Protein AF-A0A2M7YN92-F1 (afdb_monomer_lite)

pLDDT: mean 88.81, std 13.62, range [32.31, 98.88]

Foldseek 3Di:
DDDDDDDPDPLPPADDLVPDDQQQWEDAPPDPWIWGWHDDRNAIATETQLDPVSQVVVVPHDPVRYDHDHPVSVVSHHYAQWEDEVPGPWIWRWEHDPPHSATATATQPDDPVQLVVLCVVPVSSDPRSYYYGHPSSNVSHHYFYHNDHSDRDYVVDDTQQFAKE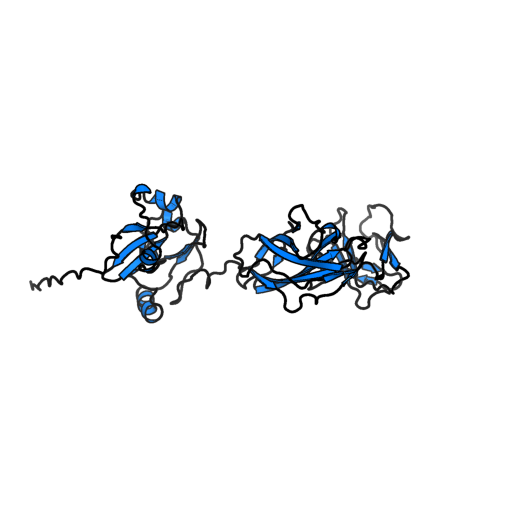KAWDPPQDDAEEDEAQDDFAFWTKMKIFTALRFKWKWQKWKKAKDFQFDQLQFPWKWKAFPVVRDTDADTFGQDPRRITMGRDIDIGGHGGMTIITIGTGGHNACPVTAFTKIHMWTADIDTPHHYDDDPGHGGHIYGYHGPDDDKDKDKDWDPLAPPDDDDDDQPDPPDDNGGMDIDIDPRDDDWAFKDKDFDPDDDALVSDDQDFDDPPDDTFGFDADPRRTMTMGGDPGTDD

Radius of gyration: 31.55 Å; chains: 1; bounding box: 85×42×100 Å

Organism: NCBI:txid1974804

Structure (mmCIF, N/CA/C/O backbone):
data_AF-A0A2M7YN92-F1
#
_entry.id   AF-A0A2M7YN92-F1
#
loop_
_atom_site.group_PDB
_atom_site.id
_atom_site.type_symbol
_atom_site.label_atom_id
_atom_site.label_alt_id
_atom_site.label_comp_id
_atom_site.label_asym_id
_atom_site.label_entity_id
_atom_site.label_seq_id
_atom_site.pdbx_PDB_ins_code
_atom_site.Cartn_x
_atom_site.Cartn_y
_atom_site.Cartn_z
_atom_site.occupancy
_atom_site.B_iso_or_equiv
_atom_site.auth_seq_id
_atom_site.auth_comp_id
_atom_site.auth_asym_id
_atom_site.auth_atom_id
_atom_site.pdbx_PDB_model_num
ATOM 1 N N . MET A 1 1 ? -37.850 16.494 66.453 1.00 46.06 1 MET A N 1
ATOM 2 C CA . MET A 1 1 ? -38.950 15.513 66.335 1.00 46.06 1 MET A CA 1
ATOM 3 C C . MET A 1 1 ? -39.955 16.023 65.319 1.00 46.06 1 MET A C 1
ATOM 5 O O . MET A 1 1 ? -40.653 16.950 65.680 1.00 46.06 1 MET A O 1
ATOM 9 N N . VAL A 1 2 ? -39.972 15.456 64.105 1.00 33.09 2 VAL A N 1
ATOM 10 C CA . VAL A 1 2 ? -41.103 15.280 63.152 1.00 33.09 2 VAL A CA 1
ATOM 11 C C . VAL A 1 2 ? -40.532 14.321 62.079 1.00 33.09 2 VAL A C 1
ATOM 13 O O . VAL A 1 2 ? -39.683 14.736 61.304 1.00 33.09 2 VAL A O 1
ATOM 16 N N . SER A 1 3 ? -40.547 12.996 62.262 1.00 41.69 3 SER A N 1
ATOM 17 C CA . SER A 1 3 ? -41.571 12.027 61.817 1.00 41.69 3 SER A CA 1
ATOM 18 C C . SER A 1 3 ? -42.148 12.295 60.421 1.00 41.69 3 SER A C 1
ATOM 20 O O . SER A 1 3 ? -42.930 13.222 60.245 1.00 41.69 3 SER A O 1
ATOM 22 N N . GLY A 1 4 ? -41.792 11.451 59.449 1.00 33.94 4 GLY A N 1
ATOM 23 C CA . GLY A 1 4 ? -42.294 11.502 58.075 1.00 33.94 4 GLY A CA 1
ATOM 24 C C . GLY A 1 4 ? -42.100 10.166 57.360 1.00 33.94 4 GLY A C 1
ATOM 25 O O . GLY A 1 4 ? -41.165 10.010 56.592 1.00 33.94 4 GLY A O 1
ATOM 26 N N . ILE A 1 5 ? -42.949 9.201 57.725 1.00 36.53 5 ILE A N 1
ATOM 27 C CA . ILE A 1 5 ? -43.490 8.078 56.936 1.00 36.53 5 ILE A CA 1
ATOM 28 C C . ILE A 1 5 ? -42.608 7.575 55.776 1.00 36.53 5 ILE A C 1
ATOM 30 O O . ILE A 1 5 ? -42.550 8.161 54.698 1.00 36.53 5 ILE A O 1
ATOM 34 N N . ALA A 1 6 ? -42.014 6.399 55.990 1.00 36.91 6 ALA A N 1
ATOM 35 C CA . ALA A 1 6 ? -41.484 5.550 54.935 1.00 36.91 6 ALA A CA 1
ATOM 36 C C . ALA A 1 6 ? -42.622 5.132 53.988 1.00 36.91 6 ALA A C 1
ATOM 38 O O . ALA A 1 6 ? -43.455 4.289 54.325 1.00 36.91 6 ALA A O 1
ATOM 39 N N . MET A 1 7 ? -42.656 5.728 52.798 1.00 35.84 7 MET A N 1
ATOM 40 C CA . MET A 1 7 ? -43.399 5.188 51.667 1.00 35.84 7 MET A CA 1
ATOM 41 C C . MET A 1 7 ? -42.570 4.025 51.111 1.00 35.84 7 MET A C 1
ATOM 43 O O . MET A 1 7 ? -41.581 4.229 50.411 1.00 35.84 7 MET A O 1
ATOM 47 N N . LEU A 1 8 ? -42.945 2.795 51.470 1.00 38.88 8 LEU A N 1
ATOM 48 C CA . LEU A 1 8 ? -42.503 1.603 50.754 1.00 38.88 8 LEU A CA 1
ATOM 49 C C . LEU A 1 8 ? -43.148 1.668 49.359 1.00 38.88 8 LEU A C 1
ATOM 51 O O . LEU A 1 8 ? -44.290 1.252 49.168 1.00 38.88 8 LEU A O 1
ATOM 55 N N . ALA A 1 9 ? -42.448 2.268 48.398 1.00 35.72 9 ALA A N 1
ATOM 56 C CA . ALA A 1 9 ? -42.793 2.105 46.996 1.00 35.72 9 ALA A CA 1
ATOM 57 C C . ALA A 1 9 ? -42.590 0.621 46.638 1.00 35.72 9 ALA A C 1
ATOM 59 O O . ALA A 1 9 ? -41.571 0.044 47.033 1.00 35.72 9 ALA A O 1
ATOM 60 N N . PRO A 1 10 ? -43.531 -0.023 45.929 1.00 37.25 10 PRO A N 1
ATOM 61 C CA . PRO A 1 10 ? -43.310 -1.376 45.460 1.00 37.25 10 PRO A CA 1
ATOM 62 C C . PRO A 1 10 ? -42.100 -1.340 44.528 1.00 37.25 10 PRO A C 1
ATOM 64 O O . PRO A 1 10 ? -42.077 -0.569 43.567 1.00 37.25 10 PRO A O 1
ATOM 67 N N . LEU A 1 11 ? -41.085 -2.147 44.844 1.00 44.62 11 LEU A N 1
ATOM 68 C CA . LEU A 1 11 ? -39.973 -2.426 43.949 1.00 44.62 11 LEU A CA 1
ATOM 69 C C . LEU A 1 11 ? -40.599 -3.027 42.686 1.00 44.62 11 LEU A C 1
ATOM 71 O O . LEU A 1 11 ? -41.012 -4.187 42.683 1.00 44.62 11 LEU A O 1
ATOM 75 N N . ALA A 1 12 ? -40.789 -2.201 41.658 1.00 41.38 12 ALA A N 1
ATOM 76 C CA . ALA A 1 12 ? -41.260 -2.663 40.369 1.00 41.38 12 ALA A CA 1
ATOM 77 C C . ALA A 1 12 ? -40.287 -3.752 39.916 1.00 41.38 12 ALA A C 1
ATOM 79 O O . ALA A 1 12 ? -39.087 -3.499 39.805 1.00 41.38 12 ALA A O 1
ATOM 80 N N . ALA A 1 13 ? -40.794 -4.971 39.730 1.00 46.00 13 ALA A N 1
ATOM 81 C CA . ALA A 1 13 ? -40.035 -6.052 39.131 1.00 46.00 13 ALA A CA 1
ATOM 82 C C . ALA A 1 13 ? -39.577 -5.566 37.749 1.00 46.00 13 ALA A C 1
ATOM 84 O O . ALA A 1 13 ? -40.390 -5.426 36.835 1.00 46.00 13 ALA A O 1
ATOM 85 N N . GLY A 1 14 ? -38.296 -5.208 37.644 1.00 48.12 14 GLY A N 1
ATOM 86 C CA . GLY A 1 14 ? -37.673 -4.814 36.388 1.00 48.12 14 GLY A CA 1
ATOM 87 C C . GLY A 1 14 ? -37.814 -5.932 35.363 1.00 48.12 14 GLY A C 1
ATOM 88 O O . GLY A 1 14 ? -37.937 -7.104 35.723 1.00 48.12 14 GLY A O 1
ATOM 89 N N . ALA A 1 15 ? -37.829 -5.576 34.081 1.00 53.09 15 ALA A N 1
ATOM 90 C CA . ALA A 1 15 ? -37.784 -6.554 33.006 1.00 53.09 15 ALA A CA 1
ATOM 91 C C . ALA A 1 15 ? -36.497 -7.384 33.151 1.00 53.09 15 ALA A C 1
ATOM 93 O O . ALA A 1 15 ? -35.403 -6.875 32.940 1.00 53.09 15 ALA A O 1
ATOM 94 N N . VAL A 1 16 ? -36.628 -8.644 33.567 1.00 63.00 16 VAL A N 1
ATOM 95 C CA . VAL A 1 16 ? -35.515 -9.594 33.628 1.00 63.00 16 VAL A CA 1
ATOM 96 C C . VAL A 1 16 ? -35.482 -10.331 32.297 1.00 63.00 16 VAL A C 1
ATOM 98 O O . VAL A 1 16 ? -36.481 -10.950 31.911 1.00 63.00 16 VAL A O 1
ATOM 101 N N . VAL A 1 17 ? -34.347 -10.300 31.597 1.00 76.75 17 VAL A N 1
ATOM 102 C CA . VAL A 1 17 ? -34.144 -11.174 30.440 1.00 76.75 17 VAL A CA 1
ATOM 103 C C . VAL A 1 17 ? -34.221 -12.607 30.941 1.00 76.75 17 VAL A C 1
ATOM 105 O O . VAL A 1 17 ? -33.464 -13.022 31.820 1.00 76.75 17 VAL A O 1
ATOM 108 N N . THR A 1 18 ? -35.172 -13.374 30.413 1.00 79.94 18 THR A N 1
ATOM 109 C CA . THR A 1 18 ? -35.425 -14.737 30.888 1.00 79.94 18 THR A CA 1
ATOM 110 C C . THR A 1 18 ? -34.141 -15.566 30.808 1.00 79.94 18 THR A C 1
ATOM 112 O O . THR A 1 18 ? -33.582 -15.748 29.729 1.00 79.94 18 THR A O 1
ATOM 115 N N . GLY A 1 19 ? -33.670 -16.060 31.957 1.00 85.12 19 GLY A N 1
ATOM 116 C CA . GLY A 1 19 ? -32.453 -16.872 32.062 1.00 85.12 19 GLY A CA 1
ATOM 117 C C . GLY A 1 19 ? -31.147 -16.108 32.322 1.00 85.12 19 GLY A C 1
ATOM 118 O O . GLY A 1 19 ? -30.121 -16.767 32.485 1.00 85.12 19 GLY A O 1
ATOM 119 N N . VAL A 1 20 ? -31.169 -14.771 32.415 1.00 94.19 20 VAL A N 1
ATOM 120 C CA . VAL A 1 20 ? -29.994 -13.942 32.747 1.00 94.19 20 VAL A CA 1
ATOM 121 C C . VAL A 1 20 ? -30.288 -13.066 33.969 1.00 94.19 20 VAL A C 1
ATOM 123 O O . VAL A 1 20 ? -31.099 -12.145 33.907 1.00 94.19 20 VAL A O 1
ATOM 126 N N . ALA A 1 21 ? -29.626 -13.351 35.084 1.00 94.25 21 ALA A N 1
ATOM 127 C CA . ALA A 1 21 ? -29.694 -12.607 36.338 1.00 94.25 21 ALA A CA 1
ATOM 128 C C . ALA A 1 21 ? -28.643 -11.480 36.414 1.00 94.25 21 ALA A C 1
ATOM 130 O O . ALA A 1 21 ? -27.712 -11.417 35.613 1.00 94.25 21 ALA A O 1
ATOM 131 N N . GLU A 1 22 ? -28.791 -10.592 37.401 1.00 93.94 22 GLU A N 1
ATOM 132 C CA . GLU A 1 22 ? -27.792 -9.566 37.737 1.00 93.94 22 GLU A CA 1
ATOM 133 C C . GLU A 1 22 ? -26.414 -10.189 37.984 1.00 93.94 22 GLU A C 1
ATOM 135 O O . GLU A 1 22 ? -26.293 -11.151 38.744 1.00 93.94 22 GLU A O 1
ATOM 140 N N . GLY A 1 23 ? -25.375 -9.624 37.364 1.00 93.56 23 GLY A N 1
ATOM 141 C CA . GLY A 1 23 ? -23.997 -10.087 37.517 1.00 93.56 23 GLY A CA 1
ATOM 142 C C . GLY A 1 23 ? -23.666 -11.376 36.762 1.00 93.56 23 GLY A C 1
ATOM 143 O O . GLY A 1 23 ? -22.524 -11.833 36.833 1.00 93.56 23 GLY A O 1
ATOM 144 N N . ASP A 1 24 ? -24.615 -11.961 36.024 1.00 96.75 24 ASP A N 1
ATOM 145 C CA . ASP A 1 24 ? -24.324 -13.109 35.171 1.00 96.75 24 ASP A CA 1
ATOM 146 C C . ASP A 1 24 ? -23.291 -12.749 34.101 1.00 96.75 24 ASP A C 1
ATOM 148 O O . ASP A 1 24 ? -23.352 -11.693 33.467 1.00 96.75 24 ASP A O 1
ATOM 152 N N . MET A 1 25 ? -22.370 -13.679 33.860 1.00 97.12 25 MET A N 1
ATOM 153 C CA . MET A 1 25 ? -21.445 -13.613 32.737 1.00 97.12 25 MET A CA 1
ATOM 154 C C . MET A 1 25 ? -22.054 -14.365 31.561 1.00 97.12 25 MET A C 1
ATOM 156 O O . MET A 1 25 ? -22.380 -15.546 31.686 1.00 97.12 25 MET A O 1
ATOM 160 N N . ILE A 1 26 ? -22.210 -13.692 30.429 1.00 97.00 26 ILE A N 1
ATOM 161 C CA . ILE A 1 26 ? -22.888 -14.214 29.244 1.00 97.00 26 ILE A CA 1
ATOM 162 C C . ILE A 1 26 ? -22.012 -14.070 27.998 1.00 97.00 26 ILE A C 1
ATOM 164 O O . ILE A 1 26 ? -21.315 -13.071 27.829 1.00 97.00 26 ILE A O 1
ATOM 168 N N . LYS A 1 27 ? -22.075 -15.064 27.112 1.00 95.69 27 LYS A N 1
ATOM 169 C CA . LYS A 1 27 ? -21.457 -15.062 25.775 1.00 95.69 27 LYS A CA 1
ATOM 170 C C . LYS A 1 27 ? -22.376 -15.726 24.751 1.00 95.69 27 LYS A C 1
ATOM 172 O O . LYS A 1 27 ? -23.318 -16.421 25.136 1.00 95.69 27 LYS A O 1
ATOM 177 N N . THR A 1 28 ? -22.090 -15.573 23.461 1.00 93.56 28 THR A N 1
ATOM 178 C CA . THR A 1 28 ? -22.725 -16.395 22.415 1.00 93.56 28 THR A CA 1
ATOM 179 C C . THR A 1 28 ? -21.878 -17.619 22.080 1.00 93.56 28 THR A C 1
ATOM 181 O O . THR A 1 28 ? -20.736 -17.739 22.518 1.00 93.56 28 THR A O 1
ATOM 184 N N . ALA A 1 29 ? -22.448 -18.574 21.342 1.00 89.50 29 ALA A N 1
ATOM 185 C CA . ALA A 1 29 ? -21.736 -19.795 20.960 1.00 89.50 29 ALA A CA 1
ATOM 186 C C . ALA A 1 29 ? -20.528 -19.505 20.049 1.00 89.50 29 ALA A C 1
ATOM 188 O O . ALA A 1 29 ? -19.479 -20.126 20.213 1.00 89.50 29 ALA A O 1
ATOM 189 N N . ASP A 1 30 ? -20.672 -18.525 19.152 1.00 88.94 30 ASP A N 1
ATOM 190 C CA . ASP A 1 30 ? -19.717 -18.251 18.073 1.00 88.94 30 ASP A CA 1
ATOM 191 C C . ASP A 1 30 ? -18.767 -17.076 18.365 1.00 88.94 30 ASP A C 1
ATOM 193 O O . ASP A 1 30 ? -17.828 -16.851 17.604 1.00 88.94 30 ASP A O 1
ATOM 197 N N . ASN A 1 31 ? -18.977 -16.332 19.461 1.00 84.25 31 ASN A N 1
ATOM 198 C CA . ASN A 1 31 ? -18.101 -15.234 19.882 1.00 84.25 31 ASN A CA 1
ATOM 199 C C . ASN A 1 31 ? -17.433 -15.561 21.241 1.00 84.25 31 ASN A C 1
ATOM 201 O O . ASN A 1 31 ? -18.128 -15.923 22.199 1.00 84.25 31 ASN A O 1
ATOM 205 N N . PRO A 1 32 ? -16.090 -15.481 21.355 1.00 86.62 32 PRO A N 1
ATOM 206 C CA . PRO A 1 32 ? -15.392 -15.663 22.626 1.00 86.62 32 PRO A CA 1
ATOM 207 C C . PRO A 1 32 ? -15.656 -14.564 23.669 1.00 86.62 32 PRO A C 1
ATOM 209 O O . PRO A 1 32 ? -15.455 -14.850 24.849 1.00 86.62 32 PRO A O 1
ATOM 212 N N . ASP A 1 33 ? -16.127 -13.380 23.272 1.00 91.44 33 ASP A N 1
ATOM 213 C CA . ASP A 1 33 ? -16.373 -12.230 24.147 1.00 91.44 33 ASP A CA 1
ATOM 214 C C . ASP A 1 33 ? -17.337 -12.565 25.290 1.00 91.44 33 ASP A C 1
ATOM 216 O O . ASP A 1 33 ? -18.448 -13.069 25.085 1.00 91.44 33 ASP A O 1
ATOM 220 N N . ILE A 1 34 ? -16.918 -12.237 26.514 1.00 96.06 34 ILE A N 1
ATOM 221 C CA . ILE A 1 34 ? -17.716 -12.418 27.726 1.00 96.06 34 ILE A CA 1
ATOM 222 C C . ILE A 1 34 ? -18.181 -11.057 28.214 1.00 96.06 34 ILE A C 1
ATOM 224 O O . ILE A 1 34 ? -17.375 -10.157 28.453 1.00 96.06 34 ILE A O 1
ATOM 228 N N . TYR A 1 35 ? -19.483 -10.936 28.443 1.00 97.00 35 TYR A N 1
ATOM 229 C CA . TYR A 1 35 ? -20.083 -9.744 29.015 1.00 97.00 35 TYR A CA 1
ATOM 230 C C . TYR A 1 35 ? -20.635 -10.013 30.409 1.00 97.00 35 TYR A C 1
ATOM 232 O O . TYR A 1 35 ? -21.180 -11.084 30.656 1.00 97.00 35 TYR A O 1
ATOM 240 N N . ILE A 1 36 ? -20.558 -9.026 31.300 1.00 97.00 36 ILE A N 1
ATOM 241 C CA . ILE A 1 36 ? -21.242 -9.050 32.597 1.00 97.00 36 ILE A CA 1
ATOM 242 C C . ILE A 1 36 ? -22.549 -8.249 32.528 1.00 97.00 36 ILE A C 1
ATOM 244 O O . ILE A 1 36 ? -22.549 -7.077 32.139 1.00 97.00 36 ILE A O 1
ATOM 248 N N . ALA A 1 37 ? -23.664 -8.885 32.886 1.00 97.06 37 ALA A N 1
ATOM 249 C CA . ALA A 1 37 ? -24.996 -8.287 32.873 1.00 97.06 37 ALA A CA 1
ATOM 250 C C . ALA A 1 37 ? -25.239 -7.402 34.107 1.00 97.06 37 ALA A C 1
ATOM 252 O O . ALA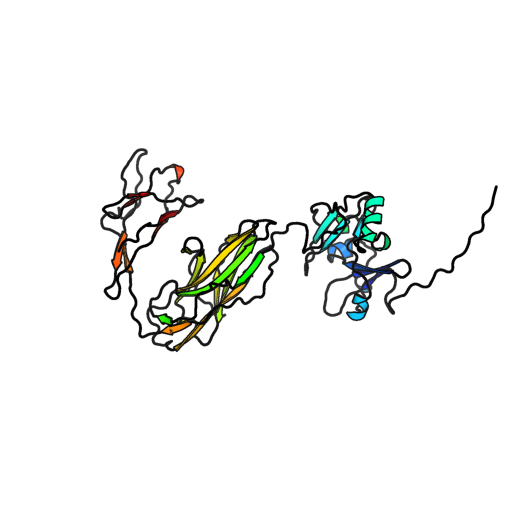 A 1 37 ? -24.831 -7.747 35.216 1.00 97.06 37 ALA A O 1
ATOM 253 N N . LYS A 1 38 ? -25.923 -6.272 33.909 1.00 95.31 38 LYS A N 1
ATOM 254 C CA . LYS A 1 38 ? -26.356 -5.340 34.959 1.00 95.31 38 LYS A CA 1
ATOM 255 C C . LYS A 1 38 ? -27.775 -4.857 34.687 1.00 95.31 38 LYS A C 1
ATOM 257 O O . LYS A 1 38 ? -28.114 -4.532 33.554 1.00 95.31 38 LYS A O 1
ATOM 262 N N . TYR A 1 39 ? -28.569 -4.719 35.729 1.00 95.00 39 TYR A N 1
ATOM 263 C CA . TYR A 1 39 ? -29.934 -4.237 35.737 1.00 95.00 39 TYR A CA 1
ATOM 264 C C . TYR A 1 39 ? -30.035 -3.052 36.694 1.00 95.00 39 TYR A C 1
ATOM 266 O O . TYR A 1 39 ? -29.590 -3.102 37.840 1.00 95.00 39 TYR A O 1
ATOM 274 N N . VAL A 1 40 ? -30.657 -1.969 36.232 1.00 93.25 40 VAL A N 1
ATOM 275 C CA . VAL A 1 40 ? -30.976 -0.803 37.064 1.00 93.25 40 VAL A CA 1
ATOM 276 C C . VAL A 1 40 ? -32.412 -0.393 36.771 1.00 93.25 40 VAL A C 1
ATOM 278 O O . VAL A 1 40 ? -32.718 0.175 35.722 1.00 93.25 40 VAL A O 1
ATOM 281 N N . GLY A 1 41 ? -33.328 -0.735 37.679 1.00 90.69 41 GLY A N 1
ATOM 282 C CA . GLY A 1 41 ? -34.762 -0.581 37.436 1.00 90.69 41 GLY A CA 1
ATOM 283 C C . GLY A 1 41 ? -35.210 -1.408 36.227 1.00 90.69 41 GLY A C 1
ATOM 284 O O . GLY A 1 41 ? -35.116 -2.631 36.244 1.00 90.69 41 GLY A O 1
ATOM 285 N N . SER A 1 42 ? -35.701 -0.744 35.178 1.00 88.44 42 SER A N 1
ATOM 286 C CA . SER A 1 42 ? -36.083 -1.376 33.906 1.00 88.44 42 SER A CA 1
ATOM 287 C C . SER A 1 42 ? -34.967 -1.398 32.855 1.00 88.44 42 SER A C 1
ATOM 289 O O . SER A 1 42 ? -35.171 -1.957 31.778 1.00 88.44 42 SER A O 1
ATOM 291 N N . LYS A 1 43 ? -33.815 -0.773 33.126 1.00 90.75 43 LYS A N 1
ATOM 292 C CA . LYS A 1 43 ? -32.677 -0.739 32.203 1.00 90.75 43 LYS A CA 1
ATOM 293 C C . LYS A 1 43 ? -31.822 -1.987 32.375 1.00 90.75 43 LYS A C 1
ATOM 295 O O . LYS A 1 43 ? -31.637 -2.466 33.492 1.00 90.75 43 LYS A O 1
ATOM 300 N N . GLN A 1 44 ? -31.264 -2.455 31.268 1.00 94.25 44 GLN A N 1
ATOM 301 C CA . GLN A 1 44 ? -30.427 -3.646 31.202 1.00 94.25 44 GLN A CA 1
ATOM 302 C C . GLN A 1 44 ? -29.176 -3.348 30.373 1.00 94.25 44 GLN A C 1
ATOM 304 O O . GLN A 1 44 ? -29.259 -2.932 29.215 1.00 94.25 44 GLN A O 1
ATOM 309 N N . PHE A 1 45 ? -28.014 -3.541 30.987 1.00 95.62 45 PHE A N 1
ATOM 310 C CA . PHE A 1 45 ? -26.705 -3.244 30.431 1.00 95.62 45 PHE A CA 1
ATOM 311 C C . PHE A 1 45 ? -25.821 -4.486 30.393 1.00 95.62 45 PHE A C 1
ATOM 313 O O . PHE A 1 45 ? -25.963 -5.404 31.202 1.00 95.62 45 PHE A O 1
ATOM 320 N N . LYS A 1 46 ? -24.876 -4.493 29.457 1.00 95.56 46 LYS A N 1
ATOM 321 C CA . LYS A 1 46 ? -23.797 -5.475 29.391 1.00 95.56 46 LYS A CA 1
ATOM 322 C C . LYS A 1 46 ? -22.459 -4.759 29.240 1.00 95.56 46 LYS A C 1
ATOM 324 O O . LYS A 1 46 ? -22.365 -3.800 28.479 1.00 95.56 46 LYS A O 1
ATOM 329 N N . ARG A 1 47 ? -21.414 -5.233 29.917 1.00 96.00 47 ARG A N 1
ATOM 330 C CA . ARG A 1 47 ? -20.041 -4.716 29.764 1.00 96.00 47 ARG A CA 1
ATOM 331 C C . ARG A 1 47 ? -19.098 -5.839 29.376 1.00 96.00 47 ARG A C 1
ATOM 333 O O . ARG A 1 47 ? -19.137 -6.891 30.005 1.00 96.00 47 ARG A O 1
ATOM 340 N N . LEU A 1 48 ? -18.244 -5.599 28.386 1.00 95.50 48 LEU A N 1
ATOM 341 C CA . LEU A 1 48 ? -17.200 -6.540 27.992 1.00 95.50 48 LEU A CA 1
ATOM 342 C C . LEU A 1 48 ? -16.170 -6.724 29.118 1.00 95.50 48 LEU A C 1
ATOM 344 O O . LEU A 1 48 ? -15.703 -5.752 29.717 1.00 95.50 48 LEU A O 1
ATOM 348 N N . ILE A 1 49 ? -15.783 -7.972 29.362 1.00 95.44 49 ILE A N 1
ATOM 349 C CA . ILE A 1 49 ? -14.575 -8.331 30.106 1.00 95.44 49 ILE A CA 1
ATOM 350 C C . ILE A 1 49 ? -13.456 -8.503 29.075 1.00 95.44 49 ILE A C 1
ATOM 352 O O . ILE A 1 49 ? -13.483 -9.459 28.309 1.00 95.44 49 ILE A O 1
ATOM 356 N N . LEU A 1 50 ? -12.500 -7.565 29.053 1.00 93.25 50 LEU A N 1
ATOM 357 C CA . LEU A 1 50 ? -11.557 -7.375 27.938 1.00 93.25 50 LEU A CA 1
ATOM 358 C C . LEU A 1 50 ? -10.740 -8.616 27.570 1.00 93.25 50 LEU A C 1
ATOM 360 O O . LEU A 1 50 ? -10.453 -8.829 26.404 1.00 93.25 50 LEU A O 1
ATOM 364 N N . SER A 1 51 ? -10.293 -9.374 28.570 1.00 92.31 51 SER A N 1
ATOM 365 C CA . SER A 1 51 ? -9.359 -10.477 28.360 1.00 92.31 51 SER A CA 1
ATOM 366 C C . SER A 1 51 ? -9.428 -11.500 29.496 1.00 92.31 51 SER A C 1
ATOM 368 O O . SER A 1 51 ? -9.907 -11.184 30.596 1.00 92.31 51 SER A O 1
ATOM 370 N N . PRO A 1 52 ? -8.880 -12.714 29.301 1.00 92.44 52 PRO A N 1
ATOM 371 C CA . PRO A 1 52 ? -8.750 -13.700 30.371 1.00 92.44 52 PRO A CA 1
ATOM 372 C C . PRO A 1 52 ? -7.980 -13.186 31.597 1.00 92.44 52 PRO A C 1
ATOM 374 O O . PRO A 1 52 ? -8.302 -13.547 32.729 1.00 92.44 52 PRO A O 1
ATOM 377 N N . SER A 1 53 ? -6.987 -12.313 31.400 1.00 90.50 53 SER A N 1
ATOM 378 C CA . SER A 1 53 ? -6.237 -11.690 32.499 1.00 90.50 53 SER A CA 1
ATOM 379 C C . SER A 1 53 ? -7.120 -10.762 33.333 1.00 90.50 53 SER A C 1
ATOM 381 O O . SER A 1 53 ? -7.096 -10.839 34.563 1.00 90.50 53 SER A O 1
ATOM 383 N N . VAL A 1 54 ? -7.953 -9.941 32.680 1.00 95.50 54 VAL A N 1
ATOM 384 C CA . VAL A 1 54 ? -8.939 -9.097 33.371 1.00 95.50 54 VAL A CA 1
ATOM 385 C C . VAL A 1 54 ? -9.940 -9.964 34.123 1.00 95.50 54 VAL A C 1
ATOM 387 O O . VAL A 1 54 ? -10.179 -9.717 35.303 1.00 95.50 54 VAL A O 1
ATOM 390 N N . PHE A 1 55 ? -10.463 -11.015 33.487 1.00 96.38 55 PHE A N 1
ATOM 391 C CA . PHE A 1 55 ? -11.388 -11.958 34.117 1.00 96.38 55 PHE A CA 1
ATOM 392 C C . PHE A 1 55 ? -10.815 -12.528 35.424 1.00 96.38 55 PHE A C 1
ATOM 394 O O . PHE A 1 55 ? -11.435 -12.433 36.484 1.00 96.38 55 PHE A O 1
ATOM 401 N N . ASN A 1 56 ? -9.592 -13.061 35.365 1.00 93.69 56 ASN A N 1
ATOM 402 C CA . ASN A 1 56 ? -8.933 -13.690 36.508 1.00 93.69 56 ASN A CA 1
ATOM 403 C C . ASN A 1 56 ? -8.572 -12.685 37.619 1.00 93.69 56 ASN A C 1
ATOM 405 O O . ASN A 1 56 ? -8.495 -13.071 38.786 1.00 93.69 56 ASN A O 1
ATOM 409 N N . SER A 1 57 ? -8.399 -11.398 37.292 1.00 94.69 57 SER A N 1
ATOM 410 C CA . SER A 1 57 ? -8.059 -10.352 38.269 1.00 94.69 57 SER A CA 1
ATOM 411 C C . SER A 1 57 ? -9.138 -10.118 39.333 1.00 94.69 57 SER A C 1
ATOM 413 O O . SER A 1 57 ? -8.837 -9.644 40.426 1.00 94.69 57 SER A O 1
ATOM 415 N N . TYR A 1 58 ? -10.398 -10.452 39.039 1.00 93.81 58 TYR A N 1
ATOM 416 C CA . TYR A 1 58 ? -11.501 -10.262 39.978 1.00 93.81 58 TYR A CA 1
ATOM 417 C C . TYR A 1 58 ? -11.504 -11.295 41.113 1.00 93.81 58 TYR A C 1
ATOM 419 O O . TYR A 1 58 ? -12.086 -11.033 42.166 1.00 93.81 58 TYR A O 1
ATOM 427 N N . GLY A 1 59 ? -10.872 -12.461 40.927 1.00 91.75 59 GLY A N 1
ATOM 428 C CA . GLY A 1 59 ? -10.731 -13.533 41.927 1.00 91.75 59 GLY A CA 1
ATOM 429 C C . GLY A 1 59 ? -12.025 -14.270 42.311 1.00 91.75 59 GLY A C 1
ATOM 430 O O . GLY A 1 59 ? -11.989 -15.460 42.609 1.00 91.75 59 GLY A O 1
ATOM 431 N N . HIS A 1 60 ? -13.173 -13.592 42.283 1.00 91.12 60 HIS A N 1
ATOM 432 C CA . HIS A 1 60 ? -14.494 -14.158 42.562 1.00 91.12 60 HIS A CA 1
ATOM 433 C C . HIS A 1 60 ? -15.246 -14.597 41.296 1.00 91.12 60 HIS A C 1
ATOM 435 O O . HIS A 1 60 ? -16.200 -15.370 41.396 1.00 91.12 60 HIS A O 1
ATOM 441 N N . LEU A 1 61 ? -14.826 -14.130 40.114 1.00 94.25 61 LEU A N 1
ATOM 442 C CA . LEU A 1 61 ? -15.360 -14.598 38.835 1.00 94.25 61 LEU A CA 1
ATOM 443 C C . LEU A 1 61 ? -14.813 -15.991 38.516 1.00 94.25 61 LEU A C 1
ATOM 445 O O . LEU A 1 61 ? -13.644 -16.288 38.763 1.00 94.25 61 LEU A O 1
ATOM 449 N N . LYS A 1 62 ? -15.663 -16.851 37.951 1.00 95.75 62 LYS A N 1
ATOM 450 C CA . LYS A 1 62 ? -15.311 -18.233 37.613 1.00 95.75 62 LYS A CA 1
ATOM 451 C C . LYS A 1 62 ? -15.757 -18.575 36.201 1.00 95.75 62 LYS A C 1
ATOM 453 O O . LYS A 1 62 ? -16.915 -18.352 35.859 1.00 95.75 62 LYS A O 1
ATOM 458 N N . TRP A 1 63 ? -14.862 -19.161 35.408 1.00 95.06 63 TRP A N 1
ATOM 459 C CA . TRP A 1 63 ? -15.133 -19.550 34.018 1.00 95.06 63 TRP A CA 1
ATOM 460 C C . TRP A 1 63 ? -16.316 -20.520 33.890 1.00 95.06 63 TRP A C 1
ATOM 462 O O . TRP A 1 63 ? -17.095 -20.423 32.949 1.00 95.06 63 TRP A O 1
ATOM 472 N N . GLU A 1 64 ? -16.505 -21.395 34.880 1.00 96.25 64 GLU A N 1
ATOM 473 C CA . GLU A 1 64 ? -17.641 -22.327 34.971 1.00 96.25 64 GLU A CA 1
ATOM 474 C C . GLU A 1 64 ? -19.012 -21.639 35.104 1.00 96.25 64 GLU A C 1
ATOM 476 O O . GLU A 1 64 ? -20.033 -22.247 34.796 1.00 96.25 64 GLU A O 1
ATOM 481 N N . ASN A 1 65 ? -19.040 -20.367 35.516 1.00 95.44 65 ASN A N 1
ATOM 482 C CA . ASN A 1 65 ? -20.266 -19.582 35.654 1.00 95.44 65 ASN A CA 1
ATOM 483 C C . ASN A 1 65 ? -20.616 -18.790 34.382 1.00 95.44 65 ASN A C 1
ATOM 485 O O . ASN A 1 65 ? -21.617 -18.073 34.373 1.00 95.44 65 ASN A O 1
ATOM 489 N N . VAL A 1 66 ? -19.807 -18.882 33.319 1.00 97.06 66 VAL A N 1
ATOM 490 C CA . VAL A 1 66 ? -20.079 -18.208 32.044 1.00 97.06 66 VAL A CA 1
ATOM 491 C C . VAL A 1 66 ? -21.185 -18.957 31.301 1.00 97.06 66 VAL A C 1
ATOM 493 O O . VAL A 1 66 ? -21.029 -20.110 30.899 1.00 97.06 66 VAL A O 1
ATOM 496 N N . LYS A 1 67 ? -22.320 -18.290 31.100 1.00 96.31 67 LYS A N 1
ATOM 497 C CA . LYS A 1 67 ? -23.504 -18.833 30.431 1.00 96.31 67 LYS A CA 1
ATOM 498 C C . LYS A 1 67 ? -23.437 -18.562 28.931 1.00 96.31 67 LYS A C 1
ATOM 500 O O . LYS A 1 67 ? -23.154 -17.448 28.497 1.00 96.31 67 LYS A O 1
ATOM 505 N N . THR A 1 68 ? -23.754 -19.573 28.129 1.00 96.31 68 THR A N 1
ATOM 506 C CA . THR A 1 68 ? -23.966 -19.380 26.688 1.00 96.31 68 THR A CA 1
ATOM 507 C C . THR A 1 68 ? -25.428 -19.025 26.444 1.00 96.31 68 THR A C 1
ATOM 509 O O . THR A 1 68 ? -26.321 -19.766 26.852 1.00 96.31 68 THR A O 1
ATOM 512 N N . VAL A 1 69 ? -25.671 -17.894 25.787 1.00 94.62 69 VAL A N 1
ATOM 513 C CA . VAL A 1 69 ? -27.005 -17.389 25.439 1.00 94.62 69 VAL A CA 1
ATOM 514 C C . VAL A 1 69 ? -27.123 -17.179 23.928 1.00 94.62 69 VAL A C 1
ATOM 516 O O . VAL A 1 69 ? -26.128 -17.173 23.203 1.00 94.62 69 VAL A O 1
ATOM 519 N N . SER A 1 70 ? -28.351 -17.011 23.430 1.00 91.75 70 SER A N 1
ATOM 520 C CA . SER A 1 70 ? -28.569 -16.668 22.020 1.00 91.75 70 SER A CA 1
ATOM 521 C C . SER A 1 70 ? -28.145 -15.223 21.730 1.00 91.75 70 SER A C 1
ATOM 523 O O . SER A 1 70 ? -28.185 -14.376 22.625 1.00 91.75 70 SER A O 1
ATOM 525 N N . GLN A 1 71 ? -27.817 -14.910 20.473 1.00 88.75 71 GLN A N 1
ATOM 526 C CA . GLN A 1 71 ? -27.532 -13.530 20.060 1.00 88.75 71 GLN A CA 1
ATOM 527 C C . GLN A 1 71 ? -28.713 -12.592 20.373 1.00 88.75 71 GLN A C 1
ATOM 529 O O . GLN A 1 71 ? -28.516 -11.531 20.950 1.00 88.75 71 GLN A O 1
ATOM 534 N N . ALA A 1 72 ? -29.952 -13.039 20.137 1.00 84.31 72 ALA A N 1
ATOM 535 C CA . ALA A 1 72 ? -31.161 -12.275 20.460 1.00 84.31 72 ALA A CA 1
ATOM 536 C C . ALA A 1 72 ? -31.345 -12.017 21.970 1.00 84.31 72 ALA A C 1
ATOM 538 O O . ALA A 1 72 ? -31.966 -11.035 22.369 1.00 84.31 72 ALA A O 1
ATOM 539 N N . THR A 1 73 ? -30.824 -12.894 22.832 1.00 91.19 73 THR A N 1
ATOM 540 C CA . THR A 1 73 ? -30.780 -12.673 24.286 1.00 91.19 73 THR A CA 1
ATOM 541 C C . THR A 1 73 ? -29.722 -11.631 24.633 1.00 91.19 73 THR A C 1
ATOM 543 O O . THR A 1 73 ? -29.992 -10.719 25.408 1.00 91.19 73 THR A O 1
ATOM 546 N N . LEU A 1 74 ? -28.530 -11.742 24.042 1.00 88.69 74 LEU A N 1
ATOM 547 C CA . LEU A 1 74 ? -27.430 -10.811 24.273 1.00 88.69 74 LEU A CA 1
ATOM 548 C C . LEU A 1 74 ? -27.777 -9.388 23.793 1.00 88.69 74 LEU A C 1
ATOM 550 O O . LEU A 1 74 ? -27.402 -8.414 24.445 1.00 88.69 74 LEU A O 1
ATOM 554 N N . ASP A 1 75 ? -28.501 -9.255 22.682 1.00 87.81 75 ASP A N 1
ATOM 555 C CA . ASP A 1 75 ? -28.882 -7.975 22.063 1.00 87.81 75 ASP A CA 1
ATOM 556 C C . ASP A 1 75 ? -29.981 -7.216 22.818 1.00 87.81 75 ASP A C 1
ATOM 558 O O . ASP A 1 75 ? -30.204 -6.038 22.552 1.00 87.81 75 ASP A O 1
ATOM 562 N N . GLN A 1 76 ? -30.634 -7.845 23.801 1.00 86.38 76 GLN A N 1
ATOM 563 C CA . GLN A 1 76 ? -31.558 -7.143 24.698 1.00 86.38 76 GLN A CA 1
ATOM 564 C C . GLN A 1 76 ? -30.829 -6.162 25.625 1.00 86.38 76 GLN A C 1
ATOM 566 O O . GLN A 1 76 ? -31.428 -5.181 26.064 1.00 86.38 76 GLN A O 1
ATOM 571 N N . PHE A 1 77 ? -29.548 -6.404 25.910 1.00 90.81 77 PHE A N 1
ATOM 572 C CA . PHE A 1 77 ? -28.732 -5.554 26.770 1.00 90.81 77 PHE A CA 1
ATOM 573 C C . PHE A 1 77 ? -28.035 -4.448 25.980 1.00 90.81 77 PHE A C 1
ATOM 575 O O . PHE A 1 77 ? -27.319 -4.714 25.009 1.00 90.81 77 PHE A O 1
ATOM 582 N N . THR A 1 78 ? -28.146 -3.216 26.472 1.00 90.44 78 THR A N 1
ATOM 583 C CA . THR A 1 78 ? -27.367 -2.080 25.970 1.00 90.44 78 THR A CA 1
ATOM 584 C C . THR A 1 78 ? -25.906 -2.237 26.385 1.00 90.44 78 THR A C 1
ATOM 586 O O . THR A 1 78 ? -25.608 -2.474 27.555 1.00 90.44 78 THR A O 1
ATOM 589 N N . VAL A 1 79 ? -24.964 -2.102 25.451 1.00 90.50 79 VAL A N 1
ATOM 590 C CA . VAL A 1 79 ? -23.537 -2.117 25.806 1.00 90.50 79 VAL A CA 1
ATOM 591 C C . VAL A 1 79 ? -23.210 -0.876 26.631 1.00 90.50 79 VAL A C 1
ATOM 593 O O . VAL A 1 79 ? -23.483 0.241 26.200 1.00 90.50 79 VAL A O 1
ATOM 596 N N . SER A 1 80 ? -22.605 -1.075 27.798 1.00 93.81 80 SER A N 1
ATOM 597 C CA . SER A 1 80 ? -22.009 -0.002 28.584 1.00 93.81 80 SER A CA 1
ATOM 598 C C . SER A 1 80 ? -20.494 -0.023 28.447 1.00 93.81 80 SER A C 1
ATOM 600 O O . SER A 1 80 ? -19.845 -1.043 28.695 1.00 93.81 80 SER A O 1
ATOM 602 N N . THR A 1 81 ? -19.939 1.130 28.088 1.00 93.94 81 THR A N 1
ATOM 603 C CA . THR A 1 81 ? -18.498 1.394 28.062 1.00 93.94 81 THR A CA 1
ATOM 604 C C . THR A 1 81 ? -18.035 2.197 29.275 1.00 93.94 81 THR A C 1
ATOM 606 O O . THR A 1 81 ? -16.836 2.332 29.503 1.00 93.94 81 THR A O 1
ATOM 609 N N . LEU A 1 82 ? -18.963 2.734 30.070 1.00 96.56 82 LEU A N 1
ATOM 610 C CA . LEU A 1 82 ? -18.635 3.622 31.173 1.00 96.56 82 LEU A CA 1
ATOM 611 C C . LEU A 1 82 ? -18.297 2.835 32.434 1.00 96.56 82 LEU A C 1
ATOM 613 O O . LEU A 1 82 ? -19.062 1.982 32.891 1.00 96.56 82 LEU A O 1
ATOM 617 N N . VAL A 1 83 ? -17.158 3.159 33.035 1.00 97.25 83 VAL A N 1
ATOM 618 C CA . VAL A 1 83 ? -16.668 2.503 34.245 1.00 97.25 83 VAL A CA 1
ATOM 619 C C . VAL A 1 83 ? -16.092 3.492 35.242 1.00 97.25 83 VAL A C 1
ATOM 621 O O . VAL A 1 83 ? -15.611 4.565 34.890 1.00 97.25 83 VAL A O 1
ATOM 624 N N . ARG A 1 84 ? -16.070 3.088 36.505 1.00 96.94 84 ARG A N 1
ATOM 625 C CA . ARG A 1 84 ? -15.346 3.753 37.581 1.00 96.94 84 ARG A CA 1
ATOM 626 C C . ARG A 1 84 ? -14.544 2.705 38.337 1.00 96.94 84 ARG A C 1
ATOM 628 O O . ARG A 1 84 ? -15.104 1.708 38.790 1.00 96.94 84 ARG A O 1
ATOM 635 N N . ALA A 1 85 ? -13.238 2.911 38.465 1.00 95.31 85 ALA A N 1
ATOM 636 C CA . ALA A 1 85 ? -12.421 2.006 39.263 1.00 95.31 85 ALA A CA 1
ATOM 637 C C . ALA A 1 85 ? -12.658 2.240 40.759 1.00 95.31 85 ALA A C 1
ATOM 639 O O . ALA A 1 85 ? -12.900 3.367 41.195 1.00 95.31 85 ALA A O 1
ATOM 640 N N . GLU A 1 86 ? -12.587 1.178 41.555 1.00 91.31 86 GLU A N 1
ATOM 641 C CA . GLU A 1 86 ? -12.688 1.273 43.008 1.00 91.31 86 GLU A CA 1
ATOM 642 C C . GLU A 1 86 ? -11.643 2.256 43.569 1.00 91.31 86 GLU A C 1
ATOM 644 O O . GLU A 1 86 ? -10.454 2.176 43.265 1.00 91.31 86 GLU A O 1
ATOM 649 N N . GLY A 1 87 ? -12.101 3.233 44.358 1.00 90.50 87 GLY A N 1
ATOM 650 C CA . GLY A 1 87 ? -11.251 4.294 44.912 1.00 90.50 87 GLY A CA 1
ATOM 651 C C . GLY A 1 87 ? -10.884 5.429 43.943 1.00 90.50 87 GLY A C 1
ATOM 652 O O . GLY A 1 87 ? -10.330 6.432 44.387 1.00 90.50 87 GLY A O 1
ATOM 653 N N . ASP A 1 88 ? -11.229 5.334 42.657 1.00 92.00 88 ASP A N 1
ATOM 654 C CA . ASP A 1 88 ? -10.981 6.381 41.661 1.00 92.00 88 ASP A CA 1
ATOM 655 C C . ASP A 1 88 ? -12.245 7.236 41.469 1.00 92.00 88 ASP A C 1
ATOM 657 O O . ASP A 1 88 ? -13.312 6.691 41.179 1.00 92.00 88 ASP A O 1
ATOM 661 N N . PRO A 1 89 ? -12.213 8.568 41.656 1.00 90.88 89 PRO A N 1
ATOM 662 C CA . PRO A 1 89 ? -13.372 9.416 41.385 1.00 90.88 89 PRO A CA 1
ATOM 663 C C . PRO A 1 89 ? -13.696 9.563 39.892 1.00 90.88 89 PRO A C 1
ATOM 665 O O . PRO A 1 89 ? -14.796 10.009 39.570 1.00 90.88 89 PRO A O 1
ATOM 668 N N . LYS A 1 90 ? -12.775 9.211 38.987 1.00 95.31 90 LYS A N 1
ATOM 669 C CA . LYS A 1 90 ? -12.949 9.407 37.546 1.00 95.31 90 LYS A CA 1
ATOM 670 C C . LYS A 1 90 ? -13.862 8.349 36.931 1.00 95.31 90 LYS A C 1
ATOM 672 O O . LYS A 1 90 ? -13.724 7.155 37.197 1.00 95.31 90 LYS A O 1
ATOM 677 N N . VAL A 1 91 ? -14.755 8.803 36.053 1.00 96.94 91 VAL A N 1
ATOM 678 C CA . VAL A 1 91 ? -15.489 7.936 35.128 1.00 96.94 91 VAL A CA 1
ATOM 679 C C . VAL A 1 91 ? -14.684 7.836 33.840 1.00 96.94 91 VAL A C 1
ATOM 681 O O . VAL A 1 91 ? -14.309 8.849 33.252 1.00 96.94 91 VAL A O 1
ATOM 684 N N . TYR A 1 92 ? -14.411 6.614 33.414 1.00 96.25 92 TYR A N 1
ATOM 685 C CA . TYR A 1 92 ? -13.733 6.317 32.167 1.00 96.25 92 TYR A CA 1
ATOM 686 C C . TYR A 1 92 ? -14.715 5.739 31.160 1.00 96.25 92 TYR A C 1
ATOM 688 O O . TYR A 1 92 ? -15.567 4.930 31.514 1.00 96.25 92 TYR A O 1
ATOM 696 N N . ASN A 1 93 ? -14.556 6.122 29.904 1.00 94.94 93 ASN A N 1
ATOM 697 C CA . ASN A 1 93 ? -15.164 5.469 28.762 1.00 94.94 93 ASN A CA 1
ATOM 698 C C . ASN A 1 93 ? -14.150 4.473 28.180 1.00 94.94 93 ASN A C 1
ATOM 700 O O . ASN A 1 93 ? -13.065 4.870 27.749 1.00 94.94 93 ASN A O 1
ATOM 704 N N . LEU A 1 94 ? -14.467 3.181 28.253 1.00 93.12 94 LEU A N 1
ATOM 705 C CA . LEU A 1 94 ? -13.626 2.088 27.774 1.00 93.12 94 LEU A CA 1
ATOM 706 C C . LEU A 1 94 ? -13.873 1.814 26.294 1.00 93.12 94 LEU A C 1
ATOM 708 O O . LEU A 1 94 ? -15.014 1.681 25.858 1.00 93.12 94 LEU A O 1
ATOM 712 N N . TYR A 1 95 ? -12.793 1.624 25.549 1.00 82.25 95 TYR A N 1
ATOM 713 C CA . TYR A 1 95 ? -12.836 1.249 24.146 1.00 82.25 95 TYR A CA 1
ATOM 714 C C . TYR A 1 95 ? -12.006 -0.024 23.930 1.00 82.25 95 TYR A C 1
ATOM 716 O O . TYR A 1 95 ? -10.779 0.026 23.883 1.00 82.25 95 TYR A O 1
ATOM 724 N N . PRO A 1 96 ? -12.634 -1.206 23.859 1.00 80.75 96 PRO A N 1
ATOM 725 C CA . PRO A 1 96 ? -11.936 -2.414 23.441 1.00 80.75 96 PRO A CA 1
ATOM 726 C C . PRO A 1 96 ? -11.640 -2.359 21.937 1.00 80.75 96 PRO A C 1
ATOM 728 O O . PRO A 1 96 ? -12.503 -1.982 21.142 1.00 80.75 96 PRO A O 1
ATOM 731 N N . THR A 1 97 ? -10.436 -2.757 21.532 1.00 76.31 97 THR A N 1
ATOM 732 C CA . THR A 1 97 ? -10.099 -2.929 20.117 1.00 76.31 97 THR A CA 1
ATOM 733 C C . THR A 1 97 ? -10.856 -4.150 19.577 1.00 76.31 97 THR A C 1
ATOM 735 O O . THR A 1 97 ? -10.742 -5.229 20.162 1.00 76.31 97 THR A O 1
ATOM 738 N N . PRO A 1 98 ? -11.622 -4.031 18.473 1.00 74.06 98 PRO A N 1
ATOM 739 C CA . PRO A 1 98 ? -12.407 -5.145 17.947 1.00 74.06 98 PRO A CA 1
ATOM 740 C C . PRO A 1 98 ? -11.563 -6.399 17.691 1.00 74.06 98 PRO A C 1
ATOM 742 O O . PRO A 1 98 ? -10.500 -6.316 17.074 1.00 74.06 98 PRO A O 1
ATOM 745 N N . ASN A 1 99 ? -12.071 -7.563 18.109 1.00 71.88 99 ASN A N 1
ATOM 746 C CA . ASN A 1 99 ? -11.408 -8.867 17.969 1.00 71.88 99 ASN A CA 1
ATOM 747 C C . ASN A 1 99 ? -9.999 -8.920 18.596 1.00 71.88 99 ASN A C 1
ATOM 749 O O . ASN A 1 99 ? -9.100 -9.558 18.046 1.00 71.88 99 ASN A O 1
ATOM 753 N N . SER A 1 100 ? -9.793 -8.228 19.718 1.00 73.06 100 SER A N 1
ATOM 754 C CA . SER A 1 100 ? -8.512 -8.181 20.422 1.00 73.06 100 SER A CA 1
ATOM 755 C C . SER A 1 100 ? -8.698 -8.111 21.940 1.00 73.06 100 SER A C 1
ATOM 757 O O . SER A 1 100 ? -9.710 -7.617 22.427 1.00 73.06 100 SER A O 1
ATOM 759 N N . ASP A 1 101 ? -7.674 -8.540 22.680 1.00 79.88 101 ASP A N 1
ATOM 760 C CA . ASP A 1 101 ? -7.604 -8.497 24.151 1.00 79.88 101 ASP A CA 1
ATOM 761 C C . ASP A 1 101 ? -7.001 -7.174 24.677 1.00 79.88 101 ASP A C 1
ATOM 763 O O . ASP A 1 101 ? -6.547 -7.085 25.822 1.00 79.88 101 ASP A O 1
ATOM 767 N N . ILE A 1 102 ? -6.935 -6.148 23.824 1.00 80.06 102 ILE A N 1
ATOM 768 C CA . ILE A 1 102 ? -6.413 -4.817 24.153 1.00 80.06 102 ILE A CA 1
ATOM 769 C C . ILE A 1 102 ? -7.480 -3.757 23.903 1.00 80.06 102 ILE A C 1
ATOM 771 O O . ILE A 1 102 ? -8.411 -3.949 23.126 1.00 80.06 102 ILE A O 1
ATOM 775 N N . GLY A 1 103 ? -7.315 -2.608 24.537 1.00 82.19 103 GLY A N 1
ATOM 776 C CA . GLY A 1 103 ? -8.151 -1.440 24.324 1.00 82.19 103 GLY A CA 1
ATOM 777 C C . GLY A 1 103 ? -7.575 -0.247 25.064 1.00 82.19 103 GLY A C 1
ATOM 778 O O . GLY A 1 103 ? -6.507 -0.350 25.677 1.00 82.19 103 GLY A O 1
ATOM 779 N N . GLY A 1 104 ? -8.305 0.860 25.090 1.00 85.44 104 GLY A N 1
ATOM 780 C CA . GLY A 1 104 ? -7.976 1.941 26.003 1.00 85.44 104 GLY A CA 1
ATOM 781 C C . GLY A 1 104 ? -9.147 2.580 26.734 1.00 85.44 104 GLY A C 1
ATOM 782 O O . GLY A 1 104 ? -10.273 2.087 26.750 1.00 85.44 104 GLY A O 1
ATOM 783 N N . LYS A 1 105 ? -8.836 3.677 27.421 1.00 91.62 105 LYS A N 1
ATOM 784 C CA . LYS A 1 105 ? -9.757 4.441 28.255 1.00 91.62 105 LYS A CA 1
ATOM 785 C C . LYS A 1 105 ? -9.615 5.938 28.003 1.00 91.62 105 LYS A C 1
ATOM 787 O O . LYS A 1 105 ? -8.506 6.473 28.020 1.00 91.62 105 LYS A O 1
ATOM 792 N N . HIS A 1 106 ? -10.746 6.609 27.838 1.00 90.19 106 HIS A N 1
ATOM 793 C CA . HIS A 1 106 ? -10.860 8.065 27.849 1.00 90.19 106 HIS A CA 1
ATOM 794 C C . HIS A 1 106 ? -11.383 8.485 29.218 1.00 90.19 106 HIS A C 1
ATOM 796 O O . HIS A 1 106 ? -12.362 7.913 29.701 1.00 90.19 106 HIS A O 1
ATOM 802 N N . TRP A 1 107 ? -10.756 9.456 29.882 1.00 94.88 107 TRP A N 1
ATOM 803 C CA . TRP A 1 107 ? -11.406 10.057 31.044 1.00 94.88 107 TRP A CA 1
ATOM 804 C C . TRP A 1 107 ? -12.561 10.922 30.541 1.00 94.88 107 TRP A C 1
ATOM 806 O O . TRP A 1 107 ? -12.355 11.803 29.712 1.00 94.88 107 TRP A O 1
ATOM 816 N N . VAL A 1 108 ? -13.769 10.680 31.047 1.00 95.88 108 VAL A N 1
ATOM 817 C CA . VAL A 1 108 ? -14.919 11.561 30.833 1.00 95.88 108 VAL A CA 1
ATOM 818 C C . VAL A 1 108 ? -14.713 12.799 31.706 1.00 95.88 108 VAL A C 1
ATOM 820 O O . VAL A 1 108 ? -15.123 12.859 32.867 1.00 95.88 108 VAL A O 1
ATOM 823 N N . ASN A 1 109 ? -13.952 13.748 31.167 1.00 95.44 109 ASN A N 1
ATOM 824 C CA . ASN A 1 109 ? -13.430 14.912 31.867 1.00 95.44 109 ASN A CA 1
ATOM 825 C C . ASN A 1 109 ? -14.447 16.054 31.820 1.00 95.44 109 ASN A C 1
ATOM 827 O O . ASN A 1 109 ? -14.331 17.016 31.061 1.00 95.44 109 ASN A O 1
ATOM 831 N N . MET A 1 110 ? -15.485 15.897 32.635 1.00 93.38 110 MET A N 1
ATOM 832 C CA . MET A 1 110 ? -16.556 16.867 32.825 1.00 93.38 110 MET A CA 1
ATOM 833 C C . MET A 1 110 ? -17.112 16.768 34.249 1.00 93.38 110 MET A C 1
ATOM 835 O O . MET A 1 110 ? -16.871 15.789 34.961 1.00 93.38 110 MET A O 1
ATOM 839 N N . THR A 1 111 ? -17.857 17.783 34.686 1.00 94.81 111 THR A N 1
ATOM 840 C CA . THR A 1 111 ? -18.527 17.753 35.992 1.00 94.81 111 THR A CA 1
ATOM 841 C C . THR A 1 111 ? -19.719 16.793 35.990 1.00 94.81 111 THR A C 1
ATOM 843 O O . THR A 1 111 ? -20.233 16.407 34.937 1.00 94.81 111 THR A O 1
ATOM 846 N N . ALA A 1 112 ? -20.205 16.419 37.177 1.00 93.56 112 ALA A N 1
ATOM 847 C CA . ALA A 1 112 ? -21.365 15.539 37.291 1.00 93.56 112 ALA A CA 1
ATOM 848 C C . ALA A 1 112 ? -22.643 16.174 36.708 1.00 93.56 112 ALA A C 1
ATOM 850 O O . ALA A 1 112 ? -23.487 15.485 36.129 1.00 93.56 112 ALA A O 1
ATOM 851 N N . GLU A 1 113 ? -22.767 17.497 36.814 1.00 95.00 113 GLU A N 1
ATOM 852 C CA . GLU A 1 113 ? -23.853 18.273 36.218 1.00 95.00 113 GLU A CA 1
ATOM 853 C C . GLU A 1 113 ? -23.762 18.251 34.689 1.00 95.00 113 GLU A C 1
ATOM 855 O O . GLU A 1 113 ? -24.772 18.026 34.023 1.00 95.00 113 GLU A O 1
ATOM 860 N N . GLN A 1 114 ? -22.556 18.414 34.130 1.00 94.69 114 GLN A N 1
ATOM 861 C CA . GLN A 1 114 ? -22.323 18.322 32.686 1.00 94.69 114 GLN A CA 1
ATOM 862 C C . GLN A 1 114 ? -22.651 16.923 32.163 1.00 94.69 114 GLN A C 1
ATOM 864 O O . GLN A 1 114 ? -23.419 16.807 31.211 1.00 94.69 114 GLN A O 1
ATOM 869 N N . PHE A 1 115 ? -22.173 15.872 32.833 1.00 95.06 115 PHE A N 1
ATOM 870 C CA . PHE A 1 115 ? -22.500 14.488 32.485 1.00 95.06 115 PHE A CA 1
ATOM 871 C C . PHE A 1 115 ? -24.018 14.258 32.468 1.00 95.06 115 PHE A C 1
ATOM 873 O O . PHE A 1 115 ? -24.569 13.741 31.499 1.00 95.06 115 PHE A O 1
ATOM 880 N N . THR A 1 116 ? -24.715 14.723 33.510 1.00 95.31 116 THR A N 1
ATOM 881 C CA . THR A 1 116 ? -26.180 14.618 33.604 1.00 95.31 116 THR A CA 1
ATOM 882 C C . THR A 1 116 ? -26.873 15.394 32.480 1.00 95.31 116 THR A C 1
ATOM 884 O O . THR A 1 116 ? -27.854 14.916 31.915 1.00 95.31 116 THR A O 1
ATOM 887 N N . SER A 1 117 ? -26.352 16.567 32.108 1.00 93.75 117 SER A N 1
ATOM 888 C CA . SER A 1 117 ? -26.889 17.352 30.993 1.00 93.75 117 SER A CA 1
ATOM 889 C C . SER A 1 117 ? -26.670 16.675 29.634 1.00 93.75 117 SER A C 1
ATOM 891 O O . SER A 1 117 ? -27.568 16.708 28.793 1.00 93.75 117 SER A O 1
ATOM 893 N N . CYS A 1 118 ? -25.535 15.994 29.439 1.00 92.25 118 CYS A N 1
ATOM 894 C CA . CYS A 1 118 ? -25.216 15.282 28.204 1.00 92.25 118 CYS A CA 1
ATOM 895 C C . CYS A 1 118 ? -26.190 14.141 27.901 1.00 92.25 118 CYS A C 1
ATOM 897 O O . CYS A 1 118 ? -26.431 13.861 26.732 1.00 92.25 118 CYS A O 1
ATOM 899 N N . ASN A 1 119 ? -26.831 13.553 28.916 1.00 92.25 119 ASN A N 1
ATOM 900 C CA . ASN A 1 119 ? -27.874 12.539 28.721 1.00 92.25 119 ASN A CA 1
ATOM 901 C C . ASN A 1 119 ? -29.043 13.044 27.848 1.00 92.25 119 ASN A C 1
ATOM 903 O O . ASN A 1 119 ? -29.658 12.285 27.106 1.00 92.25 119 ASN A O 1
ATOM 907 N N . THR A 1 120 ? -29.335 14.350 27.886 1.00 90.44 120 THR A N 1
ATOM 908 C CA . THR A 1 120 ? -30.434 14.936 27.097 1.00 90.44 120 THR A CA 1
ATOM 909 C C . THR A 1 120 ? -30.182 14.917 25.588 1.00 90.44 120 THR A C 1
ATOM 911 O O . THR A 1 120 ? -31.138 14.917 24.813 1.00 90.44 120 THR A O 1
ATOM 914 N N . THR A 1 121 ? -28.915 14.895 25.164 1.00 85.69 121 THR A N 1
ATOM 915 C CA . THR A 1 121 ? -28.501 14.890 23.752 1.00 85.69 121 THR A CA 1
ATOM 916 C C . THR A 1 121 ? -27.886 13.561 23.324 1.00 85.69 121 THR A C 1
ATOM 918 O O . THR A 1 121 ? -27.955 13.208 22.149 1.00 85.69 121 THR A O 1
ATOM 921 N N . ASN A 1 122 ? -27.312 12.814 24.264 1.00 86.44 122 ASN A N 1
ATOM 922 C CA . ASN A 1 122 ? -26.689 11.522 24.044 1.00 86.44 122 ASN A CA 1
ATOM 923 C C . ASN A 1 122 ? -26.981 10.596 25.230 1.00 86.44 122 ASN A C 1
ATOM 925 O O . ASN A 1 122 ? -26.352 10.682 26.286 1.00 86.44 122 ASN A O 1
ATOM 929 N N . THR A 1 123 ? -27.905 9.659 25.024 1.00 85.56 123 THR A N 1
ATOM 930 C CA . THR A 1 123 ? -28.394 8.739 26.061 1.00 85.56 123 THR A CA 1
ATOM 931 C C . THR A 1 123 ? -27.342 7.748 26.566 1.00 85.56 123 THR A C 1
ATOM 933 O O . THR A 1 123 ? -27.620 6.993 27.492 1.00 85.56 123 THR A O 1
ATOM 936 N N . LEU A 1 124 ? -26.145 7.712 25.967 1.00 87.00 124 LEU A N 1
ATOM 937 C CA . LEU A 1 124 ? -25.022 6.920 26.475 1.00 87.00 124 LEU A CA 1
ATOM 938 C C . LEU A 1 124 ? -24.419 7.521 27.756 1.00 87.00 124 LEU A C 1
ATOM 940 O O . LEU A 1 124 ? -23.833 6.788 28.553 1.00 87.00 124 LEU A O 1
ATOM 9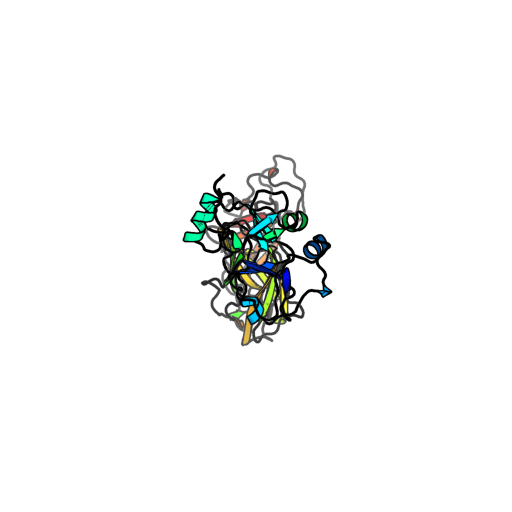44 N N . PHE A 1 125 ? -24.590 8.829 27.987 1.00 91.50 125 PHE A N 1
ATOM 945 C CA . PHE A 1 125 ? -24.211 9.503 29.235 1.00 91.50 125 PHE A CA 1
ATOM 946 C C . PHE A 1 125 ? -25.239 9.215 30.333 1.00 91.50 125 PHE A C 1
ATOM 948 O O . PHE A 1 125 ? -26.002 10.078 30.761 1.00 91.50 125 PHE A O 1
ATOM 955 N N . ASP A 1 126 ? -25.271 7.966 30.782 1.00 93.50 126 ASP A N 1
ATOM 956 C CA . ASP A 1 126 ? -26.226 7.474 31.766 1.00 93.50 126 ASP A CA 1
ATOM 957 C C . ASP A 1 126 ? -25.503 7.000 33.028 1.00 93.50 126 ASP A C 1
ATOM 959 O O . ASP A 1 126 ? -24.696 6.073 32.977 1.00 93.50 126 ASP A O 1
ATOM 963 N N . TRP A 1 127 ? -25.808 7.607 34.178 1.00 95.56 127 TRP A N 1
ATOM 964 C CA . TRP A 1 127 ? -25.235 7.188 35.461 1.00 95.56 127 TRP A CA 1
ATOM 965 C C . TRP A 1 127 ? -25.577 5.732 35.792 1.00 95.56 127 TRP A C 1
ATOM 967 O O . TRP A 1 127 ? -24.772 5.039 36.417 1.00 95.56 127 TRP A O 1
ATOM 97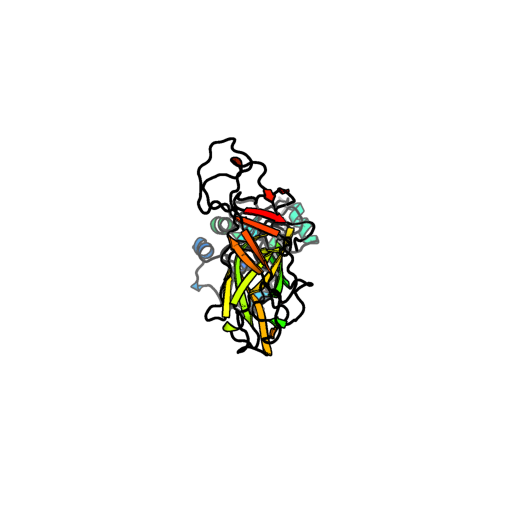7 N N . ASP A 1 128 ? -26.727 5.242 35.320 1.00 96.06 128 ASP A N 1
ATOM 978 C CA . ASP A 1 128 ? -27.153 3.862 35.538 1.00 96.06 128 ASP A CA 1
ATOM 979 C C . ASP A 1 128 ? -26.303 2.861 34.740 1.00 96.06 128 ASP A C 1
ATOM 981 O O . ASP A 1 128 ? -26.183 1.700 35.143 1.00 96.06 128 ASP A O 1
ATOM 985 N N . SER A 1 129 ? -25.659 3.289 33.648 1.00 94.88 129 SER A N 1
ATOM 986 C CA . SER A 1 129 ? -24.817 2.416 32.824 1.00 94.88 129 SER A CA 1
ATOM 987 C C . SER A 1 129 ? -23.419 2.211 33.417 1.00 94.88 129 SER A C 1
ATOM 989 O O . SER A 1 129 ? -22.773 1.216 33.096 1.00 94.88 129 SER A O 1
ATOM 991 N N . VAL A 1 130 ? -22.955 3.079 34.326 1.00 96.62 130 VAL A N 1
ATOM 992 C CA . VAL A 1 130 ? -21.580 3.045 34.854 1.00 96.62 130 VAL A CA 1
ATOM 993 C C . VAL A 1 130 ? -21.329 1.783 35.688 1.00 96.62 130 VAL A C 1
ATOM 995 O O . VAL A 1 130 ? -22.025 1.526 36.675 1.00 96.62 130 VAL A O 1
ATOM 998 N N . TYR A 1 131 ? -20.320 0.989 35.326 1.00 97.25 131 TYR A N 1
ATOM 999 C CA . TYR A 1 131 ? -19.884 -0.171 36.112 1.00 97.25 131 TYR A CA 1
ATOM 1000 C C . TYR A 1 131 ? -18.790 0.208 37.105 1.00 97.25 131 TYR A C 1
ATOM 1002 O O . TYR A 1 131 ? -17.870 0.954 36.775 1.00 97.25 131 TYR A O 1
ATOM 1010 N N . GLN A 1 132 ? -18.836 -0.368 38.304 1.00 95.88 132 GLN A N 1
ATOM 1011 C CA . GLN A 1 132 ? -17.680 -0.357 39.192 1.00 95.88 132 GLN A CA 1
ATOM 1012 C C . GLN A 1 132 ? -16.741 -1.507 38.812 1.00 95.88 132 GLN A C 1
ATOM 1014 O O . GLN A 1 132 ? -17.184 -2.648 38.689 1.00 95.88 132 GLN A O 1
ATOM 1019 N N . ILE A 1 133 ? -15.459 -1.203 38.614 1.00 96.88 133 ILE A N 1
ATOM 1020 C CA . ILE A 1 133 ? -14.425 -2.179 38.240 1.00 96.88 133 ILE A CA 1
ATOM 1021 C C . ILE A 1 133 ? -13.250 -2.137 39.219 1.00 96.88 133 ILE A C 1
ATOM 1023 O O . ILE A 1 133 ? -13.080 -1.165 39.957 1.00 96.88 133 ILE A O 1
ATOM 1027 N N . ASN A 1 134 ? -12.418 -3.179 39.228 1.00 95.19 134 ASN A N 1
ATOM 1028 C CA . ASN A 1 134 ? -11.168 -3.147 39.985 1.00 95.19 134 ASN A CA 1
ATOM 1029 C C . ASN A 1 134 ? -10.085 -2.343 39.229 1.00 95.19 134 ASN A C 1
ATOM 1031 O O . ASN A 1 134 ? -10.211 -2.016 38.045 1.00 95.19 134 ASN A O 1
ATOM 1035 N N . THR A 1 135 ? -8.992 -2.027 39.921 1.00 95.06 135 THR A N 1
ATOM 1036 C CA . THR A 1 135 ? -7.865 -1.272 39.353 1.00 95.06 135 THR A CA 1
ATOM 1037 C C . THR A 1 135 ? -7.175 -2.009 38.199 1.00 95.06 135 THR A C 1
ATOM 1039 O O . THR A 1 135 ? -6.749 -1.371 37.241 1.00 95.06 135 THR A O 1
ATOM 1042 N N . ALA A 1 136 ? -7.095 -3.343 38.255 1.00 93.50 136 ALA A N 1
ATOM 1043 C CA . ALA A 1 136 ? -6.431 -4.157 37.235 1.00 93.50 136 ALA A CA 1
ATOM 1044 C C . ALA A 1 136 ? -7.176 -4.149 35.888 1.00 93.50 136 ALA A C 1
ATOM 1046 O O . ALA A 1 136 ? -6.543 -4.042 34.841 1.00 93.50 136 ALA A O 1
ATOM 1047 N N . ASP A 1 137 ? -8.510 -4.203 35.910 1.00 95.62 137 ASP A N 1
ATOM 1048 C CA . ASP A 1 137 ? -9.371 -4.046 34.736 1.00 95.62 137 ASP A CA 1
ATOM 1049 C C . ASP A 1 137 ? -9.129 -2.664 34.122 1.00 95.62 137 ASP A C 1
ATOM 1051 O O . ASP A 1 137 ? -8.698 -2.571 32.978 1.00 95.62 137 ASP A O 1
ATOM 1055 N N . ARG A 1 138 ? -9.224 -1.589 34.925 1.00 94.12 138 ARG A N 1
ATOM 1056 C CA . ARG A 1 138 ? -8.948 -0.212 34.472 1.00 94.12 138 ARG A CA 1
ATOM 1057 C C . ARG A 1 138 ? -7.562 -0.082 33.833 1.00 94.12 138 ARG A C 1
ATOM 1059 O O . ARG A 1 138 ? -7.412 0.621 32.836 1.00 94.12 138 ARG A O 1
ATOM 1066 N N . ASP A 1 139 ? -6.535 -0.681 34.426 1.00 92.50 139 ASP A N 1
ATOM 1067 C CA . ASP A 1 139 ? -5.142 -0.536 33.981 1.00 92.50 139 ASP A CA 1
ATOM 1068 C C . ASP A 1 139 ? -4.749 -1.482 32.845 1.00 92.50 139 ASP A C 1
ATOM 1070 O O . ASP A 1 139 ? -3.691 -1.298 32.249 1.00 92.50 139 ASP A O 1
ATOM 1074 N N . SER A 1 140 ? -5.631 -2.413 32.473 1.00 87.81 140 SER A N 1
ATOM 1075 C CA . SER A 1 140 ? -5.500 -3.199 31.239 1.00 87.81 140 SER A CA 1
ATOM 1076 C C . SER A 1 140 ? -5.798 -2.373 29.979 1.00 87.81 140 SER A C 1
ATOM 1078 O O . SER A 1 140 ? -5.443 -2.783 28.877 1.00 87.81 140 SER A O 1
ATOM 1080 N N . TYR A 1 141 ? -6.410 -1.196 30.141 1.00 89.50 141 TYR A N 1
ATOM 1081 C CA . TYR A 1 141 ? -6.703 -0.244 29.074 1.00 89.50 141 TYR A CA 1
ATOM 1082 C C . TYR A 1 141 ? -5.652 0.877 29.018 1.00 89.50 141 TYR A C 1
ATOM 1084 O O . TYR A 1 141 ? -5.363 1.537 30.026 1.00 89.50 141 TYR A O 1
ATOM 1092 N N . THR A 1 142 ? -5.119 1.144 27.824 1.00 86.38 142 THR A N 1
ATOM 1093 C CA . THR A 1 142 ? -4.200 2.260 27.558 1.00 86.38 142 THR A CA 1
ATOM 1094 C C . THR A 1 142 ? -4.899 3.615 27.713 1.00 86.38 142 THR A C 1
ATOM 1096 O O . THR A 1 142 ? -6.067 3.787 27.376 1.00 86.38 142 THR A O 1
ATOM 1099 N N . VAL A 1 143 ? -4.208 4.615 28.262 1.00 82.56 143 VAL A N 1
ATOM 1100 C CA . VAL A 1 143 ? -4.777 5.967 28.416 1.00 82.56 143 VAL A CA 1
ATOM 1101 C C . VAL A 1 143 ? -4.855 6.660 27.051 1.00 82.56 143 VAL A C 1
ATOM 1103 O O . VAL A 1 143 ? -3.875 6.650 26.310 1.00 82.56 143 VAL A O 1
ATOM 1106 N N . SER A 1 144 ? -5.997 7.284 26.752 1.00 79.12 144 SER A N 1
ATOM 1107 C CA . SER A 1 144 ? -6.232 8.101 25.552 1.00 79.12 144 SER A CA 1
ATOM 1108 C C . SER A 1 144 ? -6.582 9.552 25.907 1.00 79.12 144 SER A C 1
ATOM 1110 O O . SER A 1 144 ? -6.534 9.941 27.074 1.00 79.12 144 SER A O 1
ATOM 1112 N N . THR A 1 145 ? -6.913 10.365 24.901 1.00 81.44 145 THR A N 1
ATOM 1113 C CA . THR A 1 145 ? -7.374 11.751 25.074 1.00 81.44 145 THR A CA 1
ATOM 1114 C C . THR A 1 145 ? -8.694 11.811 25.833 1.00 81.44 145 THR A C 1
ATOM 1116 O O . THR A 1 145 ? -9.554 10.970 25.639 1.00 81.44 145 THR A O 1
ATOM 1119 N N . ASP A 1 146 ? -8.907 12.811 26.673 1.00 88.19 146 ASP A N 1
ATOM 1120 C CA . ASP A 1 146 ? -10.138 12.887 27.464 1.00 88.19 146 ASP A CA 1
ATOM 1121 C C . ASP A 1 146 ? -11.392 13.191 26.616 1.00 88.19 146 ASP A C 1
ATOM 1123 O O . ASP A 1 146 ? -11.350 13.983 25.672 1.00 88.19 146 ASP A O 1
ATOM 1127 N N . ASP A 1 147 ? -12.535 12.635 27.026 1.00 87.38 147 ASP A N 1
ATOM 1128 C CA . ASP A 1 147 ? -13.865 13.003 26.535 1.00 87.38 147 ASP A CA 1
ATOM 1129 C C . ASP A 1 147 ? -14.333 14.272 27.262 1.00 87.38 147 ASP A C 1
ATOM 1131 O O . ASP A 1 147 ? -14.708 14.235 28.434 1.00 87.38 147 ASP A O 1
ATOM 1135 N N . THR A 1 148 ? -14.306 15.413 26.569 1.00 91.06 148 THR A N 1
ATOM 1136 C CA . THR A 1 148 ? -14.635 16.744 27.131 1.00 91.06 148 THR A CA 1
ATOM 1137 C C . THR A 1 148 ? -15.960 17.321 26.619 1.00 91.06 148 THR A C 1
ATOM 1139 O O . THR A 1 148 ? -16.339 18.437 26.972 1.00 91.06 148 THR A O 1
ATOM 1142 N N . THR A 1 149 ? -16.689 16.573 25.784 1.00 90.19 149 THR A N 1
ATOM 1143 C CA . THR A 1 149 ? -17.979 16.978 25.196 1.00 90.19 149 THR A CA 1
ATOM 1144 C C . THR A 1 149 ? -19.039 15.896 25.415 1.00 90.19 149 THR A C 1
ATOM 1146 O O . THR A 1 149 ? -18.712 14.795 25.845 1.00 90.19 149 THR A O 1
ATOM 1149 N N . CYS A 1 150 ? -20.306 16.165 25.075 1.00 88.62 150 CYS A N 1
ATOM 1150 C CA . CYS A 1 150 ? -21.407 15.187 25.146 1.00 88.62 150 CYS A CA 1
ATOM 1151 C C . CYS A 1 150 ? -21.355 14.097 24.054 1.00 88.62 150 CYS A C 1
ATOM 1153 O O . CYS A 1 150 ? -22.380 13.624 23.562 1.00 88.62 150 CYS A O 1
ATOM 1155 N N . THR A 1 151 ? -20.148 13.692 23.675 1.00 84.25 151 THR A N 1
ATOM 1156 C CA . THR A 1 151 ? -19.870 12.589 22.762 1.00 84.25 151 THR A CA 1
ATOM 1157 C C . THR A 1 151 ? -18.879 11.679 23.467 1.00 84.25 151 THR A C 1
ATOM 1159 O O . THR A 1 151 ? -17.797 12.131 23.829 1.00 84.25 151 THR A O 1
ATOM 1162 N N . LEU A 1 152 ? -19.265 10.425 23.703 1.00 83.19 152 LEU A N 1
ATOM 1163 C CA . LEU A 1 152 ? -18.319 9.412 24.159 1.00 83.19 152 LEU A CA 1
ATOM 1164 C C . LEU A 1 152 ? -17.459 9.010 22.969 1.00 83.19 152 LEU A C 1
ATOM 1166 O O . LEU A 1 152 ? -18.008 8.658 21.922 1.00 83.19 152 LEU A O 1
ATOM 1170 N N . SER A 1 153 ? -16.138 9.053 23.129 1.00 70.69 153 SER A N 1
ATOM 1171 C CA . SER A 1 153 ? -15.225 8.513 22.128 1.00 70.69 153 SER A CA 1
ATOM 1172 C C . SER A 1 153 ? -15.512 7.029 21.942 1.00 70.69 153 SER A C 1
ATOM 1174 O O . SER A 1 153 ? -15.257 6.195 22.808 1.00 70.69 153 SER A O 1
ATOM 1176 N N . THR A 1 154 ? -16.085 6.685 20.802 1.00 60.66 154 THR A N 1
ATOM 1177 C CA . THR A 1 154 ? -16.105 5.312 20.306 1.00 60.66 154 THR A CA 1
ATOM 1178 C C . THR A 1 154 ? -14.868 5.148 19.434 1.00 60.66 154 THR A C 1
ATOM 1180 O O . THR A 1 154 ? -14.567 6.060 18.671 1.00 60.66 154 THR A O 1
ATOM 1183 N N . GLU A 1 155 ? -14.176 4.016 19.424 1.00 43.41 155 GLU A N 1
ATOM 1184 C CA . GLU A 1 155 ? -13.457 3.659 18.193 1.00 43.41 155 GLU A CA 1
ATOM 1185 C C . GLU A 1 155 ? -14.506 3.011 17.268 1.00 43.41 155 GLU A C 1
ATOM 1187 O O . GLU A 1 155 ? -15.003 1.935 17.575 1.00 43.41 155 GLU A O 1
ATOM 1192 N N . GLY A 1 156 ? -15.006 3.635 16.190 1.00 39.97 156 GLY A N 1
ATOM 1193 C CA . GLY A 1 156 ? -14.357 4.594 15.290 1.00 39.97 156 GLY A CA 1
ATOM 1194 C C . GLY A 1 156 ? -14.965 6.000 15.153 1.00 39.97 156 GLY A C 1
ATOM 1195 O O . GLY A 1 156 ? -15.586 6.324 14.143 1.00 39.97 156 GLY A O 1
ATOM 1196 N N . GLY A 1 157 ? -14.630 6.882 16.090 1.00 33.28 157 GLY A N 1
ATOM 1197 C CA . GLY A 1 157 ? -14.741 8.331 15.966 1.00 33.28 157 GLY A CA 1
ATOM 1198 C C . GLY A 1 157 ? -14.271 9.052 17.235 1.00 33.28 157 GLY A C 1
ATOM 1199 O O . GLY A 1 157 ? -15.049 9.172 18.174 1.00 33.28 157 GLY A O 1
ATOM 1200 N N . GLY A 1 158 ? -13.035 9.578 17.246 1.00 32.31 158 GLY A N 1
ATOM 1201 C CA . GLY A 1 158 ? -12.668 10.680 18.155 1.00 32.31 158 GLY A CA 1
ATOM 1202 C C . GLY A 1 158 ? -11.348 10.614 18.931 1.00 32.31 158 GLY A C 1
ATOM 1203 O O . GLY A 1 158 ? -11.046 11.571 19.629 1.00 32.31 158 GLY A O 1
ATOM 1204 N N . GLY A 1 159 ? -10.537 9.565 18.795 1.00 34.34 159 GLY A N 1
ATOM 1205 C CA . GLY A 1 159 ? -9.158 9.503 19.292 1.00 34.34 159 GLY A CA 1
ATOM 1206 C C . GLY A 1 159 ? -8.301 8.825 18.234 1.00 34.34 159 GLY A C 1
ATOM 1207 O O . GLY A 1 159 ? -8.630 7.754 17.742 1.00 34.34 159 GLY A O 1
ATOM 1208 N N . THR A 1 160 ? -7.273 9.509 17.771 1.00 35.75 160 THR A N 1
ATOM 1209 C CA . THR A 1 160 ? -6.607 9.261 16.499 1.00 35.75 160 THR A CA 1
ATOM 1210 C C . THR A 1 160 ? -5.660 8.055 16.530 1.00 35.75 160 THR A C 1
ATOM 1212 O O . THR A 1 160 ? -4.442 8.219 16.517 1.00 35.75 160 THR A O 1
ATOM 1215 N N . VAL A 1 161 ? -6.196 6.831 16.500 1.00 42.41 161 VAL A N 1
ATOM 1216 C CA . VAL A 1 161 ? -5.447 5.694 15.945 1.00 42.41 161 VAL A CA 1
ATOM 1217 C C . VAL A 1 161 ? -5.299 5.946 14.456 1.00 42.41 161 VAL A C 1
ATOM 1219 O O . VAL A 1 161 ? -6.272 6.206 13.749 1.00 42.41 161 VAL A O 1
ATOM 1222 N N . SER A 1 162 ? -4.060 5.906 13.985 1.00 52.25 162 SER A N 1
ATOM 1223 C CA . SER A 1 162 ? -3.741 5.948 12.567 1.00 52.25 162 SER A CA 1
ATOM 1224 C C . SER A 1 162 ? -4.513 4.829 11.859 1.00 52.25 162 SER A C 1
ATOM 1226 O O . SER A 1 162 ? -4.176 3.661 12.022 1.00 52.25 162 SER A O 1
ATOM 1228 N N . ALA A 1 163 ? -5.595 5.163 11.157 1.00 72.25 163 ALA A N 1
ATOM 1229 C CA . ALA A 1 163 ? -6.386 4.230 10.363 1.00 72.25 163 ALA A CA 1
ATOM 1230 C C . ALA A 1 163 ? -6.004 4.354 8.887 1.00 72.25 163 ALA A C 1
ATOM 1232 O O . ALA A 1 163 ? -5.704 5.449 8.401 1.00 72.25 163 ALA A O 1
ATOM 1233 N N . LEU A 1 164 ? -6.035 3.231 8.177 1.00 86.88 164 LEU A N 1
ATOM 1234 C CA . LEU A 1 164 ? -5.706 3.137 6.764 1.00 86.88 164 LEU A CA 1
ATOM 1235 C C . LEU A 1 164 ? -6.966 2.843 5.954 1.00 86.88 164 LEU A C 1
ATOM 1237 O O . LEU A 1 164 ? -7.576 1.792 6.120 1.00 86.88 164 LEU A O 1
ATOM 1241 N N . SER A 1 165 ? -7.358 3.734 5.050 1.00 87.56 165 SER A N 1
ATOM 1242 C CA . SER A 1 165 ? -8.324 3.394 4.004 1.00 87.56 165 SER A CA 1
ATOM 1243 C C . SER A 1 165 ? -7.596 2.849 2.784 1.00 87.56 165 SER A C 1
ATOM 1245 O O . SER A 1 165 ? -6.584 3.413 2.367 1.00 87.56 165 SER A O 1
ATOM 1247 N N . VAL A 1 166 ? -8.095 1.748 2.229 1.00 93.44 166 VAL A N 1
ATOM 1248 C CA . VAL A 1 166 ? -7.534 1.104 1.042 1.00 93.44 166 VAL A CA 1
ATOM 1249 C C . VAL A 1 166 ? -8.646 0.913 0.019 1.00 93.44 166 VAL A C 1
ATOM 1251 O O . VAL A 1 166 ? -9.640 0.236 0.284 1.00 93.44 166 VAL A O 1
ATOM 1254 N N . ALA A 1 167 ? -8.483 1.511 -1.159 1.00 90.31 167 ALA A N 1
ATOM 1255 C CA . ALA A 1 167 ? -9.486 1.475 -2.219 1.00 90.31 167 ALA A CA 1
ATOM 1256 C C . ALA A 1 167 ? -8.845 1.425 -3.609 1.00 90.31 167 ALA A C 1
ATOM 1258 O O . ALA A 1 167 ? -7.719 1.882 -3.809 1.00 90.31 167 ALA A O 1
ATOM 1259 N N . LEU A 1 168 ? -9.580 0.898 -4.589 1.00 96.31 168 LEU A N 1
ATOM 1260 C CA . LEU A 1 168 ? -9.195 1.008 -5.995 1.00 96.31 168 LEU A CA 1
ATOM 1261 C C . LEU A 1 168 ? -9.157 2.490 -6.396 1.00 96.31 168 LEU A C 1
ATOM 1263 O O . LEU A 1 168 ? -10.100 3.233 -6.116 1.00 96.31 168 LEU A O 1
ATOM 1267 N N . ALA A 1 169 ? -8.084 2.923 -7.052 1.00 94.75 169 ALA A N 1
ATOM 1268 C CA . ALA A 1 169 ? -8.011 4.269 -7.598 1.00 94.75 169 ALA A CA 1
ATOM 1269 C C . ALA A 1 169 ? -8.914 4.383 -8.836 1.00 94.75 169 ALA A C 1
ATOM 1271 O O . ALA A 1 169 ? -8.947 3.484 -9.679 1.00 94.75 169 ALA A O 1
ATOM 1272 N N . SER A 1 170 ? -9.641 5.494 -8.966 1.00 93.62 170 SER A N 1
ATOM 1273 C CA . SER A 1 170 ? -10.547 5.732 -10.100 1.00 93.62 170 SER A CA 1
ATOM 1274 C C . SER A 1 170 ? -9.820 5.822 -11.443 1.00 93.62 170 SER A C 1
ATOM 1276 O O . SER A 1 170 ? -10.420 5.570 -12.482 1.00 93.62 170 SER A O 1
ATOM 1278 N N . ASP A 1 171 ? -8.531 6.151 -11.418 1.00 93.88 171 ASP A N 1
ATOM 1279 C CA . ASP A 1 171 ? -7.620 6.195 -12.558 1.00 93.88 171 ASP A CA 1
ATOM 1280 C C . ASP A 1 171 ? -6.731 4.939 -12.647 1.00 93.88 171 ASP A C 1
ATOM 1282 O O . ASP A 1 171 ? -5.612 4.989 -13.162 1.00 93.88 171 ASP A O 1
ATOM 1286 N N . THR A 1 172 ? -7.207 3.793 -12.140 1.00 97.62 172 THR A N 1
ATOM 1287 C CA . THR A 1 172 ? -6.551 2.503 -12.394 1.00 97.62 172 THR A CA 1
ATOM 1288 C C . THR A 1 172 ? -6.415 2.259 -13.904 1.00 97.62 172 THR A C 1
ATOM 1290 O O . THR A 1 172 ? -7.340 2.596 -14.650 1.00 97.62 172 THR A O 1
ATOM 1293 N N . PRO A 1 173 ? -5.295 1.673 -14.384 1.00 97.31 173 PRO A N 1
ATOM 1294 C CA . PRO A 1 173 ? -5.067 1.488 -15.814 1.00 97.31 173 PRO A CA 1
ATOM 1295 C C . PRO A 1 173 ? -6.237 0.793 -16.505 1.00 97.31 173 PRO A C 1
ATOM 1297 O O . PRO A 1 173 ? -6.785 -0.180 -15.982 1.00 97.31 173 PRO A O 1
ATOM 1300 N N . VAL A 1 174 ? -6.619 1.290 -17.679 1.00 96.38 174 VAL A N 1
ATOM 1301 C CA . VAL A 1 174 ? -7.631 0.647 -18.525 1.00 96.38 174 VAL A CA 1
ATOM 1302 C C . VAL A 1 174 ? -7.130 -0.714 -19.013 1.00 96.38 174 VAL A C 1
ATOM 1304 O O . VAL A 1 174 ? -5.930 -0.906 -19.202 1.00 96.38 174 VAL A O 1
ATOM 1307 N N . ALA A 1 175 ? -8.054 -1.652 -19.234 1.00 94.88 175 ALA A N 1
ATOM 1308 C CA . ALA A 1 175 ? -7.733 -2.953 -19.819 1.00 94.88 175 ALA A CA 1
ATOM 1309 C C . ALA A 1 175 ? -7.002 -2.782 -21.160 1.00 94.88 175 ALA A C 1
ATOM 1311 O O . ALA A 1 175 ? -7.460 -2.044 -22.034 1.00 94.88 175 ALA A O 1
ATOM 1312 N N . SER A 1 176 ? -5.879 -3.476 -21.321 1.00 95.19 176 SER A N 1
ATOM 1313 C CA . SER A 1 176 ? -5.021 -3.377 -22.499 1.00 95.19 176 SER A CA 1
ATOM 1314 C C . SER A 1 176 ? -4.328 -4.712 -22.805 1.00 95.19 176 SER A C 1
ATOM 1316 O O . SER A 1 176 ? -4.719 -5.784 -22.334 1.00 95.19 176 SER A O 1
ATOM 1318 N N . MET A 1 177 ? -3.307 -4.663 -23.651 1.00 95.94 177 MET A N 1
ATOM 1319 C CA . MET A 1 177 ? -2.477 -5.795 -24.034 1.00 95.94 177 MET A CA 1
ATOM 1320 C C . MET A 1 177 ? -1.165 -5.775 -23.247 1.00 95.94 177 MET A C 1
ATOM 1322 O O . MET A 1 177 ? -0.617 -4.713 -22.964 1.00 95.94 177 MET A O 1
ATOM 1326 N N . ALA A 1 178 ? -0.647 -6.956 -22.921 1.00 97.31 178 ALA A N 1
ATOM 1327 C CA . ALA A 1 178 ? 0.637 -7.136 -22.255 1.00 97.31 178 ALA A CA 1
ATOM 1328 C C . ALA A 1 178 ? 1.599 -7.885 -23.201 1.00 97.31 178 ALA A C 1
ATOM 1330 O O . ALA A 1 178 ? 1.559 -9.122 -23.253 1.00 97.31 178 ALA A O 1
ATOM 1331 N N . PRO A 1 179 ? 2.388 -7.161 -24.023 1.00 97.06 179 PRO A N 1
ATOM 1332 C CA . PRO A 1 179 ? 3.283 -7.770 -24.999 1.00 97.06 179 PRO A CA 1
ATOM 1333 C C . PRO A 1 179 ? 4.560 -8.331 -24.358 1.00 97.06 179 PRO A C 1
ATOM 1335 O O . PRO A 1 179 ? 4.904 -8.006 -23.220 1.00 97.06 179 PRO A O 1
ATOM 1338 N N . ALA A 1 180 ? 5.277 -9.183 -25.094 1.00 96.25 180 ALA A N 1
ATOM 1339 C CA . ALA A 1 180 ? 6.578 -9.698 -24.667 1.00 96.25 180 ALA A CA 1
ATOM 1340 C C . ALA A 1 180 ? 7.573 -8.558 -24.388 1.00 96.25 180 ALA A C 1
ATOM 1342 O O . ALA A 1 180 ? 7.549 -7.530 -25.060 1.00 96.25 180 ALA A O 1
ATOM 1343 N N . ASN A 1 181 ? 8.473 -8.760 -23.420 1.00 94.75 181 ASN A N 1
ATOM 1344 C CA . ASN A 1 181 ? 9.476 -7.783 -22.961 1.00 94.75 181 ASN A CA 1
ATOM 1345 C C . ASN A 1 181 ? 8.929 -6.477 -22.357 1.00 94.75 181 ASN A C 1
ATOM 1347 O O . ASN A 1 181 ? 9.728 -5.651 -21.918 1.00 94.75 181 ASN A O 1
ATOM 1351 N N . ALA A 1 182 ? 7.610 -6.270 -22.300 1.00 95.88 182 ALA A N 1
ATOM 1352 C CA . ALA A 1 182 ? 7.057 -5.053 -21.723 1.00 95.88 182 ALA A CA 1
ATOM 1353 C C . ALA A 1 182 ? 7.425 -4.935 -20.243 1.00 95.88 182 ALA A C 1
ATOM 1355 O O . ALA A 1 182 ? 7.132 -5.821 -19.438 1.00 95.88 182 ALA A O 1
ATOM 1356 N N . ALA A 1 183 ? 8.063 -3.827 -19.885 1.00 94.25 183 ALA A N 1
ATOM 1357 C CA . ALA A 1 183 ? 8.334 -3.479 -18.502 1.00 94.25 183 ALA A CA 1
ATOM 1358 C C . ALA A 1 183 ? 7.171 -2.662 -17.930 1.00 94.25 183 ALA A C 1
ATOM 1360 O O . ALA A 1 183 ? 6.513 -1.921 -18.659 1.00 94.25 183 ALA A O 1
ATOM 1361 N N . ARG A 1 184 ? 6.949 -2.767 -16.615 1.00 94.88 184 ARG A N 1
ATOM 1362 C CA . ARG A 1 184 ? 5.989 -1.925 -15.874 1.00 94.88 184 ARG A CA 1
ATOM 1363 C C . ARG A 1 184 ? 4.561 -1.912 -16.450 1.00 94.88 184 ARG A C 1
ATOM 1365 O O . ARG A 1 184 ? 3.865 -0.904 -16.346 1.00 94.88 184 ARG A O 1
ATOM 1372 N N . VAL A 1 185 ? 4.084 -3.026 -17.011 1.00 97.31 185 VAL A N 1
ATOM 1373 C CA . VAL A 1 185 ? 2.686 -3.143 -17.455 1.00 97.31 185 VAL A CA 1
ATOM 1374 C C . VAL A 1 185 ? 1.775 -2.969 -16.241 1.00 97.31 185 VAL A C 1
ATOM 1376 O O . VAL A 1 185 ? 1.821 -3.778 -15.315 1.00 97.31 185 VAL A O 1
ATOM 1379 N N . GLY A 1 186 ? 0.978 -1.902 -16.224 1.00 97.62 186 GLY A N 1
ATOM 1380 C CA . GLY A 1 186 ? 0.091 -1.572 -15.110 1.00 97.62 186 GLY A CA 1
ATOM 1381 C C . GLY A 1 186 ? -1.177 -2.428 -15.087 1.00 97.62 186 GLY A C 1
ATOM 1382 O O . GLY A 1 186 ? -1.789 -2.663 -16.129 1.00 97.62 186 GLY A O 1
ATOM 1383 N N . PHE A 1 187 ? -1.589 -2.862 -13.893 1.00 98.19 187 PHE A N 1
ATOM 1384 C CA . PHE A 1 187 ? -2.795 -3.681 -13.694 1.00 98.19 187 PHE A CA 1
ATOM 1385 C C . PHE A 1 187 ? -3.797 -3.030 -12.740 1.00 98.19 187 PHE A C 1
ATOM 1387 O O . PHE A 1 187 ? -4.953 -2.798 -13.096 1.00 98.19 187 PHE A O 1
ATOM 1394 N N . THR A 1 188 ? -3.341 -2.705 -11.531 1.00 98.62 188 THR A N 1
ATOM 1395 C CA . THR A 1 188 ? -4.209 -2.230 -10.449 1.00 98.62 188 THR A CA 1
ATOM 1396 C C . THR A 1 188 ? -3.544 -1.059 -9.753 1.00 98.62 188 THR A C 1
ATOM 1398 O O . THR A 1 188 ? -2.463 -1.212 -9.192 1.00 98.62 188 THR A O 1
ATOM 1401 N N . LYS A 1 189 ? -4.183 0.111 -9.760 1.00 98.56 189 LYS A N 1
ATOM 1402 C CA . LYS A 1 189 ? -3.754 1.256 -8.951 1.00 98.56 189 LYS A CA 1
ATOM 1403 C C . LYS A 1 189 ? -4.591 1.314 -7.680 1.00 98.56 189 LYS A C 1
ATOM 1405 O O . LYS A 1 189 ? -5.818 1.329 -7.746 1.00 98.56 189 LYS A O 1
ATOM 1410 N N . VAL A 1 190 ? -3.930 1.327 -6.528 1.00 98.56 190 VAL A N 1
ATOM 1411 C CA . VAL A 1 190 ? -4.565 1.310 -5.206 1.00 98.56 190 VAL A CA 1
ATOM 1412 C C . VAL A 1 190 ? -4.236 2.601 -4.471 1.00 98.56 190 VAL A C 1
ATOM 1414 O O . VAL A 1 190 ? -3.074 2.995 -4.375 1.00 98.56 190 VAL A O 1
ATOM 1417 N N . ASN A 1 191 ? -5.266 3.250 -3.939 1.00 96.94 191 ASN A N 1
ATOM 1418 C CA . ASN A 1 191 ? -5.136 4.391 -3.050 1.00 96.94 191 ASN A CA 1
ATOM 1419 C C . ASN A 1 191 ? -5.072 3.902 -1.610 1.00 96.94 191 ASN A C 1
ATOM 1421 O O . ASN A 1 191 ? -5.973 3.204 -1.143 1.00 96.94 191 ASN A O 1
ATOM 1425 N N . PHE A 1 192 ? -4.018 4.313 -0.917 1.00 97.31 192 PHE A N 1
ATOM 1426 C CA . PHE A 1 192 ? -3.844 4.102 0.505 1.00 97.31 192 PHE A CA 1
ATOM 1427 C C . PHE A 1 192 ? -3.894 5.454 1.212 1.00 97.31 192 PHE A C 1
ATOM 1429 O O . PHE A 1 192 ? -3.003 6.285 1.028 1.00 97.31 192 PHE A O 1
ATOM 1436 N N . THR A 1 193 ? -4.929 5.686 2.010 1.00 90.88 193 THR A N 1
ATOM 1437 C CA . THR A 1 193 ? -5.150 6.958 2.703 1.00 90.88 193 THR A CA 1
ATOM 1438 C C . THR A 1 193 ? -4.986 6.762 4.197 1.00 90.88 193 THR A C 1
ATOM 1440 O O . THR A 1 193 ? -5.791 6.075 4.826 1.00 90.88 193 THR A O 1
ATOM 1443 N N . ALA A 1 194 ? -3.957 7.377 4.777 1.00 84.94 194 ALA A N 1
ATOM 1444 C CA . ALA A 1 194 ? -3.857 7.467 6.223 1.00 84.94 194 ALA A CA 1
ATOM 1445 C C . ALA A 1 194 ? -4.828 8.544 6.708 1.00 84.94 194 ALA A C 1
ATOM 1447 O O . ALA A 1 194 ? -4.862 9.661 6.185 1.00 84.94 194 ALA A O 1
ATOM 1448 N N . SER A 1 195 ? -5.614 8.222 7.727 1.00 80.12 195 SER A N 1
ATOM 1449 C CA . SER A 1 195 ? -6.415 9.219 8.437 1.00 80.12 195 SER A CA 1
ATOM 1450 C C . SER A 1 195 ? -5.544 10.391 8.920 1.00 80.12 195 SER A C 1
ATOM 1452 O O . SER A 1 195 ? -4.335 10.253 9.119 1.00 80.12 195 SER A O 1
ATOM 1454 N N . SER A 1 196 ? -6.150 11.556 9.159 1.00 73.69 196 SER A N 1
ATOM 1455 C CA . SER A 1 196 ? -5.460 12.731 9.730 1.00 73.69 196 SER A CA 1
ATOM 1456 C C . SER A 1 196 ? -4.893 12.491 11.136 1.00 73.69 196 SER A C 1
ATOM 1458 O O . SER A 1 196 ? -4.168 13.327 11.665 1.00 73.69 196 SER A O 1
ATOM 1460 N N . ALA A 1 197 ? -5.211 11.336 11.714 1.00 63.19 197 ALA A N 1
ATOM 1461 C CA . ALA A 1 197 ? -4.845 10.875 13.032 1.00 63.19 197 ALA A CA 1
ATOM 1462 C C . ALA A 1 197 ? -3.350 10.667 13.277 1.00 63.19 197 ALA A C 1
ATOM 1464 O O . ALA A 1 197 ? -2.850 10.881 14.378 1.00 63.19 197 ALA A O 1
ATOM 1465 N N . GLY A 1 198 ? -2.645 10.196 12.258 1.00 69.00 198 GLY A N 1
ATOM 1466 C CA . GLY A 1 198 ? -1.268 9.757 12.378 1.00 69.00 198 GLY A CA 1
ATOM 1467 C C . GLY A 1 198 ? -0.812 9.113 11.081 1.00 69.00 198 GLY A C 1
ATOM 1468 O O . GLY A 1 198 ? -1.626 8.754 10.232 1.00 69.00 198 GLY A O 1
ATOM 1469 N N . SER A 1 199 ? 0.501 8.997 10.901 1.00 77.75 199 SER A N 1
ATOM 1470 C CA . SER A 1 199 ? 1.045 8.261 9.763 1.00 77.75 199 SER A CA 1
ATOM 1471 C C . SER A 1 199 ? 0.782 6.767 9.926 1.00 77.75 199 SER A C 1
ATOM 1473 O O . SER A 1 199 ? 0.888 6.242 11.037 1.00 77.75 199 SER A O 1
ATOM 1475 N N . VAL A 1 200 ? 0.474 6.068 8.839 1.00 85.31 200 VAL A N 1
ATOM 1476 C CA . VAL A 1 200 ? 0.379 4.602 8.825 1.00 85.31 200 VAL A CA 1
ATOM 1477 C C . VAL A 1 200 ? 1.675 4.038 8.260 1.00 85.31 200 VAL A C 1
ATOM 1479 O O . VAL A 1 200 ? 2.120 4.470 7.199 1.00 85.31 200 VAL A O 1
ATOM 1482 N N . THR A 1 201 ? 2.244 3.032 8.922 1.00 88.44 201 THR A N 1
ATOM 1483 C CA . THR A 1 201 ? 3.306 2.204 8.338 1.00 88.44 201 THR A CA 1
ATOM 1484 C C . THR A 1 201 ? 2.705 0.884 7.882 1.00 88.44 201 THR A C 1
ATOM 1486 O O . THR A 1 201 ? 2.256 0.081 8.700 1.00 88.44 201 THR A O 1
ATOM 1489 N N . ILE A 1 202 ? 2.702 0.649 6.575 1.00 93.94 202 ILE A N 1
ATOM 1490 C CA . ILE A 1 202 ? 2.433 -0.662 5.991 1.00 93.94 202 ILE A CA 1
ATOM 1491 C C . ILE A 1 202 ? 3.713 -1.482 6.118 1.00 93.94 202 ILE A C 1
ATOM 1493 O O . ILE A 1 202 ? 4.768 -1.022 5.699 1.00 93.94 202 ILE A O 1
ATOM 1497 N N . ASN A 1 203 ? 3.631 -2.672 6.705 1.00 86.56 203 ASN A N 1
ATOM 1498 C CA . ASN A 1 203 ? 4.756 -3.591 6.868 1.00 86.56 203 ASN A CA 1
ATOM 1499 C C . ASN A 1 203 ? 4.913 -4.534 5.678 1.00 86.56 203 ASN A C 1
ATOM 1501 O O . ASN A 1 203 ? 6.031 -4.924 5.368 1.00 86.56 203 ASN A O 1
ATOM 1505 N N . SER A 1 204 ? 3.812 -4.932 5.039 1.00 91.69 204 SER A N 1
ATOM 1506 C CA . SER A 1 204 ? 3.878 -5.717 3.811 1.00 91.69 204 SER A CA 1
ATOM 1507 C C . SER A 1 204 ? 2.615 -5.590 2.966 1.00 91.69 204 SER A C 1
ATOM 1509 O O . SER A 1 204 ? 1.526 -5.284 3.465 1.00 91.69 204 SER A O 1
ATOM 1511 N N . LEU A 1 205 ? 2.771 -5.856 1.671 1.00 98.25 205 LEU A N 1
ATOM 1512 C CA . LEU A 1 205 ? 1.680 -5.996 0.712 1.00 98.25 205 LEU A CA 1
ATOM 1513 C C . LEU A 1 205 ? 1.780 -7.363 0.038 1.00 98.25 205 LEU A C 1
ATOM 1515 O O . LEU A 1 205 ? 2.858 -7.775 -0.385 1.00 98.25 205 LEU A O 1
ATOM 1519 N N . THR A 1 206 ? 0.654 -8.062 -0.092 1.00 98.19 206 THR A N 1
ATOM 1520 C CA . THR A 1 206 ? 0.575 -9.302 -0.875 1.00 98.19 206 THR A CA 1
ATOM 1521 C C . THR A 1 206 ? -0.296 -9.076 -2.095 1.00 98.19 206 THR A C 1
ATOM 1523 O O . THR A 1 206 ? -1.479 -8.744 -1.979 1.00 98.19 206 THR A O 1
ATOM 1526 N N . VAL A 1 207 ? 0.294 -9.284 -3.265 1.00 98.88 207 VAL A N 1
ATOM 1527 C CA . VAL A 1 207 ? -0.371 -9.212 -4.563 1.00 98.88 207 VAL A CA 1
ATOM 1528 C C . VAL A 1 207 ? -0.581 -10.629 -5.071 1.00 98.88 207 VAL A C 1
ATOM 1530 O O . VAL A 1 207 ? 0.344 -11.432 -5.031 1.00 98.88 207 VAL A O 1
ATOM 1533 N N . GLN A 1 208 ? -1.771 -10.945 -5.568 1.00 98.69 208 GLN A N 1
ATOM 1534 C CA . GLN A 1 208 ? -2.078 -12.234 -6.175 1.00 98.69 208 GLN A CA 1
ATOM 1535 C C . GLN A 1 208 ? -2.410 -12.063 -7.651 1.00 98.69 208 GLN A C 1
ATOM 1537 O O . GLN A 1 208 ? -3.207 -11.204 -8.026 1.00 98.69 208 GLN A O 1
ATOM 1542 N N . ARG A 1 209 ? -1.839 -12.922 -8.491 1.00 98.50 209 ARG A N 1
ATOM 1543 C CA . ARG A 1 209 ? -2.267 -13.053 -9.877 1.00 98.50 209 ARG A CA 1
ATOM 1544 C C . ARG A 1 209 ? -3.617 -13.762 -9.928 1.00 98.50 209 ARG A C 1
ATOM 1546 O O . ARG A 1 209 ? -3.769 -14.871 -9.421 1.00 98.50 209 ARG A O 1
ATOM 1553 N N . THR A 1 210 ? -4.580 -13.137 -10.590 1.00 96.19 210 THR A N 1
ATOM 1554 C CA . THR A 1 210 ? -5.911 -13.695 -10.844 1.00 96.19 210 THR A CA 1
ATOM 1555 C C . THR A 1 210 ? -6.213 -13.682 -12.349 1.00 96.19 210 THR A C 1
ATOM 1557 O O . THR A 1 210 ? -5.388 -13.263 -13.169 1.00 96.19 210 THR A O 1
ATOM 1560 N N . GLY A 1 211 ? -7.368 -14.222 -12.740 1.00 96.31 211 GLY A N 1
ATOM 1561 C CA . GLY A 1 211 ? -7.738 -14.412 -14.144 1.00 96.31 211 GLY A CA 1
ATOM 1562 C C . GLY A 1 211 ? -7.267 -15.737 -14.749 1.00 96.31 211 GLY A C 1
ATOM 1563 O O . GLY A 1 211 ? -6.612 -16.560 -14.101 1.00 96.31 211 GLY A O 1
ATOM 1564 N N . LEU A 1 212 ? -7.639 -15.932 -16.015 1.00 97.38 212 LEU A N 1
ATOM 1565 C CA . LEU A 1 212 ? -7.372 -17.124 -16.820 1.00 97.38 212 LEU A CA 1
ATOM 1566 C C . LEU A 1 212 ? -5.980 -17.036 -17.455 1.00 97.38 212 LEU A C 1
ATOM 1568 O O . LEU A 1 212 ? -5.838 -16.872 -18.669 1.00 97.38 212 LEU A O 1
ATOM 1572 N N . ALA A 1 213 ? -4.956 -17.117 -16.610 1.00 97.81 213 ALA A N 1
ATOM 1573 C CA . ALA A 1 213 ? -3.561 -17.102 -17.022 1.00 97.81 213 ALA A CA 1
ATOM 1574 C C . ALA A 1 213 ? -2.691 -17.983 -16.123 1.00 97.81 213 ALA A C 1
ATOM 1576 O O . ALA A 1 213 ? -3.047 -18.264 -14.979 1.00 97.81 213 ALA A O 1
ATOM 1577 N N . VAL A 1 214 ? -1.537 -18.398 -16.639 1.00 98.12 214 VAL A N 1
ATOM 1578 C CA . VAL A 1 214 ? -0.500 -19.094 -15.867 1.00 98.12 214 VAL A CA 1
ATOM 1579 C C . VAL A 1 214 ? 0.490 -18.091 -15.277 1.00 98.12 214 VAL A C 1
ATOM 1581 O O . VAL A 1 214 ? 0.724 -17.033 -15.856 1.00 98.12 214 VAL A O 1
ATOM 1584 N N . ASP A 1 215 ? 1.125 -18.432 -14.154 1.00 98.38 215 ASP A N 1
ATOM 1585 C CA . ASP A 1 215 ? 2.092 -17.536 -13.496 1.00 98.38 215 ASP A CA 1
ATOM 1586 C C . ASP A 1 215 ? 3.265 -17.167 -14.402 1.00 98.38 215 ASP A C 1
ATOM 1588 O O . ASP A 1 215 ? 3.704 -16.025 -14.396 1.00 98.38 215 ASP A O 1
ATOM 1592 N N . ALA A 1 216 ? 3.716 -18.103 -15.244 1.00 97.81 216 ALA A N 1
ATOM 1593 C CA . ALA A 1 216 ? 4.821 -17.886 -16.173 1.00 97.81 216 ALA A CA 1
ATOM 1594 C C . ALA A 1 216 ? 4.528 -16.830 -17.261 1.00 97.81 216 ALA A C 1
ATOM 1596 O O . ALA A 1 216 ? 5.451 -16.401 -17.952 1.00 97.81 216 ALA A O 1
ATOM 1597 N N . ALA A 1 217 ? 3.270 -16.392 -17.406 1.00 97.75 217 ALA A N 1
ATOM 1598 C CA . ALA A 1 217 ? 2.913 -15.245 -18.237 1.00 97.75 217 ALA A CA 1
ATOM 1599 C C . ALA A 1 217 ? 3.355 -13.904 -17.623 1.00 97.75 217 ALA A C 1
ATOM 1601 O O . ALA A 1 217 ? 3.388 -12.902 -18.330 1.00 97.75 217 ALA A O 1
ATOM 1602 N N . ILE A 1 218 ? 3.717 -13.884 -16.337 1.00 98.44 218 ILE A N 1
ATOM 1603 C CA . ILE A 1 218 ? 4.241 -12.731 -15.604 1.00 98.44 218 ILE A CA 1
ATOM 1604 C C . ILE A 1 218 ? 5.702 -13.015 -15.234 1.00 98.44 218 ILE A C 1
ATOM 1606 O O . ILE A 1 218 ? 6.006 -14.013 -14.590 1.00 98.44 218 ILE A O 1
ATOM 1610 N N . GLY A 1 219 ? 6.625 -12.136 -15.627 1.00 98.19 219 GLY A N 1
ATOM 1611 C CA . GLY A 1 219 ? 8.047 -12.285 -15.301 1.00 98.19 219 GLY A CA 1
ATOM 1612 C C . GLY A 1 219 ? 8.361 -11.885 -13.859 1.00 98.19 219 GLY A C 1
ATOM 1613 O O . GLY A 1 219 ? 8.990 -12.632 -13.117 1.00 98.19 219 GLY A O 1
ATOM 1614 N N . SER A 1 220 ? 7.923 -10.696 -13.447 1.00 98.56 220 SER A N 1
ATOM 1615 C CA . SER A 1 220 ? 8.002 -10.225 -12.056 1.00 98.56 220 SER A CA 1
ATOM 1616 C C . SER A 1 220 ? 6.952 -9.151 -11.795 1.00 98.56 220 SER A C 1
ATOM 1618 O O . SER A 1 220 ? 6.484 -8.509 -12.731 1.00 98.56 220 SER A O 1
ATOM 1620 N N . VAL A 1 221 ? 6.593 -8.952 -10.532 1.00 98.75 221 VAL A N 1
ATOM 1621 C CA . VAL A 1 221 ? 5.654 -7.935 -10.053 1.00 98.75 221 VAL A CA 1
ATOM 1622 C C . VAL A 1 221 ? 6.435 -6.845 -9.323 1.00 98.75 221 VAL A C 1
ATOM 1624 O O . VAL A 1 221 ? 7.420 -7.130 -8.642 1.00 98.75 221 VAL A O 1
ATOM 1627 N N . MET A 1 222 ? 5.990 -5.599 -9.436 1.00 98.44 222 MET A N 1
ATOM 1628 C CA . MET A 1 222 ? 6.558 -4.457 -8.726 1.00 98.44 222 MET A CA 1
ATOM 1629 C C . MET A 1 222 ? 5.478 -3.484 -8.260 1.00 98.44 222 MET A C 1
ATOM 1631 O O . MET A 1 222 ? 4.345 -3.502 -8.747 1.00 98.44 222 MET A O 1
ATOM 1635 N N . LEU A 1 223 ? 5.871 -2.612 -7.336 1.00 98.44 223 LEU A N 1
ATOM 1636 C CA . LEU A 1 223 ? 5.064 -1.509 -6.837 1.00 98.44 223 LEU A CA 1
ATOM 1637 C C . LEU A 1 223 ? 5.691 -0.190 -7.288 1.00 98.44 223 LEU A C 1
ATOM 1639 O O . LEU A 1 223 ? 6.899 -0.002 -7.146 1.00 98.44 223 LEU A O 1
ATOM 1643 N N . ILE A 1 224 ? 4.879 0.716 -7.824 1.00 96.62 224 ILE A N 1
ATOM 1644 C CA . ILE A 1 224 ? 5.314 2.037 -8.289 1.00 96.62 224 ILE A CA 1
ATOM 1645 C C . ILE A 1 224 ? 4.520 3.102 -7.535 1.00 96.62 224 ILE A C 1
ATOM 1647 O O . ILE A 1 224 ? 3.289 3.064 -7.532 1.00 96.62 224 ILE A O 1
ATOM 1651 N N . ASP A 1 225 ? 5.206 4.049 -6.898 1.00 94.44 225 ASP A N 1
ATOM 1652 C CA . ASP A 1 225 ? 4.570 5.264 -6.400 1.00 94.44 225 ASP A CA 1
ATOM 1653 C C . ASP A 1 225 ? 4.242 6.167 -7.589 1.00 94.44 225 ASP A C 1
ATOM 1655 O O . ASP A 1 225 ? 5.116 6.616 -8.327 1.00 94.44 225 ASP A O 1
ATOM 1659 N N . THR A 1 226 ? 2.954 6.414 -7.802 1.00 94.00 226 THR A N 1
ATOM 1660 C CA . THR A 1 226 ? 2.498 7.180 -8.968 1.00 94.00 226 THR A CA 1
ATOM 1661 C C . THR A 1 226 ? 2.701 8.688 -8.826 1.00 94.00 226 THR A C 1
ATOM 1663 O O . THR A 1 226 ? 2.467 9.409 -9.792 1.00 94.00 226 THR A O 1
ATOM 1666 N N . ALA A 1 227 ? 3.133 9.177 -7.657 1.00 88.50 227 ALA A N 1
ATOM 1667 C CA . ALA A 1 227 ? 3.455 10.589 -7.468 1.00 88.50 227 ALA A CA 1
ATOM 1668 C C . ALA A 1 227 ? 4.736 11.007 -8.212 1.00 88.50 227 ALA A C 1
ATOM 1670 O O . ALA A 1 227 ? 4.813 12.133 -8.701 1.00 88.50 227 ALA A O 1
ATOM 1671 N N . ASP A 1 228 ? 5.729 10.117 -8.296 1.00 83.38 228 ASP A N 1
ATOM 1672 C CA . ASP A 1 228 ? 7.050 10.396 -8.880 1.00 83.38 228 ASP A CA 1
ATOM 1673 C C . ASP A 1 228 ? 7.585 9.274 -9.797 1.00 83.38 228 ASP A C 1
ATOM 1675 O O . ASP A 1 228 ? 8.747 9.308 -10.201 1.00 83.38 228 ASP A O 1
ATOM 1679 N N . ASP A 1 229 ? 6.746 8.283 -10.117 1.00 85.38 229 ASP A N 1
ATOM 1680 C CA . ASP A 1 229 ? 7.064 7.069 -10.890 1.00 85.38 229 ASP A CA 1
ATOM 1681 C C . ASP A 1 229 ? 8.194 6.205 -10.286 1.00 85.38 229 ASP A C 1
ATOM 1683 O O . ASP A 1 229 ? 8.793 5.333 -10.936 1.00 85.38 229 ASP A O 1
ATOM 1687 N N . SER A 1 230 ? 8.501 6.412 -9.004 1.00 84.69 230 SER A N 1
ATOM 1688 C CA . SER A 1 230 ? 9.544 5.658 -8.329 1.00 84.69 230 SER A CA 1
ATOM 1689 C C . SER A 1 230 ? 9.082 4.249 -7.970 1.00 84.69 230 SER A C 1
ATOM 1691 O O . SER A 1 230 ? 7.945 4.003 -7.573 1.00 84.69 230 SER A O 1
ATOM 1693 N N . GLN A 1 231 ? 9.992 3.286 -8.098 1.00 90.00 231 GLN A N 1
ATOM 1694 C CA . GLN A 1 231 ? 9.728 1.928 -7.639 1.00 90.00 231 GLN A CA 1
ATOM 1695 C C . GLN A 1 231 ? 9.847 1.847 -6.114 1.00 90.00 231 GLN A C 1
ATOM 1697 O O . GLN A 1 231 ? 10.816 2.346 -5.536 1.00 90.00 231 GLN A O 1
ATOM 1702 N N . LEU A 1 232 ? 8.891 1.165 -5.485 1.00 89.75 232 LEU A N 1
ATOM 1703 C CA . LEU A 1 232 ? 8.895 0.838 -4.064 1.00 89.75 232 LEU A CA 1
ATOM 1704 C C . LEU A 1 232 ? 9.400 -0.595 -3.876 1.00 89.75 232 LEU A C 1
ATOM 1706 O O . LEU A 1 232 ? 8.783 -1.550 -4.351 1.00 89.75 232 LEU A O 1
ATOM 1710 N N . GLY A 1 233 ? 10.522 -0.734 -3.172 1.00 89.44 233 GLY A N 1
ATOM 1711 C CA . GLY A 1 233 ? 11.144 -2.029 -2.911 1.00 89.44 233 GLY A CA 1
ATOM 1712 C C . GLY A 1 233 ? 11.677 -2.729 -4.165 1.00 89.44 233 GLY A C 1
ATOM 1713 O O . GLY A 1 233 ? 11.854 -2.139 -5.235 1.00 89.44 233 GLY A O 1
ATOM 1714 N N . LEU A 1 234 ? 11.965 -4.020 -4.021 1.00 90.62 234 LEU A N 1
ATOM 1715 C CA . LEU A 1 234 ? 12.462 -4.864 -5.110 1.00 90.62 234 LEU A CA 1
ATOM 1716 C C . LEU A 1 234 ? 11.328 -5.550 -5.879 1.00 90.62 234 LEU A C 1
ATOM 1718 O O . LEU A 1 234 ? 10.233 -5.761 -5.358 1.00 90.62 234 LEU A O 1
ATOM 1722 N N . ASN A 1 235 ? 11.627 -5.957 -7.115 1.00 96.62 235 ASN A N 1
ATOM 1723 C CA . ASN A 1 235 ? 10.741 -6.824 -7.889 1.00 96.62 235 ASN A CA 1
ATOM 1724 C C . ASN A 1 235 ? 10.546 -8.156 -7.159 1.00 96.62 235 ASN A C 1
ATOM 1726 O O . ASN A 1 235 ? 11.505 -8.741 -6.656 1.00 96.62 235 ASN A O 1
ATOM 1730 N N . GLN A 1 236 ? 9.318 -8.658 -7.170 1.00 98.19 236 GLN A N 1
ATOM 1731 C CA . GLN A 1 236 ? 8.941 -9.933 -6.570 1.00 98.19 236 GLN A CA 1
ATOM 1732 C C . GLN A 1 236 ? 8.477 -10.908 -7.651 1.00 98.19 236 GLN A C 1
ATOM 1734 O O . GLN A 1 236 ? 7.972 -10.504 -8.698 1.00 98.19 236 GLN A O 1
ATOM 1739 N N . VAL A 1 237 ? 8.637 -12.204 -7.406 1.00 98.19 237 VAL A N 1
ATOM 1740 C CA . VAL A 1 237 ? 8.139 -13.270 -8.290 1.00 98.19 237 VAL A CA 1
ATOM 1741 C C . VAL A 1 237 ? 6.939 -13.963 -7.653 1.00 98.19 237 VAL A C 1
ATOM 1743 O O . VAL A 1 237 ? 6.791 -13.956 -6.431 1.00 98.19 237 VAL A O 1
ATOM 1746 N N . LEU A 1 238 ? 6.070 -14.546 -8.480 1.00 98.62 238 LEU A N 1
ATOM 1747 C CA . LEU A 1 238 ? 4.909 -15.292 -7.998 1.00 98.62 238 LEU A CA 1
ATOM 1748 C C . LEU A 1 238 ? 5.359 -16.621 -7.369 1.00 98.62 238 LEU A C 1
ATOM 1750 O O . LEU A 1 238 ? 6.156 -17.358 -7.949 1.00 98.62 238 LEU A O 1
ATOM 1754 N N . ASN A 1 239 ? 4.848 -16.920 -6.178 1.00 97.81 239 ASN A N 1
ATOM 1755 C CA . ASN A 1 239 ? 5.036 -18.197 -5.493 1.00 97.81 239 ASN A CA 1
ATOM 1756 C C . ASN A 1 239 ? 3.964 -19.228 -5.910 1.00 97.81 239 ASN A C 1
ATOM 1758 O O . ASN A 1 239 ? 3.092 -18.945 -6.727 1.00 97.81 239 ASN A O 1
ATOM 1762 N N . ALA A 1 240 ? 3.981 -20.416 -5.298 1.00 97.31 240 ALA A N 1
ATOM 1763 C CA . ALA A 1 240 ? 3.031 -21.496 -5.597 1.00 97.31 240 ALA A CA 1
ATOM 1764 C C . ALA A 1 240 ? 1.548 -21.162 -5.309 1.00 97.31 240 ALA A C 1
ATOM 1766 O O . ALA A 1 240 ? 0.669 -21.846 -5.823 1.00 97.31 240 ALA A O 1
ATOM 1767 N N . ASN A 1 241 ? 1.263 -20.115 -4.526 1.00 97.31 241 ASN A N 1
ATOM 1768 C CA . ASN A 1 241 ? -0.090 -19.603 -4.275 1.00 97.31 241 ASN A CA 1
ATOM 1769 C C . ASN A 1 241 ? -0.488 -18.488 -5.262 1.00 97.31 241 ASN A C 1
ATOM 1771 O O . ASN A 1 241 ? -1.460 -17.764 -5.019 1.00 97.31 241 ASN A O 1
ATOM 1775 N N . HIS A 1 242 ? 0.279 -18.311 -6.342 1.00 98.38 242 HIS A N 1
ATOM 1776 C CA . HIS A 1 242 ? 0.136 -17.228 -7.316 1.00 98.38 242 HIS A CA 1
ATOM 1777 C C . HIS A 1 242 ? 0.333 -15.838 -6.690 1.00 98.38 242 HIS A C 1
ATOM 1779 O O . HIS A 1 242 ? -0.289 -14.871 -7.126 1.00 98.38 242 HIS A O 1
ATOM 1785 N N . GLN A 1 243 ? 1.157 -15.727 -5.639 1.00 98.69 243 GLN A N 1
ATOM 1786 C CA . GLN A 1 243 ? 1.338 -14.495 -4.863 1.00 98.69 243 GLN A CA 1
ATOM 1787 C C . GLN A 1 243 ? 2.761 -13.940 -4.942 1.00 98.69 243 GLN A C 1
ATOM 1789 O O . GLN A 1 243 ? 3.731 -14.685 -4.837 1.00 98.69 243 GLN A O 1
ATOM 1794 N N . ALA A 1 244 ? 2.870 -12.619 -5.043 1.00 98.62 244 ALA A N 1
ATOM 1795 C CA . ALA A 1 244 ? 4.082 -11.837 -4.838 1.00 98.62 244 ALA A CA 1
ATOM 1796 C C . ALA A 1 244 ? 3.955 -11.059 -3.516 1.00 98.62 244 ALA A C 1
ATOM 1798 O O . ALA A 1 244 ? 2.963 -10.358 -3.300 1.00 98.62 244 ALA A O 1
ATOM 1799 N N . ILE A 1 245 ? 4.942 -11.191 -2.626 1.00 97.69 245 ILE A N 1
ATOM 1800 C CA . ILE A 1 245 ? 4.934 -10.579 -1.288 1.00 97.69 245 ILE A CA 1
ATOM 1801 C C . ILE A 1 245 ? 6.003 -9.492 -1.238 1.00 97.69 245 ILE A C 1
ATOM 1803 O O . ILE A 1 245 ? 7.178 -9.773 -1.450 1.00 97.69 245 ILE A O 1
ATOM 1807 N N . PHE A 1 246 ? 5.595 -8.266 -0.924 1.00 97.62 246 PHE A N 1
ATOM 1808 C CA . PHE A 1 246 ? 6.466 -7.106 -0.764 1.00 97.62 246 PHE A CA 1
ATOM 1809 C C . PHE A 1 246 ? 6.658 -6.835 0.732 1.00 97.62 246 PHE A C 1
ATOM 1811 O O . PHE A 1 246 ? 5.705 -6.383 1.368 1.00 97.62 246 PHE A O 1
ATOM 1818 N N . PRO A 1 247 ? 7.833 -7.138 1.315 1.00 89.62 247 PRO A N 1
ATOM 1819 C CA . PRO A 1 247 ? 8.067 -7.049 2.760 1.00 89.62 247 PRO A CA 1
ATOM 1820 C C . PRO A 1 247 ? 8.585 -5.678 3.223 1.00 89.62 247 PRO A C 1
ATOM 1822 O O . PRO A 1 247 ? 8.807 -5.482 4.416 1.00 89.62 247 PRO A O 1
ATOM 1825 N N . ASP A 1 248 ? 8.848 -4.761 2.291 1.00 85.62 248 ASP A N 1
ATOM 1826 C CA . ASP A 1 248 ? 9.425 -3.458 2.603 1.00 85.62 248 ASP A CA 1
ATOM 1827 C C . ASP A 1 248 ? 8.365 -2.521 3.189 1.00 85.62 248 ASP A C 1
ATOM 1829 O O . ASP A 1 248 ? 7.240 -2.428 2.689 1.00 85.62 248 ASP A O 1
ATOM 1833 N N . ALA A 1 249 ? 8.742 -1.800 4.245 1.00 84.50 249 ALA A N 1
ATOM 1834 C CA . ALA A 1 249 ? 7.829 -0.896 4.921 1.00 84.50 249 ALA A CA 1
ATOM 1835 C C . ALA A 1 249 ? 7.521 0.347 4.067 1.00 84.50 249 ALA A C 1
ATOM 1837 O O . ALA A 1 249 ? 8.428 1.000 3.549 1.00 84.50 249 ALA A O 1
ATOM 1838 N N . ILE A 1 250 ? 6.243 0.719 3.979 1.00 93.00 250 ILE A N 1
ATOM 1839 C CA . ILE A 1 250 ? 5.773 1.912 3.266 1.00 93.00 250 ILE A CA 1
ATOM 1840 C C . ILE A 1 250 ? 5.063 2.821 4.264 1.00 93.00 250 ILE A C 1
ATOM 1842 O O . ILE A 1 250 ? 4.055 2.442 4.858 1.00 93.00 250 ILE A O 1
ATOM 1846 N N . VAL A 1 251 ? 5.579 4.037 4.437 1.00 88.94 251 VAL A N 1
ATOM 1847 C CA . VAL A 1 251 ? 4.979 5.041 5.322 1.00 88.94 251 VAL A CA 1
ATOM 1848 C C . VAL A 1 251 ? 4.048 5.946 4.523 1.00 88.94 251 VAL A C 1
ATOM 1850 O O . VAL A 1 251 ? 4.422 6.489 3.481 1.00 88.94 251 VAL A O 1
ATOM 1853 N N . ILE A 1 252 ? 2.839 6.133 5.041 1.00 91.06 252 ILE A N 1
ATOM 1854 C CA . ILE A 1 252 ? 1.840 7.064 4.523 1.00 91.06 252 ILE A CA 1
ATOM 1855 C C . ILE A 1 252 ? 1.656 8.152 5.578 1.00 91.06 252 ILE A C 1
ATOM 1857 O O . ILE A 1 252 ? 1.158 7.852 6.667 1.00 91.06 252 ILE A O 1
ATOM 1861 N N . PRO A 1 253 ? 2.087 9.396 5.311 1.00 84.25 253 PRO A N 1
ATOM 1862 C CA . PRO A 1 253 ? 1.932 10.498 6.254 1.00 84.25 253 PRO A CA 1
ATOM 1863 C C . PRO A 1 253 ? 0.470 10.745 6.650 1.00 84.25 253 PRO A C 1
ATOM 1865 O O . PRO A 1 253 ? -0.444 10.509 5.858 1.00 84.25 253 PRO A O 1
ATOM 1868 N N . ALA A 1 254 ? 0.256 11.260 7.861 1.00 82.00 254 ALA A N 1
ATOM 1869 C CA . ALA A 1 254 ? -1.076 11.545 8.393 1.00 82.00 254 ALA A CA 1
ATOM 1870 C C . ALA A 1 254 ? -1.897 12.430 7.443 1.00 82.00 254 ALA A C 1
ATOM 1872 O O . ALA A 1 254 ? -1.409 13.453 6.963 1.00 82.00 254 ALA A O 1
ATOM 1873 N N . GLY A 1 255 ? -3.147 12.047 7.185 1.00 77.31 255 GLY A N 1
ATOM 1874 C CA . GLY A 1 255 ? -4.076 12.808 6.346 1.00 77.31 255 GLY A CA 1
ATOM 1875 C C . GLY A 1 255 ? -3.715 12.835 4.861 1.00 77.31 255 GLY A C 1
ATOM 1876 O O . GLY A 1 255 ? -4.287 13.632 4.120 1.00 77.31 255 GLY A O 1
ATOM 1877 N N . THR A 1 256 ? -2.770 12.000 4.419 1.00 88.50 256 THR A N 1
ATOM 1878 C CA . THR A 1 256 ? -2.347 11.931 3.017 1.00 88.50 256 THR A CA 1
ATOM 1879 C C . THR A 1 256 ? -2.780 10.630 2.357 1.00 88.50 256 THR A C 1
ATOM 1881 O O . THR A 1 256 ? -3.010 9.611 3.013 1.00 88.50 256 THR A O 1
ATOM 1884 N N . THR A 1 257 ? -2.860 10.675 1.029 1.00 92.81 257 THR A N 1
ATOM 1885 C CA . THR A 1 257 ? -3.068 9.503 0.183 1.00 92.81 257 THR A CA 1
ATOM 1886 C C . THR A 1 257 ? -1.797 9.218 -0.595 1.00 92.81 257 THR A C 1
ATOM 1888 O O . THR A 1 257 ? -1.269 10.106 -1.262 1.00 92.81 257 THR A O 1
ATOM 1891 N N . LYS A 1 258 ? -1.339 7.967 -0.551 1.00 96.62 258 LYS A N 1
ATOM 1892 C CA . LYS A 1 258 ? -0.322 7.435 -1.457 1.00 96.62 258 LYS A CA 1
ATOM 1893 C C . LYS A 1 258 ? -0.997 6.498 -2.454 1.00 96.62 258 LYS A C 1
ATOM 1895 O O . LYS A 1 258 ? -1.684 5.556 -2.061 1.00 96.62 258 LYS A O 1
ATOM 1900 N N . SER A 1 259 ? -0.806 6.766 -3.740 1.00 98.00 259 SER A N 1
ATOM 1901 C CA . SER A 1 259 ? -1.363 5.966 -4.830 1.00 98.00 259 SER A CA 1
ATOM 1902 C C . SER A 1 259 ? -0.281 5.063 -5.409 1.00 98.00 259 SER A C 1
ATOM 1904 O O . SER A 1 259 ? 0.675 5.548 -6.016 1.00 98.00 259 SER A O 1
ATOM 1906 N N . ILE A 1 260 ? -0.443 3.754 -5.232 1.00 98.62 260 ILE A N 1
ATOM 1907 C CA . ILE A 1 260 ? 0.539 2.746 -5.637 1.00 98.62 260 ILE A CA 1
ATOM 1908 C C . ILE A 1 260 ? -0.010 1.957 -6.822 1.00 98.62 260 ILE A C 1
ATOM 1910 O O . ILE A 1 260 ? -1.087 1.364 -6.743 1.00 98.62 260 ILE A O 1
ATOM 1914 N N . LEU A 1 261 ? 0.742 1.929 -7.918 1.00 98.69 261 LEU A N 1
ATOM 1915 C CA . LEU A 1 261 ? 0.471 1.085 -9.071 1.00 98.69 261 LEU A CA 1
ATOM 1916 C C . LEU A 1 261 ? 1.135 -0.283 -8.884 1.00 98.69 261 LEU A C 1
ATOM 1918 O O . LEU A 1 261 ? 2.351 -0.385 -8.729 1.00 98.69 261 LEU A O 1
ATOM 1922 N N . ILE A 1 262 ? 0.325 -1.334 -8.943 1.00 98.75 262 ILE A N 1
ATOM 1923 C CA . ILE A 1 262 ? 0.768 -2.719 -9.069 1.00 98.75 262 ILE A CA 1
ATOM 1924 C C . ILE A 1 262 ? 0.992 -2.985 -10.556 1.00 98.75 262 ILE A C 1
ATOM 1926 O O . ILE A 1 262 ? 0.048 -2.968 -11.358 1.00 98.75 262 ILE A O 1
ATOM 1930 N N . ALA A 1 263 ? 2.250 -3.224 -10.911 1.00 98.44 263 ALA A N 1
ATOM 1931 C CA . ALA A 1 263 ? 2.685 -3.454 -12.279 1.00 98.44 263 ALA A CA 1
ATOM 1932 C C . ALA A 1 263 ? 3.480 -4.757 -12.393 1.00 98.44 263 ALA A C 1
ATOM 1934 O O . ALA A 1 263 ? 3.972 -5.292 -11.399 1.00 98.44 263 ALA A O 1
ATOM 1935 N N . ALA A 1 264 ? 3.633 -5.259 -13.614 1.00 98.25 264 ALA A N 1
ATOM 1936 C CA . ALA A 1 264 ? 4.474 -6.413 -13.889 1.00 98.25 264 ALA A CA 1
ATOM 1937 C C . ALA A 1 264 ? 5.393 -6.207 -15.092 1.00 98.25 264 ALA A C 1
ATOM 1939 O O . ALA A 1 264 ? 5.061 -5.520 -16.055 1.00 98.25 264 ALA A O 1
ATOM 1940 N N . ASN A 1 265 ? 6.552 -6.856 -15.029 1.00 98.00 265 ASN A N 1
ATOM 1941 C CA . ASN A 1 265 ? 7.397 -7.086 -16.189 1.00 98.00 265 ASN A CA 1
ATOM 1942 C C . ASN A 1 265 ? 6.951 -8.372 -16.878 1.00 98.00 265 ASN A C 1
ATOM 1944 O O . ASN A 1 265 ? 6.781 -9.407 -16.226 1.00 98.00 265 ASN A O 1
ATOM 1948 N N . MET A 1 266 ? 6.813 -8.315 -18.194 1.00 97.81 266 MET A N 1
ATOM 1949 C CA . MET A 1 266 ? 6.454 -9.450 -19.029 1.00 97.81 266 MET A CA 1
ATOM 1950 C C . MET A 1 266 ? 7.699 -10.274 -19.380 1.00 97.81 266 MET A C 1
ATOM 1952 O O . MET A 1 266 ? 8.793 -9.717 -19.501 1.00 97.81 266 MET A O 1
ATOM 1956 N N . PRO A 1 267 ? 7.570 -11.603 -19.544 1.00 97.19 267 PRO A N 1
ATOM 1957 C CA . PRO A 1 267 ? 8.689 -12.443 -19.947 1.00 97.19 267 PRO A CA 1
ATOM 1958 C C . PRO A 1 267 ? 9.190 -12.066 -21.347 1.00 97.19 267 PRO A C 1
ATOM 1960 O O . PRO A 1 267 ? 8.470 -11.475 -22.157 1.00 97.19 267 PRO A O 1
ATOM 1963 N N . ALA A 1 268 ? 10.422 -12.476 -21.656 1.00 94.75 268 ALA A N 1
ATOM 1964 C CA . ALA A 1 268 ? 11.038 -12.214 -22.957 1.00 94.75 268 ALA A CA 1
ATOM 1965 C C . ALA A 1 268 ? 10.263 -12.827 -24.138 1.00 94.75 268 ALA A C 1
ATOM 1967 O O . ALA A 1 268 ? 10.352 -12.345 -25.265 1.00 94.75 268 ALA A O 1
ATOM 1968 N N . SER A 1 269 ? 9.483 -13.879 -23.871 1.00 95.62 269 SER A N 1
ATOM 1969 C CA . SER A 1 269 ? 8.534 -14.466 -24.810 1.00 95.62 269 SER A CA 1
ATOM 1970 C C . SER A 1 269 ? 7.225 -14.798 -24.105 1.00 95.62 269 SER A C 1
ATOM 1972 O O . SER A 1 269 ? 7.213 -15.413 -23.039 1.00 95.62 269 SER A O 1
ATOM 1974 N N . THR A 1 270 ? 6.121 -14.423 -24.740 1.00 96.75 270 THR A N 1
ATOM 1975 C CA . THR A 1 270 ? 4.743 -14.675 -24.297 1.00 96.75 270 THR A CA 1
ATOM 1976 C C . THR A 1 270 ? 3.993 -15.616 -25.247 1.00 96.75 270 THR A C 1
ATOM 1978 O O . THR A 1 270 ? 2.788 -15.805 -25.102 1.00 96.75 270 THR A O 1
ATOM 1981 N N . ALA A 1 271 ? 4.681 -16.236 -26.217 1.00 97.19 271 ALA A N 1
ATOM 1982 C CA . ALA A 1 271 ? 4.063 -17.040 -27.278 1.00 97.19 271 ALA A CA 1
ATOM 1983 C C . ALA A 1 271 ? 3.187 -18.192 -26.754 1.00 97.19 271 ALA A C 1
ATOM 1985 O O . ALA A 1 271 ? 2.090 -18.408 -27.261 1.00 97.19 271 ALA A O 1
ATOM 1986 N N . ALA A 1 272 ? 3.629 -18.885 -25.700 1.00 97.62 272 ALA A N 1
ATOM 1987 C CA . ALA A 1 272 ? 2.873 -19.975 -25.072 1.00 97.62 272 ALA A CA 1
ATOM 1988 C C . ALA A 1 272 ? 1.646 -19.498 -24.269 1.00 97.62 272 ALA A C 1
ATOM 1990 O O . ALA A 1 272 ? 0.839 -20.314 -23.824 1.00 97.62 272 ALA A O 1
ATOM 1991 N N . TYR A 1 273 ? 1.517 -18.188 -24.059 1.00 97.69 273 TYR A N 1
ATOM 1992 C CA . TYR A 1 273 ? 0.516 -17.578 -23.186 1.00 97.69 273 TYR A CA 1
ATOM 1993 C C . TYR A 1 273 ? -0.403 -16.614 -23.939 1.00 97.69 273 TYR A C 1
ATOM 1995 O O . TYR A 1 273 ? -1.242 -15.963 -23.322 1.00 97.69 273 TYR A O 1
ATOM 2003 N N . ALA A 1 274 ? -0.251 -16.500 -25.261 1.00 97.62 274 ALA A N 1
ATOM 2004 C CA . ALA A 1 274 ? -1.024 -15.581 -26.083 1.00 97.62 274 ALA A CA 1
ATOM 2005 C C . ALA A 1 274 ? -2.536 -15.801 -25.899 1.00 97.62 274 ALA A C 1
ATOM 2007 O O . ALA A 1 274 ? -3.026 -16.928 -25.966 1.00 97.62 274 ALA A O 1
ATOM 2008 N N . GLY A 1 275 ? -3.273 -14.714 -25.663 1.00 97.75 275 GLY A N 1
ATOM 2009 C CA . GLY A 1 275 ? -4.721 -14.742 -25.445 1.00 97.75 275 GLY A CA 1
ATOM 2010 C C . GLY A 1 275 ? -5.161 -15.075 -24.015 1.00 97.75 275 GLY A C 1
ATOM 2011 O O . GLY A 1 275 ? -6.351 -14.985 -23.726 1.00 97.75 275 GLY A O 1
ATOM 2012 N N . GLN A 1 276 ? -4.240 -15.414 -23.106 1.00 98.50 276 GLN A N 1
ATOM 2013 C CA . GLN A 1 276 ? -4.559 -15.503 -21.679 1.00 98.50 276 GLN A CA 1
ATOM 2014 C C . GLN A 1 276 ? -4.926 -14.121 -21.127 1.00 98.50 276 GLN A C 1
ATOM 2016 O O . GLN A 1 276 ? -4.403 -13.101 -21.578 1.00 98.50 276 GLN A O 1
ATOM 2021 N N . VAL A 1 277 ? -5.822 -14.087 -20.142 1.00 98.38 277 VAL A N 1
ATOM 2022 C CA . VAL A 1 277 ? -6.364 -12.845 -19.575 1.00 98.38 277 VAL A CA 1
ATOM 2023 C C . VAL A 1 277 ? -6.020 -12.802 -18.094 1.00 98.38 277 VAL A C 1
ATOM 2025 O O . VAL A 1 277 ? -6.449 -13.667 -17.329 1.00 98.38 277 VAL A O 1
ATOM 2028 N N . VAL A 1 278 ? -5.228 -11.813 -17.686 1.00 98.25 278 VAL A N 1
ATOM 2029 C CA . VAL A 1 278 ? -4.599 -11.758 -16.362 1.00 98.25 278 VAL A CA 1
ATOM 2030 C C . VAL A 1 278 ? -4.838 -10.418 -15.682 1.00 98.25 278 VAL A C 1
ATOM 2032 O O . VAL A 1 278 ? -4.895 -9.378 -16.334 1.00 98.25 278 VAL A O 1
ATOM 2035 N N . THR A 1 279 ? -4.953 -10.438 -14.357 1.00 98.38 279 THR A N 1
ATOM 2036 C CA . THR A 1 279 ? -4.842 -9.234 -13.530 1.00 98.38 279 THR A CA 1
ATOM 2037 C C . THR A 1 279 ? -4.060 -9.522 -12.248 1.00 98.38 279 THR A C 1
ATOM 2039 O O . THR A 1 279 ? -3.746 -10.676 -11.941 1.00 98.38 279 THR A O 1
ATOM 2042 N N . LEU A 1 280 ? -3.699 -8.465 -11.526 1.00 98.69 280 LEU A N 1
ATOM 2043 C CA . LEU A 1 280 ? -2.957 -8.521 -10.270 1.00 98.69 280 LEU A CA 1
ATOM 2044 C C . LEU A 1 280 ? -3.779 -7.835 -9.179 1.00 98.69 280 LEU A C 1
ATOM 2046 O O . LEU A 1 280 ? -3.929 -6.614 -9.184 1.00 98.69 280 LEU A O 1
ATOM 2050 N N . SER A 1 281 ? -4.312 -8.614 -8.245 1.00 98.62 281 SER A N 1
ATOM 2051 C CA . SER A 1 281 ? -5.159 -8.135 -7.154 1.00 98.62 281 SER A CA 1
ATOM 2052 C C . SER A 1 281 ? -4.337 -7.916 -5.887 1.00 98.62 281 SER A C 1
ATOM 2054 O O . SER A 1 281 ? -3.523 -8.762 -5.522 1.00 98.62 281 SER A O 1
ATOM 2056 N N . LEU A 1 282 ? -4.575 -6.828 -5.159 1.00 98.62 282 LEU A N 1
ATOM 2057 C CA . LEU A 1 282 ? -4.069 -6.689 -3.795 1.00 98.62 282 LEU A CA 1
ATOM 2058 C C . LEU A 1 282 ? -4.938 -7.540 -2.866 1.00 98.62 282 LEU A C 1
ATOM 2060 O O . LEU A 1 282 ? -6.129 -7.265 -2.730 1.00 98.62 282 LEU A O 1
ATOM 2064 N N . VAL A 1 283 ? -4.359 -8.560 -2.234 1.00 97.25 283 VAL A N 1
ATOM 2065 C CA . VAL A 1 283 ? -5.110 -9.530 -1.415 1.00 97.25 283 VAL A CA 1
ATOM 2066 C C . VAL A 1 283 ? -4.837 -9.413 0.080 1.00 97.25 283 VAL A C 1
ATOM 2068 O O . VAL A 1 283 ? -5.679 -9.820 0.873 1.00 97.25 283 VAL A O 1
ATOM 2071 N N . ALA A 1 284 ? -3.697 -8.841 0.480 1.00 93.06 284 ALA A N 1
ATOM 2072 C CA . ALA A 1 284 ? -3.394 -8.587 1.886 1.00 93.06 284 ALA A CA 1
ATOM 2073 C C . ALA A 1 284 ? -2.568 -7.311 2.066 1.00 93.06 284 ALA A C 1
ATOM 2075 O O . ALA A 1 284 ? -1.680 -7.009 1.266 1.00 93.06 284 ALA A O 1
ATOM 2076 N N . VAL A 1 285 ? -2.852 -6.604 3.158 1.00 93.75 285 VAL A N 1
ATOM 2077 C CA . VAL A 1 285 ? -2.086 -5.464 3.664 1.00 93.75 285 VAL A CA 1
ATOM 2078 C C . VAL A 1 285 ? -1.786 -5.761 5.127 1.00 93.75 285 VAL A C 1
ATOM 2080 O O . VAL A 1 285 ? -2.713 -5.973 5.905 1.00 93.75 285 VAL A O 1
ATOM 2083 N N . THR A 1 286 ? -0.513 -5.803 5.509 1.00 87.56 286 THR A N 1
ATOM 2084 C CA . THR A 1 286 ? -0.116 -5.987 6.909 1.00 87.56 286 THR A CA 1
ATOM 2085 C C . THR A 1 286 ? 0.319 -4.651 7.484 1.00 87.56 286 THR A C 1
ATOM 2087 O O . THR A 1 286 ? 1.243 -4.022 6.977 1.00 87.56 286 THR A O 1
ATOM 2090 N N . THR A 1 287 ? -0.347 -4.212 8.544 1.00 85.56 287 THR A N 1
ATOM 2091 C CA . THR A 1 287 ? -0.010 -3.017 9.323 1.00 85.56 287 THR A CA 1
ATOM 2092 C C . THR A 1 287 ? -0.574 -3.176 10.736 1.00 85.56 287 THR A C 1
ATOM 2094 O O . THR A 1 287 ? -1.489 -3.971 10.946 1.00 85.56 287 THR A O 1
ATOM 2097 N N . ALA A 1 288 ? -0.026 -2.444 11.708 1.00 74.88 288 ALA A N 1
ATOM 2098 C CA . ALA A 1 288 ? -0.599 -2.355 13.053 1.00 74.88 288 ALA A CA 1
ATOM 2099 C C . ALA A 1 288 ? -1.868 -1.478 13.099 1.00 74.88 288 ALA A C 1
ATOM 2101 O O . ALA A 1 288 ? -2.646 -1.558 14.046 1.00 74.88 288 ALA A O 1
ATOM 2102 N N . SER A 1 289 ? -2.061 -0.633 12.085 1.00 76.81 289 SER A N 1
ATOM 2103 C CA . SER A 1 289 ? -3.224 0.237 11.921 1.00 76.81 289 SER A CA 1
ATOM 2104 C C . SER A 1 289 ? -4.477 -0.539 11.520 1.00 76.81 289 SER A C 1
ATOM 2106 O O . SER A 1 289 ? -4.406 -1.505 10.761 1.00 76.81 289 SER A O 1
ATOM 2108 N N . SER A 1 290 ? -5.651 -0.077 11.952 1.00 76.38 290 SER A N 1
ATOM 2109 C CA . SER A 1 290 ? -6.913 -0.606 11.431 1.00 76.38 290 SER A CA 1
ATOM 2110 C C . SER A 1 290 ? -7.049 -0.286 9.938 1.00 76.38 290 SER A C 1
ATOM 2112 O O . SER A 1 290 ? -6.671 0.795 9.479 1.00 76.38 290 SER A O 1
ATOM 2114 N N . ILE A 1 291 ? -7.577 -1.237 9.165 1.00 79.38 291 ILE A N 1
ATOM 2115 C CA . ILE A 1 291 ? -7.802 -1.086 7.724 1.00 79.38 291 ILE A CA 1
ATOM 2116 C C . ILE A 1 291 ? -9.302 -0.942 7.459 1.00 79.38 291 ILE A C 1
ATOM 2118 O O . ILE A 1 291 ? -10.102 -1.745 7.933 1.00 79.38 291 ILE A O 1
ATOM 2122 N N . SER A 1 292 ? -9.676 0.051 6.652 1.00 79.06 292 SER A N 1
ATOM 2123 C CA . SER A 1 292 ? -11.013 0.204 6.073 1.00 79.06 292 SER A CA 1
ATOM 2124 C C . SER A 1 292 ? -10.955 -0.008 4.559 1.00 79.06 292 SER A C 1
ATOM 2126 O O . SER A 1 292 ? -10.115 0.564 3.868 1.00 79.06 292 SER A O 1
ATOM 2128 N N . GLY A 1 293 ? -11.833 -0.858 4.037 1.00 73.12 293 GLY A N 1
ATOM 2129 C CA . GLY A 1 293 ? -11.819 -1.298 2.642 1.00 73.12 293 GLY A CA 1
ATOM 2130 C C . GLY A 1 293 ? -12.122 -2.789 2.544 1.00 73.12 293 GLY A C 1
ATOM 2131 O O . GLY A 1 293 ? -12.105 -3.503 3.544 1.00 73.12 293 GLY A O 1
ATOM 2132 N N . THR A 1 294 ? -12.435 -3.268 1.344 1.00 81.75 294 THR A N 1
ATOM 2133 C CA . THR A 1 294 ? -12.654 -4.699 1.096 1.00 81.75 294 THR A CA 1
ATOM 2134 C C . THR A 1 294 ? -11.521 -5.229 0.237 1.00 81.75 294 THR A C 1
ATOM 2136 O O . THR A 1 294 ? -11.317 -4.762 -0.882 1.00 81.75 294 THR A O 1
ATOM 2139 N N . LEU A 1 295 ? -10.783 -6.200 0.769 1.00 88.69 295 LEU A N 1
ATOM 2140 C CA . LEU A 1 295 ? -9.839 -6.998 -0.002 1.00 88.69 295 LEU A CA 1
ATOM 2141 C C . LEU A 1 295 ? -10.572 -8.243 -0.543 1.00 88.69 295 LEU A C 1
ATOM 2143 O O . LEU A 1 295 ? -11.435 -8.782 0.152 1.00 88.69 295 LEU A O 1
ATOM 2147 N N . PRO A 1 296 ? -10.246 -8.717 -1.756 1.00 97.25 296 PRO A N 1
ATOM 2148 C CA . PRO A 1 296 ? -9.174 -8.226 -2.616 1.00 97.25 296 PRO A CA 1
ATOM 2149 C C . PRO A 1 296 ? -9.555 -6.978 -3.432 1.00 97.25 296 PRO A C 1
ATOM 2151 O O . PRO A 1 296 ? -10.671 -6.872 -3.935 1.00 97.25 296 PRO A O 1
ATOM 2154 N N . ILE A 1 297 ? -8.598 -6.069 -3.644 1.00 95.12 297 ILE A N 1
ATOM 2155 C CA . ILE A 1 297 ? -8.752 -4.940 -4.577 1.00 95.12 297 ILE A CA 1
ATOM 2156 C C . ILE A 1 297 ? -8.201 -5.358 -5.933 1.00 95.12 297 ILE A C 1
ATOM 2158 O O . ILE A 1 297 ? -7.019 -5.674 -6.063 1.00 95.12 297 ILE A O 1
ATOM 2162 N N . THR A 1 298 ? -9.066 -5.361 -6.941 1.00 96.94 298 THR A N 1
ATOM 2163 C CA . THR A 1 298 ? -8.760 -5.871 -8.280 1.00 96.94 298 THR A CA 1
ATOM 2164 C C . THR A 1 298 ? -8.991 -4.778 -9.312 1.00 96.94 298 THR A C 1
ATOM 2166 O O . THR A 1 298 ? -10.055 -4.163 -9.326 1.00 96.94 298 THR A O 1
ATOM 2169 N N . GLY A 1 299 ? -7.983 -4.526 -10.143 1.00 96.38 299 GLY A N 1
ATOM 2170 C CA . GLY A 1 299 ? -8.061 -3.612 -11.272 1.00 96.38 299 GLY A CA 1
ATOM 2171 C C . GLY A 1 299 ? -8.587 -4.292 -12.531 1.00 96.38 299 GLY A C 1
ATOM 2172 O O . GLY A 1 299 ? -9.298 -5.297 -12.488 1.00 96.38 299 GLY A O 1
ATOM 2173 N N . ASN A 1 300 ? -8.225 -3.727 -13.678 1.00 95.31 300 ASN A N 1
ATOM 2174 C CA . ASN A 1 300 ? -8.652 -4.248 -14.967 1.00 95.31 300 ASN A CA 1
ATOM 2175 C C . ASN A 1 300 ? -7.784 -5.436 -15.404 1.00 95.31 300 ASN A C 1
ATOM 2177 O O . ASN A 1 300 ? -6.672 -5.649 -14.913 1.00 95.31 300 ASN A O 1
ATOM 2181 N N . TYR A 1 301 ? -8.309 -6.230 -16.332 1.00 97.69 301 TYR A N 1
ATOM 2182 C CA . TYR A 1 301 ? -7.610 -7.384 -16.884 1.00 97.69 301 TYR A CA 1
ATOM 2183 C C . TYR A 1 301 ? -6.881 -6.999 -18.167 1.00 97.69 301 TYR A C 1
ATOM 2185 O O . TYR A 1 301 ? -7.470 -6.367 -19.041 1.00 97.69 301 TYR A O 1
ATOM 2193 N N . ASN A 1 302 ? -5.631 -7.439 -18.304 1.00 98.25 302 ASN A N 1
ATOM 2194 C CA . ASN A 1 302 ? -4.882 -7.320 -19.550 1.00 98.25 302 ASN A CA 1
ATOM 2195 C C . ASN A 1 302 ? -4.845 -8.657 -20.291 1.00 98.25 302 ASN A C 1
ATOM 2197 O O . ASN A 1 302 ? -4.822 -9.729 -19.681 1.00 98.25 302 ASN A O 1
ATOM 2201 N N . THR A 1 303 ? -4.808 -8.588 -21.620 1.00 98.38 303 THR A N 1
ATOM 2202 C CA . THR A 1 303 ? -4.653 -9.763 -22.485 1.00 98.38 303 THR A CA 1
ATOM 2203 C C . THR A 1 303 ? -3.189 -9.944 -22.860 1.00 98.38 303 THR A C 1
ATOM 2205 O O . THR A 1 303 ? -2.555 -9.024 -23.378 1.00 98.38 303 THR A O 1
ATOM 2208 N N . ILE A 1 304 ? -2.645 -11.137 -22.643 1.00 98.38 304 ILE A N 1
ATOM 2209 C CA . ILE A 1 304 ? -1.277 -11.462 -23.039 1.00 98.38 304 ILE A CA 1
ATOM 2210 C C . ILE A 1 304 ? -1.165 -11.470 -24.563 1.00 98.38 304 ILE A C 1
ATOM 2212 O O . ILE A 1 304 ? -1.928 -12.151 -25.256 1.00 98.38 304 ILE A O 1
ATOM 2216 N N . ASN A 1 305 ? -0.183 -10.743 -25.090 1.00 97.81 305 ASN A N 1
ATOM 2217 C CA . ASN A 1 305 ? 0.078 -10.664 -26.519 1.00 97.81 305 ASN A CA 1
ATOM 2218 C C . ASN A 1 305 ? 1.495 -11.130 -26.850 1.00 97.81 305 ASN A C 1
ATOM 2220 O O . ASN A 1 305 ? 2.440 -10.814 -26.135 1.00 97.81 305 ASN A O 1
ATOM 2224 N N . ALA A 1 306 ? 1.634 -11.869 -27.948 1.00 96.25 306 ALA A N 1
ATOM 2225 C CA . ALA A 1 306 ? 2.918 -12.390 -28.413 1.00 96.25 306 ALA A CA 1
ATOM 2226 C C . ALA A 1 306 ? 3.375 -11.827 -29.764 1.00 96.25 306 ALA A C 1
ATOM 2228 O O . ALA A 1 306 ? 4.480 -12.128 -30.200 1.00 96.25 306 ALA A O 1
ATOM 2229 N N . SER A 1 307 ? 2.524 -11.062 -30.449 1.00 94.12 307 SER A N 1
ATOM 2230 C CA . SER A 1 307 ? 2.757 -10.633 -31.832 1.00 94.12 307 SER A CA 1
ATOM 2231 C C . SER A 1 307 ? 3.281 -9.205 -31.953 1.00 94.12 307 SER A C 1
ATOM 2233 O O . SER A 1 307 ? 3.854 -8.861 -32.981 1.00 94.12 307 SER A O 1
ATOM 2235 N N . LEU A 1 308 ? 3.049 -8.360 -30.949 1.00 94.25 308 LEU A N 1
ATOM 2236 C CA . LEU A 1 308 ? 3.511 -6.979 -30.934 1.00 94.25 308 LEU A CA 1
ATOM 2237 C C . LEU A 1 308 ? 4.979 -6.938 -30.506 1.00 94.25 308 LEU A C 1
ATOM 2239 O O . LEU A 1 308 ? 5.341 -7.448 -29.445 1.00 94.25 308 LEU A O 1
ATOM 2243 N N . ALA A 1 309 ? 5.803 -6.308 -31.338 1.00 91.31 309 ALA A N 1
ATOM 2244 C CA . ALA A 1 309 ? 7.133 -5.863 -30.957 1.00 91.31 309 ALA A CA 1
ATOM 2245 C C . ALA A 1 309 ? 7.025 -4.441 -30.397 1.00 91.31 309 ALA A C 1
ATOM 2247 O O . ALA A 1 309 ? 6.287 -3.626 -30.945 1.00 91.31 309 ALA A O 1
ATOM 2248 N N . ILE A 1 310 ? 7.757 -4.165 -29.322 1.00 93.81 310 ILE A N 1
ATOM 2249 C CA . ILE A 1 310 ? 7.838 -2.848 -28.680 1.00 93.81 310 ILE A CA 1
ATOM 2250 C C . ILE A 1 310 ? 9.282 -2.343 -28.710 1.00 93.81 310 ILE A C 1
ATOM 2252 O O . ILE A 1 310 ? 10.216 -3.136 -28.880 1.00 93.81 310 ILE A O 1
ATOM 2256 N N . GLY A 1 311 ? 9.464 -1.039 -28.515 1.00 92.12 311 GLY A N 1
ATOM 2257 C CA . GLY A 1 311 ? 10.763 -0.421 -28.292 1.00 92.12 311 GLY A CA 1
ATOM 2258 C C . GLY A 1 311 ? 11.516 -1.062 -27.127 1.00 92.12 311 GLY A C 1
ATOM 2259 O O . GLY A 1 311 ? 10.937 -1.503 -26.133 1.00 92.12 311 GLY A O 1
ATOM 2260 N N . THR A 1 312 ? 12.839 -1.121 -27.249 1.00 90.94 312 THR A N 1
ATOM 2261 C CA . THR A 1 312 ? 13.724 -1.649 -26.208 1.00 90.94 312 THR A CA 1
ATOM 2262 C C . THR A 1 312 ? 14.863 -0.681 -25.951 1.00 90.94 312 THR A C 1
ATOM 2264 O O . THR A 1 312 ? 15.254 0.083 -26.829 1.00 90.94 312 THR A O 1
ATOM 2267 N N . ALA A 1 313 ? 15.422 -0.734 -24.747 1.00 92.12 313 ALA A N 1
ATOM 2268 C CA . ALA A 1 313 ? 16.633 -0.012 -24.400 1.00 92.12 313 ALA A CA 1
ATOM 2269 C C . ALA A 1 313 ? 17.586 -0.958 -23.673 1.00 92.12 313 ALA A C 1
ATOM 2271 O O . ALA A 1 313 ? 17.211 -1.594 -22.688 1.00 92.12 313 ALA A O 1
ATOM 2272 N N . SER A 1 314 ? 18.824 -1.053 -24.149 1.00 91.88 314 SER A N 1
ATOM 2273 C CA . SER A 1 314 ? 19.896 -1.747 -23.437 1.00 91.88 314 SER A CA 1
ATOM 2274 C C . SER A 1 314 ? 20.792 -0.736 -22.738 1.00 91.88 314 SER A C 1
ATOM 2276 O O . SER A 1 314 ? 21.168 0.268 -23.345 1.00 91.88 314 SER A O 1
ATOM 2278 N N . ILE A 1 315 ? 21.166 -1.022 -21.493 1.00 92.75 315 ILE A N 1
ATOM 2279 C CA . ILE A 1 315 ? 22.080 -0.193 -20.708 1.00 92.75 315 ILE A CA 1
ATOM 2280 C C . ILE A 1 315 ? 23.398 -0.948 -20.554 1.00 92.75 315 ILE A C 1
ATOM 2282 O O . ILE A 1 315 ? 23.415 -2.095 -20.109 1.00 92.75 315 ILE A O 1
ATOM 2286 N N . THR A 1 316 ? 24.503 -0.299 -20.902 1.00 95.44 316 THR A N 1
ATOM 2287 C CA . THR A 1 316 ? 25.861 -0.797 -20.658 1.00 95.44 316 THR A CA 1
ATOM 2288 C C . THR A 1 316 ? 26.672 0.235 -19.889 1.00 95.44 316 THR A C 1
ATOM 2290 O O . THR A 1 316 ? 26.300 1.407 -19.822 1.00 95.44 316 THR A O 1
ATOM 2293 N N . VAL A 1 317 ? 27.815 -0.179 -19.344 1.00 94.75 317 VAL A N 1
ATOM 2294 C CA . VAL A 1 317 ? 28.802 0.757 -18.793 1.00 94.75 317 VAL A CA 1
ATOM 2295 C C . VAL A 1 317 ? 29.252 1.719 -19.898 1.00 94.75 317 VAL A C 1
ATOM 2297 O O . VAL A 1 317 ? 29.466 1.314 -21.045 1.00 94.75 317 VAL A O 1
ATOM 2300 N N . GLY A 1 318 ? 29.317 3.006 -19.570 1.00 94.50 318 GLY A N 1
ATOM 2301 C CA . GLY A 1 318 ? 29.739 4.062 -20.480 1.00 94.50 318 GLY A CA 1
ATOM 2302 C C . GLY A 1 318 ? 31.261 4.175 -20.555 1.00 94.50 318 GLY A C 1
ATOM 2303 O O . GLY A 1 318 ? 31.980 3.762 -19.650 1.00 94.50 318 GLY A O 1
ATOM 2304 N N . ALA A 1 319 ? 31.773 4.769 -21.633 1.00 93.31 319 ALA A N 1
ATOM 2305 C CA . ALA A 1 319 ? 33.217 4.860 -21.878 1.00 93.31 319 ALA A CA 1
ATOM 2306 C C . ALA A 1 319 ? 33.979 5.727 -20.855 1.00 93.31 319 ALA A C 1
ATOM 2308 O O . ALA A 1 319 ? 35.201 5.645 -20.777 1.00 93.31 319 ALA A O 1
ATOM 2309 N N . LEU A 1 320 ? 33.265 6.569 -20.101 1.00 92.56 320 LEU A N 1
ATOM 2310 C CA . LEU A 1 320 ? 33.828 7.449 -19.074 1.00 92.56 320 LEU A CA 1
ATOM 2311 C C . LEU A 1 320 ? 33.687 6.878 -17.657 1.00 92.56 320 LEU A C 1
ATOM 2313 O O . LEU A 1 320 ? 33.967 7.586 -16.689 1.00 92.56 320 LEU A O 1
ATOM 2317 N N . ASP A 1 321 ? 33.204 5.643 -17.524 1.00 93.69 321 ASP A N 1
ATOM 2318 C CA . ASP A 1 321 ? 33.087 4.993 -16.227 1.00 93.69 321 ASP A CA 1
ATOM 2319 C C . ASP A 1 321 ? 34.486 4.616 -15.711 1.00 93.69 321 ASP A C 1
ATOM 2321 O O . ASP A 1 321 ? 35.271 4.030 -16.463 1.00 93.69 321 ASP A O 1
ATOM 2325 N N . PRO A 1 322 ? 34.830 4.920 -14.447 1.00 90.94 322 PRO A N 1
ATOM 2326 C CA . PRO A 1 322 ? 36.128 4.551 -13.884 1.00 90.94 322 PRO A CA 1
ATOM 2327 C C . PRO A 1 322 ? 36.350 3.035 -13.760 1.00 90.94 322 PRO A C 1
ATOM 2329 O O . PRO A 1 322 ? 37.476 2.609 -13.507 1.00 90.94 322 PRO A O 1
ATOM 2332 N N . GLY A 1 323 ? 35.297 2.219 -13.860 1.00 88.19 323 GLY A N 1
ATOM 2333 C CA . GLY A 1 323 ? 35.315 0.758 -13.767 1.00 88.19 323 GLY A CA 1
ATOM 2334 C C . GLY A 1 323 ? 35.511 0.206 -12.352 1.00 88.19 323 GLY A C 1
ATOM 2335 O O . GLY A 1 323 ? 35.198 -0.956 -12.096 1.00 88.19 323 GLY A O 1
ATOM 2336 N N . THR A 1 324 ? 36.011 1.019 -11.419 1.00 87.19 324 THR A N 1
ATOM 2337 C CA . THR A 1 324 ? 36.254 0.657 -10.017 1.00 87.19 324 THR A CA 1
ATOM 2338 C C . THR A 1 324 ? 36.053 1.851 -9.085 1.00 87.19 324 THR A C 1
ATOM 2340 O O . THR A 1 324 ? 36.176 3.003 -9.497 1.00 87.19 324 THR A O 1
ATOM 2343 N N . ALA A 1 325 ? 35.810 1.588 -7.799 1.00 85.69 325 ALA A N 1
ATOM 2344 C CA . ALA A 1 325 ? 35.775 2.633 -6.778 1.00 85.69 325 ALA A CA 1
ATOM 2345 C C . ALA A 1 325 ? 37.173 3.235 -6.536 1.00 85.69 325 ALA A C 1
ATOM 2347 O O . ALA A 1 325 ? 38.168 2.511 -6.498 1.00 85.69 325 ALA A O 1
ATOM 2348 N N . PHE A 1 326 ? 37.241 4.551 -6.316 1.00 86.56 326 PHE A N 1
ATOM 2349 C CA . PHE A 1 326 ? 38.476 5.266 -5.987 1.00 86.56 326 PHE A CA 1
ATOM 2350 C C . PHE A 1 326 ? 38.300 6.126 -4.736 1.00 86.56 326 PHE A C 1
ATOM 2352 O O . PHE A 1 326 ? 37.282 6.798 -4.578 1.00 86.56 326 PHE A O 1
ATOM 2359 N N . THR A 1 327 ? 39.338 6.180 -3.904 1.00 90.25 327 THR A N 1
ATOM 2360 C CA . THR A 1 327 ? 39.482 7.209 -2.866 1.00 90.25 327 THR A CA 1
ATOM 2361 C C . THR A 1 327 ? 39.987 8.498 -3.507 1.00 90.25 327 THR A C 1
ATOM 2363 O O . THR A 1 327 ? 40.912 8.470 -4.323 1.00 90.25 327 THR A O 1
ATOM 2366 N N . LYS A 1 328 ? 39.384 9.631 -3.146 1.00 90.38 328 LYS A N 1
ATOM 2367 C CA . LYS A 1 328 ? 39.792 10.964 -3.597 1.00 90.38 328 LYS A CA 1
ATOM 2368 C C . LYS A 1 328 ? 40.014 11.877 -2.401 1.00 90.38 328 LYS A C 1
ATOM 2370 O O . LYS A 1 328 ? 39.299 11.780 -1.409 1.00 90.38 328 LYS A O 1
ATOM 2375 N N . GLU A 1 329 ? 40.996 12.759 -2.533 1.00 92.56 329 GLU A N 1
ATOM 2376 C CA . GLU A 1 329 ? 41.247 13.821 -1.562 1.00 92.56 329 GLU A CA 1
ATOM 2377 C C . GLU A 1 329 ? 40.095 14.834 -1.556 1.00 92.56 329 GLU A C 1
ATOM 2379 O O . GLU A 1 329 ? 39.451 15.078 -2.584 1.00 92.56 329 GLU A O 1
ATOM 2384 N N . VAL A 1 330 ? 39.854 15.460 -0.403 1.00 90.94 330 VAL A N 1
ATOM 2385 C CA . VAL A 1 330 ? 38.871 16.545 -0.286 1.00 90.94 330 VAL A CA 1
ATOM 2386 C C . VAL A 1 330 ? 39.282 17.706 -1.197 1.00 90.94 330 VAL A C 1
ATOM 2388 O O . VAL A 1 330 ? 40.439 18.122 -1.215 1.00 90.94 330 VAL A O 1
ATOM 2391 N N . GLY A 1 331 ? 38.321 18.242 -1.955 1.00 93.31 331 GLY A N 1
ATOM 2392 C CA . GLY A 1 331 ? 38.533 19.367 -2.873 1.00 93.31 331 GLY A CA 1
ATOM 2393 C C . GLY A 1 331 ? 38.734 18.981 -4.342 1.00 93.31 331 GLY A C 1
ATOM 2394 O O . GLY A 1 331 ? 38.817 19.870 -5.188 1.00 93.31 331 GLY A O 1
ATOM 2395 N N . VAL A 1 332 ? 38.762 17.687 -4.682 1.00 94.94 332 VAL A N 1
ATOM 2396 C CA . VAL A 1 332 ? 38.701 17.247 -6.086 1.00 94.94 332 VAL A CA 1
ATOM 2397 C C . VAL A 1 332 ? 37.354 17.652 -6.696 1.00 94.94 332 VAL A C 1
ATOM 2399 O O . VAL A 1 332 ? 36.295 17.350 -6.152 1.00 94.94 332 VAL A O 1
ATOM 2402 N N . THR A 1 333 ? 37.395 18.320 -7.851 1.00 94.25 333 THR A N 1
ATOM 2403 C CA . THR A 1 333 ? 36.208 18.746 -8.611 1.00 94.25 333 THR A CA 1
ATOM 2404 C C . THR A 1 333 ? 36.128 18.018 -9.955 1.00 94.25 333 THR A C 1
ATOM 2406 O O . THR A 1 333 ? 37.117 17.448 -10.412 1.00 94.25 333 THR A O 1
ATOM 2409 N N . ASN A 1 334 ? 34.947 18.023 -10.587 1.00 90.69 334 ASN A N 1
ATOM 2410 C CA . ASN A 1 334 ? 34.694 17.389 -11.894 1.00 90.69 334 ASN A CA 1
ATOM 2411 C C . ASN A 1 334 ? 35.110 15.909 -11.961 1.00 90.69 334 ASN A C 1
ATOM 2413 O O . ASN A 1 334 ? 35.670 15.446 -12.953 1.00 90.69 334 ASN A O 1
ATOM 2417 N N . TYR A 1 335 ? 34.859 15.168 -10.883 1.00 91.81 335 TYR A N 1
ATOM 2418 C CA . TYR A 1 335 ? 35.117 13.737 -10.842 1.00 91.81 335 TYR A CA 1
ATOM 2419 C C . TYR A 1 335 ? 33.931 12.949 -11.412 1.00 91.81 335 TYR A C 1
ATOM 2421 O O . TYR A 1 335 ? 32.798 13.113 -10.960 1.00 91.81 335 TYR A O 1
ATOM 2429 N N . ASN A 1 336 ? 34.205 12.062 -12.371 1.00 92.94 336 ASN A N 1
ATOM 2430 C CA . ASN A 1 336 ? 33.208 11.142 -12.909 1.00 92.94 336 ASN A CA 1
ATOM 2431 C C . ASN A 1 336 ? 33.113 9.917 -11.998 1.00 92.94 336 ASN A C 1
ATOM 2433 O O . ASN A 1 336 ? 34.049 9.125 -11.925 1.00 92.94 336 ASN A O 1
ATOM 2437 N N . PHE A 1 337 ? 31.985 9.764 -11.306 1.00 92.19 337 PHE A N 1
ATOM 2438 C CA . PHE A 1 337 ? 31.745 8.612 -10.431 1.00 92.19 337 PHE A CA 1
ATOM 2439 C C . PHE A 1 337 ? 31.411 7.351 -11.224 1.00 92.19 337 PHE A C 1
ATOM 2441 O O . PHE A 1 337 ? 31.919 6.273 -10.924 1.00 92.19 337 PHE A O 1
ATOM 2448 N N . SER A 1 338 ? 30.552 7.500 -12.230 1.00 93.12 338 SER A N 1
ATOM 2449 C CA . SER A 1 338 ? 30.078 6.420 -13.086 1.00 93.12 338 SER A CA 1
ATOM 2450 C C . SER A 1 338 ? 29.615 6.984 -14.427 1.00 93.12 338 SER A C 1
ATOM 2452 O O . SER A 1 338 ? 29.328 8.177 -14.547 1.00 93.12 338 SER A O 1
ATOM 2454 N N . SER A 1 339 ? 29.531 6.128 -15.438 1.00 94.81 339 SER A N 1
ATOM 2455 C CA . SER A 1 339 ? 28.983 6.457 -16.751 1.00 94.81 339 SER A CA 1
ATOM 2456 C C . SER A 1 339 ? 28.182 5.276 -17.276 1.00 94.81 339 SER A C 1
ATOM 2458 O O . SER A 1 339 ? 28.553 4.119 -17.090 1.00 94.81 339 SER A O 1
ATOM 2460 N N . LEU A 1 340 ? 27.090 5.566 -17.973 1.00 94.94 340 LEU A N 1
ATOM 2461 C CA . LEU A 1 340 ? 26.282 4.565 -18.652 1.00 94.94 340 LEU A CA 1
ATOM 2462 C C . LEU A 1 340 ? 26.098 4.946 -20.117 1.00 94.94 340 LEU A C 1
ATOM 2464 O O . LEU A 1 340 ? 26.188 6.116 -20.488 1.00 94.94 340 LEU A O 1
ATOM 2468 N N . LYS A 1 341 ? 25.835 3.943 -20.947 1.00 93.50 341 LYS A N 1
ATOM 2469 C CA . LYS A 1 341 ? 25.382 4.105 -22.323 1.00 93.50 341 LYS A CA 1
ATOM 2470 C C . LYS A 1 341 ? 24.032 3.420 -22.459 1.00 93.50 341 LYS A C 1
ATOM 2472 O O . LYS A 1 341 ? 23.932 2.210 -22.262 1.00 93.50 341 LYS A O 1
ATOM 2477 N N . VAL A 1 342 ? 23.019 4.191 -22.832 1.00 93.00 342 VAL A N 1
ATOM 2478 C CA . VAL A 1 342 ? 21.720 3.662 -23.254 1.00 93.00 342 VAL A CA 1
ATOM 2479 C C . VAL A 1 342 ? 21.753 3.500 -24.770 1.00 93.00 342 VAL A C 1
ATOM 2481 O O . VAL A 1 342 ? 22.211 4.389 -25.481 1.00 93.00 342 VAL A O 1
ATOM 2484 N N . THR A 1 343 ? 21.328 2.345 -25.270 1.00 93.69 343 THR A N 1
ATOM 2485 C CA . THR A 1 343 ? 21.173 2.086 -26.707 1.00 93.69 343 THR A CA 1
ATOM 2486 C C . THR A 1 343 ? 19.736 1.662 -26.961 1.00 93.69 343 THR A C 1
ATOM 2488 O O . THR A 1 343 ? 19.306 0.636 -26.431 1.00 93.69 343 THR A O 1
ATOM 2491 N N . ALA A 1 344 ? 19.006 2.461 -27.736 1.00 94.19 344 ALA A N 1
ATOM 2492 C CA . ALA A 1 344 ? 17.667 2.120 -28.196 1.00 94.19 344 ALA A CA 1
ATOM 2493 C C . ALA A 1 344 ? 17.718 0.976 -29.223 1.00 94.19 344 ALA A C 1
ATOM 2495 O O . ALA A 1 344 ? 18.672 0.852 -29.997 1.00 94.19 344 ALA A O 1
ATOM 2496 N N . GLY A 1 345 ? 16.691 0.132 -29.216 1.00 92.12 345 GLY A N 1
ATOM 2497 C CA . GLY A 1 345 ? 16.431 -0.833 -30.276 1.00 92.12 345 GLY A CA 1
ATOM 2498 C C . GLY A 1 345 ? 15.963 -0.153 -31.566 1.00 92.12 345 GLY A C 1
ATOM 2499 O O . GLY A 1 345 ? 15.827 1.062 -31.640 1.00 92.12 345 GLY A O 1
ATOM 2500 N N . SER A 1 346 ? 15.693 -0.951 -32.598 1.00 93.44 346 SER A N 1
ATOM 2501 C CA . SER A 1 346 ? 15.272 -0.454 -33.918 1.00 93.44 346 SER A CA 1
ATOM 2502 C C . SER A 1 346 ? 13.754 -0.434 -34.137 1.00 93.44 346 SER A C 1
ATOM 2504 O O . SER A 1 346 ? 13.316 -0.207 -35.262 1.00 93.44 346 SER A O 1
ATOM 2506 N N . VAL A 1 347 ? 12.958 -0.753 -33.111 1.00 93.88 347 VAL A N 1
ATOM 2507 C CA . VAL A 1 347 ? 11.498 -0.913 -33.241 1.00 93.88 347 VAL A CA 1
ATOM 2508 C C . VAL A 1 347 ? 10.773 0.423 -33.076 1.00 93.88 347 VAL A C 1
ATOM 2510 O O . VAL A 1 347 ? 9.941 0.766 -33.908 1.00 93.88 347 VAL A O 1
ATOM 2513 N N . GLU A 1 348 ? 11.107 1.177 -32.031 1.00 93.56 348 GLU A N 1
ATOM 2514 C CA . GLU A 1 348 ? 10.515 2.475 -31.698 1.00 93.56 348 GLU A CA 1
ATOM 2515 C C . GLU A 1 348 ? 11.608 3.394 -31.148 1.00 93.56 348 GLU A C 1
ATOM 2517 O O . GLU A 1 348 ? 12.585 2.913 -30.562 1.00 93.56 348 GLU A O 1
ATOM 2522 N N . ASP A 1 349 ? 11.415 4.704 -31.307 1.00 91.38 349 ASP A N 1
ATOM 2523 C CA . ASP A 1 349 ? 12.238 5.705 -30.633 1.00 91.38 349 ASP A CA 1
ATOM 2524 C C . ASP A 1 349 ? 12.062 5.577 -29.112 1.00 91.38 349 ASP A C 1
ATOM 2526 O O . ASP A 1 349 ? 10.966 5.310 -28.610 1.00 91.38 349 ASP A O 1
ATOM 2530 N N . VAL A 1 350 ? 13.145 5.773 -28.361 1.00 91.62 350 VAL A N 1
ATOM 2531 C CA . VAL A 1 350 ? 13.141 5.652 -26.900 1.00 91.62 350 VAL A CA 1
ATOM 2532 C C . VAL A 1 350 ? 13.438 7.004 -26.290 1.00 91.62 350 VAL A C 1
ATOM 2534 O O . VAL A 1 350 ? 14.423 7.637 -26.634 1.00 91.62 350 VAL A O 1
ATOM 2537 N N . SER A 1 351 ? 12.622 7.413 -25.325 1.00 92.56 351 SER A N 1
ATOM 2538 C CA . SER A 1 351 ? 12.893 8.594 -24.512 1.00 92.56 351 SER A CA 1
ATOM 2539 C C . SER A 1 351 ? 13.303 8.208 -23.091 1.00 92.56 351 SER A C 1
ATOM 2541 O O . SER A 1 351 ? 12.644 7.402 -22.434 1.00 92.56 351 SER A O 1
ATOM 2543 N N . VAL A 1 352 ? 14.374 8.816 -22.589 1.00 91.56 352 VAL A N 1
ATOM 2544 C CA . VAL A 1 352 ? 14.844 8.693 -21.207 1.00 91.56 352 VAL A CA 1
ATOM 2545 C C . VAL A 1 352 ? 14.298 9.869 -20.401 1.00 91.56 352 VAL A C 1
ATOM 2547 O O . VAL A 1 352 ? 14.702 11.014 -20.595 1.00 91.56 352 VAL A O 1
ATOM 2550 N N . ASN A 1 353 ? 13.372 9.580 -19.484 1.00 91.56 353 ASN A N 1
ATOM 2551 C CA . ASN A 1 353 ? 12.714 10.591 -18.644 1.00 91.56 353 ASN A CA 1
ATOM 2552 C C . ASN A 1 353 ? 13.486 10.897 -17.357 1.00 91.56 353 ASN A C 1
ATOM 2554 O O . ASN A 1 353 ? 13.425 12.009 -16.835 1.00 91.56 353 ASN A O 1
ATOM 2558 N N . SER A 1 354 ? 14.215 9.918 -16.827 1.00 91.19 354 SER A N 1
ATOM 2559 C CA . SER A 1 354 ? 14.975 10.078 -15.593 1.00 91.19 354 SER A CA 1
ATOM 2560 C C . SER A 1 354 ? 16.126 9.084 -15.499 1.00 91.19 354 SER A C 1
ATOM 2562 O O . SER A 1 354 ? 16.137 8.043 -16.159 1.00 91.19 354 SER A O 1
ATOM 2564 N N . ILE A 1 355 ? 17.106 9.412 -14.659 1.00 91.56 355 ILE A N 1
ATOM 2565 C CA . ILE A 1 355 ? 18.174 8.503 -14.238 1.00 91.56 355 ILE A CA 1
ATOM 2566 C C . ILE A 1 355 ? 18.300 8.588 -12.720 1.00 91.56 355 ILE A C 1
ATOM 2568 O O . ILE A 1 355 ? 18.349 9.679 -12.150 1.00 91.56 355 ILE A O 1
ATOM 2572 N N . ARG A 1 356 ? 18.400 7.429 -12.066 1.00 91.19 356 ARG A N 1
ATOM 2573 C CA . ARG A 1 356 ? 18.692 7.307 -10.636 1.00 91.19 356 ARG A CA 1
ATOM 2574 C C . ARG A 1 356 ? 19.970 6.504 -10.435 1.00 91.19 356 ARG A C 1
ATOM 2576 O O . ARG A 1 356 ? 20.075 5.375 -10.904 1.00 91.19 356 ARG A O 1
ATOM 2583 N N . TRP A 1 357 ? 20.900 7.073 -9.683 1.00 91.44 357 TRP A N 1
ATOM 2584 C CA . TRP A 1 357 ? 22.138 6.433 -9.253 1.00 91.44 357 TRP A CA 1
ATOM 2585 C C . TRP A 1 357 ? 22.028 6.030 -7.788 1.00 91.44 357 TRP A C 1
ATOM 2587 O O . TRP A 1 357 ? 21.454 6.769 -6.989 1.00 91.44 357 TRP A O 1
ATOM 2597 N N . ASN A 1 358 ? 22.587 4.875 -7.436 1.00 89.94 358 ASN A N 1
ATOM 2598 C CA . ASN A 1 358 ? 22.706 4.424 -6.055 1.00 89.94 358 ASN A CA 1
ATOM 2599 C C . ASN A 1 358 ? 24.153 4.602 -5.590 1.00 89.94 358 ASN A C 1
ATOM 2601 O O . ASN A 1 358 ? 25.069 4.027 -6.179 1.00 89.94 358 ASN A O 1
ATOM 2605 N N . GLN A 1 359 ? 24.356 5.379 -4.535 1.00 88.56 359 GLN A N 1
ATOM 2606 C CA . GLN A 1 359 ? 25.628 5.474 -3.843 1.00 88.56 359 GLN A CA 1
ATOM 2607 C C . GLN A 1 359 ? 25.811 4.174 -3.051 1.00 88.56 359 GLN A C 1
ATOM 2609 O O . GLN A 1 359 ? 25.060 3.859 -2.129 1.00 88.56 359 GLN A O 1
ATOM 2614 N N . SER A 1 360 ? 26.805 3.390 -3.461 1.00 85.25 360 SER A N 1
ATOM 2615 C CA . SER A 1 360 ? 27.141 2.101 -2.849 1.00 85.25 360 SER A CA 1
ATOM 2616 C C . SER A 1 360 ? 28.443 2.136 -2.042 1.00 85.25 360 SER A C 1
ATOM 2618 O O . SER A 1 360 ? 28.928 1.090 -1.613 1.00 85.25 360 SER A O 1
ATOM 2620 N N . GLY A 1 361 ? 29.059 3.311 -1.913 1.00 84.62 361 GLY A N 1
ATOM 2621 C CA . GLY A 1 361 ? 30.327 3.517 -1.219 1.00 84.62 361 GLY A CA 1
ATOM 2622 C C . GLY A 1 361 ? 30.132 3.953 0.232 1.00 84.62 361 GLY A C 1
ATOM 2623 O O . GLY A 1 361 ? 29.030 3.952 0.767 1.00 84.62 361 GLY A O 1
ATOM 2624 N N . SER A 1 362 ? 31.216 4.369 0.883 1.00 87.12 362 SER A N 1
ATOM 2625 C CA . SER A 1 362 ? 31.181 4.846 2.273 1.00 87.12 362 SER A CA 1
ATOM 2626 C C . SER A 1 362 ? 31.087 6.368 2.416 1.00 87.12 362 SER A C 1
ATOM 2628 O O . SER A 1 362 ? 31.012 6.850 3.541 1.00 87.12 362 SER A O 1
ATOM 2630 N N . ALA A 1 363 ? 31.134 7.128 1.314 1.00 88.44 363 ALA A N 1
ATOM 2631 C CA . ALA A 1 363 ? 31.020 8.587 1.361 1.00 88.44 363 ALA A CA 1
ATOM 2632 C C . ALA A 1 363 ? 29.613 9.004 1.809 1.00 88.44 363 ALA A C 1
ATOM 2634 O O . ALA A 1 363 ? 28.624 8.510 1.263 1.00 88.44 363 ALA A O 1
ATOM 2635 N N . ALA A 1 364 ? 29.523 9.915 2.774 1.00 90.00 364 ALA A N 1
ATOM 2636 C CA . ALA A 1 364 ? 28.253 10.492 3.182 1.00 90.00 364 ALA A CA 1
ATOM 2637 C C . ALA A 1 364 ? 27.787 11.530 2.153 1.00 90.00 364 ALA A C 1
ATOM 2639 O O . ALA A 1 364 ? 28.589 12.144 1.449 1.00 90.00 364 ALA A O 1
ATOM 2640 N N . SER A 1 365 ? 26.480 11.792 2.098 1.00 90.69 365 SER A N 1
ATOM 2641 C CA . SER A 1 365 ? 25.940 12.849 1.235 1.00 90.69 365 SER A CA 1
ATOM 2642 C C . SER A 1 365 ? 26.501 14.233 1.583 1.00 90.69 365 SER A C 1
ATOM 2644 O O . SER A 1 365 ? 26.643 15.064 0.694 1.00 90.69 365 SER A O 1
ATOM 2646 N N . SER A 1 366 ? 26.883 14.458 2.846 1.00 92.50 366 SER A N 1
ATOM 2647 C CA . SER A 1 366 ? 27.559 15.674 3.314 1.00 92.50 366 SER A CA 1
ATOM 2648 C C . SER A 1 366 ? 28.998 15.829 2.815 1.00 92.50 366 SER A C 1
ATOM 2650 O O . SER A 1 366 ? 29.524 16.938 2.856 1.00 92.50 366 SER A O 1
ATOM 2652 N N . ASP A 1 367 ? 29.634 14.750 2.347 1.00 92.62 367 ASP A N 1
ATOM 2653 C CA . ASP A 1 367 ? 31.003 14.780 1.810 1.00 92.62 367 ASP A CA 1
ATOM 2654 C C . ASP A 1 367 ? 31.028 15.205 0.333 1.00 92.62 367 ASP A C 1
ATOM 2656 O O . ASP A 1 367 ? 32.092 15.445 -0.241 1.00 92.62 367 ASP A O 1
ATOM 2660 N N . LEU A 1 368 ? 29.854 15.281 -0.300 1.00 92.69 368 LEU A N 1
ATOM 2661 C CA . LEU A 1 368 ? 29.682 15.561 -1.717 1.00 92.69 368 LEU A CA 1
ATOM 2662 C C . LEU A 1 368 ? 28.911 16.869 -1.903 1.00 92.69 368 LEU A C 1
ATOM 2664 O O . LEU A 1 368 ? 27.905 17.125 -1.248 1.00 92.69 368 LEU A O 1
ATOM 2668 N N . ALA A 1 369 ? 29.348 17.685 -2.857 1.00 93.25 369 ALA A N 1
ATOM 2669 C CA . ALA A 1 369 ? 28.654 18.908 -3.240 1.00 93.25 369 ALA A CA 1
ATOM 2670 C C . ALA A 1 369 ? 28.431 18.936 -4.754 1.00 93.25 369 ALA A C 1
ATOM 2672 O O . ALA A 1 369 ? 29.289 18.499 -5.520 1.00 93.25 369 ALA A O 1
ATOM 2673 N N . ASN A 1 370 ? 27.294 19.495 -5.181 1.00 94.38 370 ASN A N 1
ATOM 2674 C CA . ASN A 1 370 ? 26.969 19.743 -6.592 1.00 94.38 370 ASN A CA 1
ATOM 2675 C C . ASN A 1 370 ? 27.003 18.485 -7.483 1.00 94.38 370 ASN A C 1
ATOM 2677 O O . ASN A 1 370 ? 27.473 18.537 -8.622 1.00 94.38 370 ASN A O 1
ATOM 2681 N N . VAL A 1 371 ? 26.513 17.351 -6.968 1.00 95.69 371 VAL A N 1
ATOM 2682 C CA . VAL A 1 371 ? 26.391 16.116 -7.756 1.00 95.69 371 VAL A CA 1
ATOM 2683 C C . VAL A 1 371 ? 25.394 16.334 -8.895 1.00 95.69 371 VAL A C 1
ATOM 2685 O O . VAL A 1 37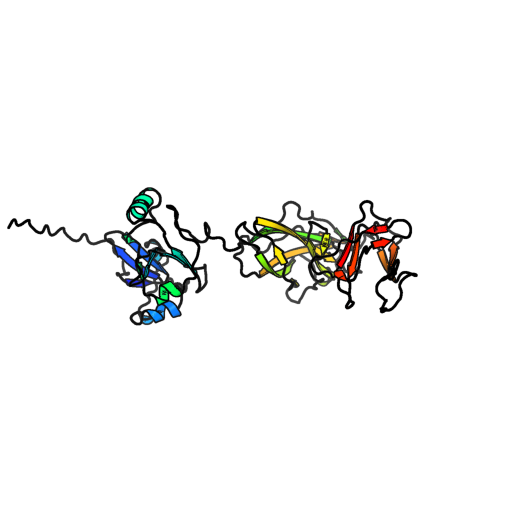1 ? 24.306 16.879 -8.695 1.00 95.69 371 VAL A O 1
ATOM 2688 N N . LYS A 1 372 ? 25.780 15.916 -10.099 1.00 96.06 372 LYS A N 1
ATOM 2689 C CA . LYS A 1 372 ? 25.039 16.140 -11.342 1.00 96.06 372 LYS A CA 1
ATOM 2690 C C . LYS A 1 372 ? 25.143 14.946 -12.280 1.00 96.06 372 LYS A C 1
ATOM 2692 O O . LYS A 1 372 ? 26.088 14.165 -12.193 1.00 96.06 372 LYS A O 1
ATOM 2697 N N . VAL A 1 373 ? 24.183 14.845 -13.191 1.00 95.69 373 VAL A N 1
ATOM 2698 C CA . VAL A 1 373 ? 24.241 13.979 -14.373 1.00 95.69 373 VAL A CA 1
ATOM 2699 C C . VAL A 1 373 ? 24.538 14.863 -15.578 1.00 95.69 373 VAL A C 1
ATOM 2701 O O . VAL A 1 373 ? 23.926 15.916 -15.714 1.00 95.69 373 VAL A O 1
ATOM 2704 N N . ASN A 1 374 ? 25.474 14.453 -16.430 1.00 93.44 374 ASN A N 1
ATOM 2705 C CA . ASN A 1 374 ? 25.789 15.129 -17.686 1.00 93.44 374 ASN A CA 1
ATOM 2706 C C . ASN A 1 374 ? 25.486 14.180 -18.853 1.00 93.44 374 ASN A C 1
ATOM 2708 O O . ASN A 1 374 ? 25.885 13.016 -18.806 1.00 93.44 374 ASN A O 1
ATOM 2712 N N . ASP A 1 375 ? 24.787 14.664 -19.878 1.00 91.31 375 ASP A N 1
ATOM 2713 C CA . ASP A 1 375 ? 24.429 13.883 -21.077 1.00 91.31 375 ASP A CA 1
ATOM 2714 C C . ASP A 1 375 ? 25.415 14.061 -22.252 1.00 91.31 375 ASP A C 1
ATOM 2716 O O . ASP A 1 375 ? 25.175 13.593 -23.362 1.00 91.31 375 ASP A O 1
ATOM 2720 N N . GLY A 1 376 ? 26.534 14.748 -22.012 1.00 88.00 376 GLY A N 1
ATOM 2721 C CA . GLY A 1 376 ? 27.506 15.195 -23.010 1.00 88.00 376 GLY A CA 1
ATOM 2722 C C . GLY A 1 376 ? 27.348 16.665 -23.406 1.00 88.00 376 GLY A C 1
ATOM 2723 O O . GLY A 1 376 ? 28.293 17.253 -23.930 1.00 88.00 376 GLY A O 1
ATOM 2724 N N . THR A 1 377 ? 26.193 17.278 -23.132 1.00 89.38 377 THR A N 1
ATOM 2725 C CA . THR A 1 377 ? 25.877 18.666 -23.511 1.00 89.38 377 THR A CA 1
ATOM 2726 C C . THR A 1 377 ? 25.413 19.521 -22.337 1.00 89.38 377 THR A C 1
ATOM 2728 O O . THR A 1 377 ? 25.816 20.678 -22.226 1.00 89.38 377 THR A O 1
ATOM 2731 N N . THR A 1 378 ? 24.606 18.951 -21.445 1.00 93.12 378 THR A N 1
ATOM 2732 C CA . THR A 1 378 ? 23.896 19.668 -20.388 1.00 93.12 378 THR A CA 1
ATOM 2733 C C . THR A 1 378 ? 24.171 19.026 -19.036 1.00 93.12 378 THR A C 1
ATOM 2735 O O . THR A 1 378 ? 24.160 17.804 -18.894 1.00 93.12 378 THR A O 1
ATOM 2738 N N . ASP A 1 379 ? 24.409 19.868 -18.029 1.00 94.62 379 ASP A N 1
ATOM 2739 C CA . ASP A 1 379 ? 24.530 19.457 -16.634 1.00 94.62 379 ASP A CA 1
ATOM 2740 C C . ASP A 1 379 ? 23.172 19.541 -15.931 1.00 94.62 379 ASP A C 1
ATOM 2742 O O . ASP A 1 379 ? 22.565 20.609 -15.844 1.00 94.62 379 ASP A O 1
ATOM 2746 N N . TYR A 1 380 ? 22.737 18.426 -15.354 1.00 95.81 380 TYR A N 1
ATOM 2747 C CA . TYR A 1 380 ? 21.500 18.318 -14.593 1.00 95.81 380 TYR A CA 1
ATOM 2748 C C . TYR A 1 380 ? 21.811 18.077 -13.118 1.00 95.81 380 TYR A C 1
ATOM 2750 O O . TYR A 1 380 ? 22.415 17.064 -12.760 1.00 95.81 380 TYR A O 1
ATOM 2758 N N . ALA A 1 381 ? 21.396 18.997 -12.246 1.00 95.75 381 ALA A N 1
ATOM 2759 C CA . ALA A 1 381 ? 21.587 18.849 -10.806 1.00 95.75 381 ALA A CA 1
ATOM 2760 C C . ALA A 1 381 ? 20.805 17.640 -10.268 1.00 95.75 381 ALA A C 1
ATOM 2762 O O . ALA A 1 381 ? 19.615 17.487 -10.548 1.00 95.75 381 ALA A O 1
ATOM 2763 N N . ALA A 1 382 ? 21.469 16.789 -9.482 1.00 95.31 382 ALA A N 1
ATOM 2764 C CA . ALA A 1 382 ? 20.833 15.625 -8.886 1.00 95.31 382 ALA A CA 1
ATOM 2765 C C . ALA A 1 382 ? 20.054 16.002 -7.620 1.00 95.31 382 ALA A C 1
ATOM 2767 O O . ALA A 1 382 ? 20.545 16.720 -6.749 1.00 95.31 382 ALA A O 1
ATOM 2768 N N . THR A 1 383 ? 18.851 15.451 -7.493 1.00 93.75 383 THR A N 1
ATOM 2769 C CA . THR A 1 383 ? 18.092 15.439 -6.242 1.00 93.75 383 THR A CA 1
ATOM 2770 C C . THR A 1 383 ? 18.547 14.250 -5.405 1.00 93.75 383 THR A C 1
ATOM 2772 O O . THR A 1 383 ? 18.573 13.119 -5.896 1.00 93.75 383 THR A O 1
ATOM 2775 N N . ILE A 1 384 ? 18.905 14.504 -4.147 1.00 90.75 384 ILE A N 1
ATOM 2776 C CA . ILE A 1 384 ? 19.373 13.479 -3.211 1.00 90.75 384 ILE A CA 1
ATOM 2777 C C . ILE A 1 384 ? 18.176 12.969 -2.405 1.00 90.75 384 ILE A C 1
ATOM 2779 O O . ILE A 1 384 ? 17.385 13.766 -1.898 1.00 90.75 384 ILE A O 1
ATOM 2783 N N . SER A 1 385 ? 18.031 11.652 -2.284 1.00 82.19 385 SER A N 1
ATOM 2784 C CA . SER A 1 385 ? 17.030 11.046 -1.405 1.00 82.19 385 SER A CA 1
ATOM 2785 C C . SER A 1 385 ? 17.290 11.386 0.065 1.00 82.19 385 SER A C 1
ATOM 2787 O O . SER A 1 385 ? 18.413 11.681 0.474 1.00 82.19 385 SER A O 1
ATOM 2789 N N . SER A 1 386 ? 16.245 11.315 0.890 1.00 79.12 386 SER A N 1
ATOM 2790 C CA . SER A 1 386 ? 16.319 11.636 2.322 1.00 79.12 386 SER A CA 1
ATOM 2791 C C . SER A 1 386 ? 17.280 10.742 3.114 1.00 79.12 386 SER A C 1
ATOM 2793 O O . SER A 1 386 ? 17.820 11.179 4.125 1.00 79.12 386 SER A O 1
ATOM 2795 N N . ASP A 1 387 ? 17.524 9.514 2.651 1.00 77.69 387 ASP A N 1
ATOM 2796 C CA . ASP A 1 387 ? 18.508 8.587 3.221 1.00 77.69 387 ASP A CA 1
ATOM 2797 C C . ASP A 1 387 ? 19.946 8.825 2.716 1.00 77.69 387 ASP A C 1
ATOM 2799 O O . ASP A 1 387 ? 20.868 8.127 3.134 1.00 77.69 387 ASP A O 1
ATOM 2803 N N . GLY A 1 388 ? 20.149 9.792 1.814 1.00 85.81 388 GLY A N 1
ATOM 2804 C CA . GLY A 1 388 ? 21.448 10.132 1.236 1.00 85.81 388 GLY A CA 1
ATOM 2805 C C . GLY A 1 388 ? 22.001 9.113 0.235 1.00 85.81 388 GLY A C 1
ATOM 2806 O O . GLY A 1 388 ? 23.139 9.276 -0.200 1.00 85.81 388 GLY A O 1
ATOM 2807 N N . LYS A 1 389 ? 21.239 8.070 -0.128 1.00 85.62 389 LYS A N 1
ATOM 2808 C CA . LYS A 1 389 ? 21.737 6.964 -0.964 1.00 85.62 389 LYS A CA 1
ATOM 2809 C C . LYS A 1 389 ? 21.485 7.136 -2.451 1.00 85.62 389 LYS A C 1
ATOM 2811 O O . LYS A 1 389 ? 22.293 6.687 -3.255 1.00 85.62 389 LYS A O 1
ATOM 2816 N N . TYR A 1 390 ? 20.388 7.764 -2.845 1.00 89.25 390 TYR A N 1
ATOM 2817 C CA . TYR A 1 390 ? 19.995 7.859 -4.244 1.00 89.25 390 TYR A CA 1
ATOM 2818 C C . TYR A 1 390 ? 20.142 9.279 -4.772 1.00 89.25 390 TYR A C 1
ATOM 2820 O O . TYR A 1 390 ? 19.670 10.238 -4.168 1.00 89.25 390 TYR A O 1
ATOM 2828 N N . TYR A 1 391 ? 20.744 9.390 -5.951 1.00 93.12 391 TYR A N 1
ATOM 2829 C CA . TYR A 1 391 ? 20.927 10.637 -6.684 1.00 93.12 391 TYR A CA 1
ATOM 2830 C C . TYR A 1 391 ? 20.115 10.540 -7.970 1.00 93.12 391 TYR A C 1
ATOM 2832 O O . TYR A 1 391 ? 20.450 9.756 -8.859 1.00 93.12 391 TYR A O 1
ATOM 2840 N N . SER A 1 392 ? 19.013 11.283 -8.049 1.00 92.69 392 SER A N 1
ATOM 2841 C CA . SER A 1 392 ? 18.062 11.203 -9.162 1.00 92.69 392 SER A CA 1
ATOM 2842 C C . SER A 1 392 ? 18.032 12.495 -9.966 1.00 92.69 392 SER A C 1
ATOM 2844 O O . SER A 1 392 ? 18.025 13.586 -9.401 1.00 92.69 392 SER A O 1
ATOM 2846 N N . VAL A 1 393 ? 17.959 12.367 -11.284 1.00 94.12 393 VAL A N 1
ATOM 2847 C CA . VAL A 1 393 ? 17.669 13.463 -12.207 1.00 94.12 393 VAL A CA 1
ATOM 2848 C C . VAL A 1 393 ? 16.412 13.104 -12.976 1.00 94.12 393 VAL A C 1
ATOM 2850 O O . VAL A 1 393 ? 16.351 12.040 -13.587 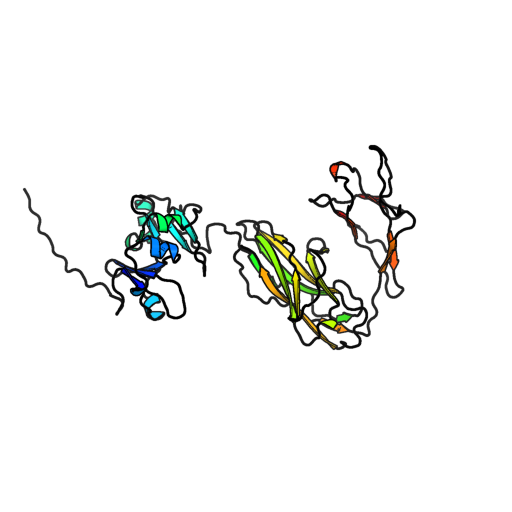1.00 94.12 393 VAL A O 1
ATOM 2853 N N . ASN A 1 394 ? 15.437 14.009 -12.955 1.00 91.00 394 ASN A N 1
ATOM 2854 C CA . ASN A 1 394 ? 14.282 13.981 -13.843 1.00 91.00 394 ASN A CA 1
ATOM 2855 C C . ASN A 1 394 ? 14.519 15.018 -14.939 1.00 91.00 394 ASN A C 1
ATOM 2857 O O . ASN A 1 394 ? 14.772 16.189 -14.640 1.00 91.00 394 ASN A O 1
ATOM 2861 N N . PHE A 1 395 ? 14.469 14.596 -16.195 1.00 90.94 395 PHE A N 1
ATOM 2862 C CA . PHE A 1 395 ? 14.694 15.484 -17.324 1.00 90.94 395 PHE A CA 1
ATOM 2863 C C . PHE A 1 395 ? 13.396 16.221 -17.655 1.00 90.94 395 PHE A C 1
ATOM 2865 O O . PHE A 1 395 ? 12.376 15.599 -17.941 1.00 90.94 395 PHE A O 1
ATOM 2872 N N . ALA A 1 396 ? 13.428 17.557 -17.617 1.00 86.38 396 ALA A N 1
ATOM 2873 C CA . ALA A 1 396 ? 12.266 18.380 -17.971 1.00 86.38 396 ALA A CA 1
ATOM 2874 C C . ALA A 1 396 ? 11.824 18.153 -19.428 1.00 86.38 396 ALA A C 1
ATOM 2876 O O . ALA A 1 396 ? 10.632 18.152 -19.725 1.00 86.38 396 ALA A O 1
ATOM 2877 N N . THR A 1 397 ? 12.800 17.916 -20.307 1.00 89.38 397 THR A N 1
ATOM 2878 C CA . THR A 1 397 ? 12.595 17.396 -21.658 1.00 89.38 397 THR A CA 1
ATOM 2879 C C . THR A 1 397 ? 13.289 16.041 -21.732 1.00 89.38 397 THR A C 1
ATOM 2881 O O . THR A 1 397 ? 14.495 15.999 -21.478 1.00 89.38 397 THR A O 1
ATOM 2884 N N . PRO A 1 398 ? 12.577 14.951 -22.057 1.00 88.62 398 PRO A N 1
ATOM 2885 C CA . PRO A 1 398 ? 13.189 13.632 -22.166 1.00 88.62 398 PRO A CA 1
ATOM 2886 C C . PRO A 1 398 ? 14.311 13.606 -23.209 1.00 88.62 398 PRO A C 1
ATOM 2888 O O . PRO A 1 398 ? 14.206 14.251 -24.254 1.00 88.62 398 PRO A O 1
ATOM 2891 N N . ILE A 1 399 ? 15.372 12.851 -22.928 1.00 89.00 399 ILE A N 1
ATOM 2892 C CA . ILE A 1 399 ? 16.473 12.631 -23.876 1.00 89.00 399 ILE A CA 1
ATOM 2893 C C . ILE A 1 399 ? 16.034 11.543 -24.856 1.00 89.00 399 ILE A C 1
ATOM 2895 O O . ILE A 1 399 ? 15.602 10.484 -24.407 1.00 89.00 399 ILE A O 1
ATOM 2899 N N . VAL A 1 400 ? 16.129 11.802 -26.161 1.00 85.50 400 VAL A N 1
ATOM 2900 C CA . VAL A 1 400 ? 15.750 10.864 -27.235 1.00 85.50 400 VAL A CA 1
ATOM 2901 C C . VAL A 1 400 ? 16.986 10.236 -27.858 1.00 85.50 400 VAL A C 1
ATOM 2903 O O . VAL A 1 400 ? 17.939 11.002 -28.132 1.00 85.50 400 VAL A O 1
#

Sequence (400 aa):
MVSGIAMLAPLAAGAVVTGVAEGDMIKTADNPDIYIAKYVGSKQFKRLILSPSVFNSYGHLKWENVKTVSQATLDQFTVSTLVRAEGDPKVYNLYPTPNSDIGGKHWVNMTAEQFTSCNTTNTLFDWDSVYQINTADRDSYTVSTDDTTCTLSTEGGGGTVSALSVALASDTPVASMAPANAARVGFTKVNFTASSAGSVTINSLTVQRTGLAVDAAIGSVMLIDTADDSQLGLNQVLNANHQAIFPDAIVIPAGTTKSILIAANMPASTAAYAGQVVTLSLVAVTTASSISGTLPITGNYNTINASLAIGTASITVGALDPGTAFTKEVGVTNYNFSSLKVTAGSVEDVSVNSIRWNQSGSAASSDLANVKVNDGTTDYAATISSDGKYYSVNFATPIV

Secondary structure (DSSP, 8-state):
---------------PPTT--TT-EEE-SS---EEEEEEETTEEEEEEE--HHHHHHTSS--GGGEEE--HHHHTTSEEP-EEEETT---EEEEEEPTTSS-EEEEEB-S-HHHHHHHTTT-TT--GGGPEEE-HHHHHTSEE---B-SSS--BTTBSS----EEEEE-TTPPPS-EEETT--SEEEEEEEEEE-TT--EEEEEEEEEEEEE--GGG-SEEEEEETTTTEEEEEEE---TTSEEEE-S-EEE-TT-EEEEEEEEEPPS--GGGTT-EEEEEEEEEEESS-EES-SPB--PPEEEESS-----EEEEE-TT--SS-----TT--S-----EEEEE-SSS---EEEEEEE--SS--GGG--S-EEE-SS-EEEPEEPTTS-EEEEEEEEEE-